Protein AF-0000000087250548 (afdb_homodimer)

Solvent-accessible surface area (backbone atoms only — not comparable to full-atom values): 21887 Å² total; per-residue (Å²): 133,81,80,72,70,72,65,59,34,84,42,60,62,69,56,53,33,61,31,20,61,62,68,32,77,91,30,50,73,48,77,57,78,57,28,38,28,25,44,26,46,44,94,87,61,54,60,31,29,36,33,40,41,55,85,62,85,87,56,54,64,67,53,27,51,52,38,44,53,59,53,24,65,55,82,51,90,20,42,58,40,40,54,28,35,28,79,43,78,39,79,39,86,37,78,53,96,92,36,84,40,78,39,79,43,67,47,39,32,41,29,26,62,56,46,82,58,34,36,46,52,77,56,70,51,81,83,46,67,81,44,43,27,66,53,30,51,50,27,50,53,28,48,26,51,29,47,34,44,33,44,61,72,39,87,76,54,47,76,68,62,71,60,40,48,72,32,28,28,18,33,89,83,54,49,27,20,43,45,92,58,58,56,41,64,44,53,35,60,71,50,43,51,53,40,48,56,58,56,72,73,103,134,82,82,73,71,72,65,57,35,84,41,59,64,68,56,53,32,60,30,20,61,60,69,32,78,91,30,50,73,47,75,55,76,58,28,39,29,25,42,25,45,44,96,88,63,53,60,32,29,35,32,41,40,55,84,61,85,86,56,53,62,67,54,26,51,53,38,44,54,59,54,24,65,54,82,52,90,19,43,58,37,40,55,27,33,26,78,43,78,39,79,37,84,34,79,52,96,90,37,82,38,78,38,80,44,67,47,39,32,41,28,26,62,56,45,80,59,34,35,48,52,75,57,69,51,80,84,46,68,81,45,43,25,67,54,31,51,50,29,49,52,27,49,26,51,30,48,34,44,34,44,62,71,40,88,75,54,47,74,67,62,72,59,41,48,72,34,28,27,18,32,90,83,54,49,28,19,43,46,92,58,58,55,41,64,43,54,35,61,71,51,44,52,53,39,46,57,59,53,71,70,103

Secondary structure (DSSP, 8-state):
--------EE--HHHHHHHTTTT-GGGEEEE-SSEEEEEEE-TTS-EEEEEEE---TT--HHHHHHHHHHHHT---TTBPPEEEEEEEEEEEEEEETTEEEEEEEEEEEEEEEPPTT-BGGGG-SGGGTT-BHHHHHHHHHHHHHHHHIIIIISSS----S---GGGEEE-TT--EEE-S-SHHHHH-HHHHHHHHHHHHT-/--------EE--HHHHHHHTTTT-GGGEEEE-SSEEEEEEE-TTS-EEEEEEE---TT--HHHHHHHHHHHHT---TTBPPEEEEEEEEEEEEEEETTEEEEEEEEEEEEEEE--TT-BGGGG-SGGGTT-BHHHHHHHHHHHHHHHHIIIIISSS----S---GGGEEE-TT--EEE-S-SHHHHH-HHHHHHHHHHHHT-

Organism: Triticum turgidum subsp. durum (NCBI:txid4567)

Foldseek 3Di:
DPPPQLQAEADEPVQVCVQQVHVDPVQWQDADLFFTWGWGQDPVGFIKIKGWGPDFPPFDPVQLVVLLRVQQNDDDQQAWHWNYKYWDWDWDWDDDPNDTDTDIDITIMTIIHDAPQAFQVVCPDPVNPVDDPVLVVQQVVSVVVQQCCQPPVDVVHWHDPDDDRNQWGAHPVSRTHGHDTCVCSNGNDVRVVVSVVVVVVD/DPPPQLQAEADEPVQVCVQQVHVDPVQWQAADLFFTWGWGQDPVGFIKIKGWGPDFPPFDPVQLVVLLRVQQNDDDQQAWHWNYKYWDWDWDWDDDPNDTDTDIDITIMTIIHDAPQAFQVVCPDPVNPVDDPVLVVQQVVSVVVQQCCQPPVDVVHWHDPDDDRNQWGAHPVSRTHGHDTCVCSNGPDVRVVVSVVVVVVD

Nearest PDB structures (foldseek):
  5lpv-assembly1_A  TM=8.677E-01  e=1.702E-14  Arabidopsis thaliana
  5lpw-assembly1_A  TM=8.621E-01  e=8.659E-14  Arabidopsis thaliana
  5lpb-assembly1_A  TM=8.617E-01  e=2.412E-13  Arabidopsis thaliana
  4oh4-assembly1_A  TM=8.791E-01  e=3.677E-13  Arabidopsis thal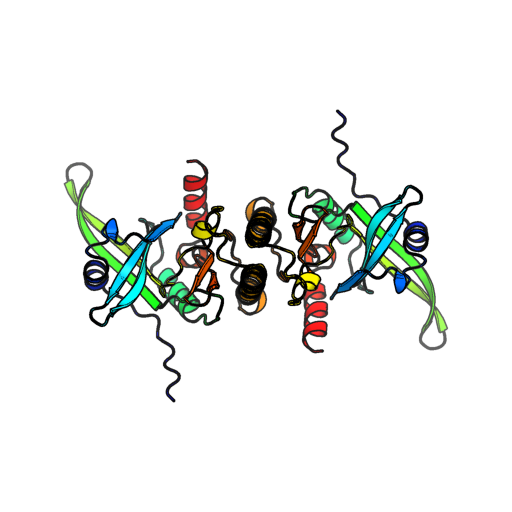iana
  5lpz-assembly1_A  TM=8.413E-01  e=2.562E-13  Arabidopsis thaliana

InterPro domains:
  IPR000719 Protein kinase domain [PF00069] (23-201)
  IPR000719 Protein kinase domain [PS50011] (23-202)
  IPR000719 Protein kinase domain [SM00220] (23-201)
  IPR008271 Serine/threonine-protein kinase, active site [PS00108] (158-170)
  IPR011009 Protein kinase-like domain superfamily [SSF56112] (10-200)
  IPR017441 Protein kinase, ATP binding site [PS00107] (29-52)

Structure (mmCIF, N/CA/C/O backbone):
data_AF-0000000087250548-model_v1
#
loop_
_entity.id
_entity.type
_entity.pdbx_description
1 polymer 'non-specific serine/threonine protein kinase'
#
loop_
_atom_site.group_PDB
_atom_site.id
_atom_site.type_symbol
_atom_site.label_atom_id
_atom_site.label_alt_id
_atom_site.label_comp_id
_atom_site.label_asym_id
_atom_site.label_entity_id
_atom_site.label_seq_id
_atom_site.pdbx_PDB_ins_code
_atom_site.Cartn_x
_atom_site.Cartn_y
_atom_site.Cartn_z
_atom_site.occupancy
_atom_site.B_iso_or_equiv
_atom_site.auth_seq_id
_atom_site.auth_comp_id
_atom_site.auth_asym_id
_atom_site.auth_atom_id
_atom_site.pdbx_PDB_model_num
ATOM 1 N N . MET A 1 1 ? 1.012 -6.215 -36.031 1 22.56 1 MET A N 1
ATOM 2 C CA . MET A 1 1 ? 1.558 -6.223 -34.688 1 22.56 1 MET A CA 1
ATOM 3 C C . MET A 1 1 ? 0.532 -6.746 -33.688 1 22.56 1 MET A C 1
ATOM 5 O O . MET A 1 1 ? -0.435 -6.055 -33.344 1 22.56 1 MET A O 1
ATOM 9 N N . ASP A 1 2 ? 0.111 -8.039 -33.812 1 29.83 2 ASP A N 1
ATOM 10 C CA . ASP A 1 2 ? -0.98 -8.789 -33.188 1 29.83 2 ASP A CA 1
ATOM 11 C C . ASP A 1 2 ? -0.928 -8.688 -31.656 1 29.83 2 ASP A C 1
ATOM 13 O O . ASP A 1 2 ? 0.123 -8.906 -31.062 1 29.83 2 ASP A O 1
ATOM 17 N N . ASP A 1 3 ? -1.608 -7.652 -31.047 1 32.97 3 ASP A N 1
ATOM 18 C CA . ASP A 1 3 ? -1.839 -7.363 -29.641 1 32.97 3 ASP A CA 1
ATOM 19 C C . ASP A 1 3 ? -2.057 -8.648 -28.844 1 32.97 3 ASP A C 1
ATOM 21 O O . ASP A 1 3 ? -3.129 -9.25 -28.906 1 32.97 3 ASP A O 1
ATOM 25 N N . ALA A 1 4 ? -1.231 -9.68 -28.969 1 33.97 4 ALA A N 1
ATOM 26 C CA . ALA A 1 4 ? -1.321 -11.016 -28.391 1 33.97 4 ALA A CA 1
ATOM 27 C C . ALA A 1 4 ? -1.744 -10.945 -26.922 1 33.97 4 ALA A C 1
ATOM 29 O O . ALA A 1 4 ? -0.913 -10.719 -26.047 1 33.97 4 ALA A O 1
ATOM 30 N N . GLY A 1 5 ? -2.77 -10.297 -26.531 1 41.56 5 GLY A N 1
ATOM 31 C CA . GLY A 1 5 ? -3.344 -10.398 -25.188 1 41.56 5 GLY A CA 1
ATOM 32 C C . GLY A 1 5 ? -3.244 -11.797 -24.609 1 41.56 5 GLY A C 1
ATOM 33 O O . GLY A 1 5 ? -3.795 -12.75 -25.156 1 41.56 5 GLY A O 1
ATOM 34 N N . SER A 1 6 ? -2.195 -12.312 -24.078 1 48.22 6 SER A N 1
ATOM 35 C CA . SER A 1 6 ? -1.918 -13.633 -23.531 1 48.22 6 SER A CA 1
ATOM 36 C C . SER A 1 6 ? -3.102 -14.164 -22.734 1 48.22 6 SER A C 1
ATOM 38 O O . SER A 1 6 ? -3.531 -13.531 -21.766 1 48.22 6 SER A O 1
ATOM 40 N N . GLU A 1 7 ? -4.062 -14.656 -23.406 1 52.75 7 GLU A N 1
ATOM 41 C CA . GLU A 1 7 ? -5.254 -15.297 -22.859 1 52.75 7 GLU A CA 1
ATOM 42 C C . GLU A 1 7 ? -4.898 -16.219 -21.703 1 52.75 7 GLU A C 1
ATOM 44 O O . GLU A 1 7 ? -3.967 -17.016 -21.797 1 52.75 7 GLU A O 1
ATOM 49 N N . SER A 1 8 ? -5.188 -15.742 -20.469 1 60.81 8 SER A N 1
ATOM 50 C CA . SER A 1 8 ? -5.195 -16.625 -19.312 1 60.81 8 SER A CA 1
ATOM 51 C C . SER A 1 8 ? -5.785 -17.984 -19.656 1 60.81 8 SER A C 1
ATOM 53 O O . SER A 1 8 ? -6.84 -18.078 -20.281 1 60.81 8 SER A O 1
ATOM 55 N N . THR A 1 9 ? -4.824 -19.047 -19.688 1 81.75 9 THR A N 1
ATOM 56 C CA . THR A 1 9 ? -5.129 -20.359 -20.25 1 81.75 9 THR A CA 1
ATOM 57 C C . THR A 1 9 ? -5.199 -21.422 -19.156 1 81.75 9 THR A C 1
ATOM 59 O O . THR A 1 9 ? -4.512 -21.312 -18.125 1 81.75 9 THR A O 1
ATOM 62 N N . ALA A 1 10 ? -6.227 -22.219 -19.234 1 90.94 10 ALA A N 1
ATOM 63 C CA . ALA A 1 10 ? -6.262 -23.438 -18.422 1 90.94 10 ALA A CA 1
ATOM 64 C C . ALA A 1 10 ? -5.047 -24.312 -18.719 1 90.94 10 ALA A C 1
ATOM 66 O O . ALA A 1 10 ? -4.711 -24.562 -19.875 1 90.94 10 ALA A O 1
ATOM 67 N N . VAL A 1 11 ? -4.352 -24.672 -17.703 1 95.12 11 VAL A N 1
ATOM 68 C CA . VAL A 1 11 ? -3.164 -25.516 -17.812 1 95.12 11 VAL A CA 1
ATOM 69 C C . VAL A 1 11 ? -3.443 -26.891 -17.203 1 95.12 11 VAL A C 1
ATOM 71 O O . VAL A 1 11 ? -3.889 -27 -16.062 1 95.12 11 VAL A O 1
ATOM 74 N N . PRO A 1 12 ? -3.262 -27.922 -17.984 1 95.88 12 PRO A N 1
ATOM 75 C CA . PRO A 1 12 ? -3.486 -29.25 -17.438 1 95.88 12 PRO A CA 1
ATOM 76 C C . PRO A 1 12 ? -2.531 -29.594 -16.297 1 95.88 12 PRO A C 1
ATOM 78 O O . PRO A 1 12 ? -1.367 -29.172 -16.312 1 95.88 12 PRO A O 1
ATOM 81 N N . LEU A 1 13 ? -3.031 -30.344 -15.336 1 96.62 13 LEU A N 1
ATOM 82 C CA . LEU A 1 13 ? -2.234 -30.734 -14.18 1 96.62 13 LEU A CA 1
ATOM 83 C C . LEU A 1 13 ? -0.987 -31.5 -14.617 1 96.62 13 LEU A C 1
ATOM 85 O O . LEU A 1 13 ? 0.095 -31.297 -14.055 1 96.62 13 LEU A O 1
ATOM 89 N N . ASP A 1 14 ? -1.119 -32.375 -15.594 1 96.75 14 ASP A N 1
ATOM 90 C CA . ASP A 1 14 ? -0.001 -33.188 -16.078 1 96.75 14 ASP A CA 1
ATOM 91 C C . ASP A 1 14 ? 1.159 -32.312 -16.531 1 96.75 14 ASP A C 1
ATOM 93 O O . ASP A 1 14 ? 2.324 -32.625 -16.281 1 96.75 14 ASP A O 1
ATOM 97 N N . LEU A 1 15 ? 0.852 -31.266 -17.219 1 96.62 15 LEU A N 1
ATOM 98 C CA . LEU A 1 15 ? 1.892 -30.344 -17.656 1 96.62 15 LEU A CA 1
ATOM 99 C C . LEU A 1 15 ? 2.594 -29.703 -16.453 1 96.62 15 LEU A C 1
ATOM 101 O O . LEU A 1 15 ? 3.822 -29.609 -16.438 1 96.62 15 LEU A O 1
ATOM 105 N N . LEU A 1 16 ? 1.848 -29.25 -15.445 1 97.81 16 LEU A N 1
ATOM 106 C CA . LEU A 1 16 ? 2.432 -28.641 -14.258 1 97.81 16 LEU A CA 1
ATOM 107 C C . LEU A 1 16 ? 3.357 -29.609 -13.539 1 97.81 16 LEU A C 1
ATOM 109 O O . LEU A 1 16 ? 4.441 -29.234 -13.094 1 97.81 16 LEU A O 1
ATOM 113 N N . LEU A 1 17 ? 2.865 -30.891 -13.461 1 97.81 17 LEU A N 1
ATOM 114 C CA . LEU A 1 17 ? 3.689 -31.922 -12.836 1 97.81 17 LEU A CA 1
ATOM 115 C C . LEU A 1 17 ? 5.004 -32.094 -13.586 1 97.81 17 LEU A C 1
ATOM 117 O O . LEU A 1 17 ? 6.066 -32.219 -12.969 1 97.81 17 LEU A O 1
ATOM 121 N N . GLN A 1 18 ? 4.949 -32.062 -14.844 1 97.81 18 GLN A N 1
ATOM 122 C CA . GLN A 1 18 ? 6.133 -32.219 -15.68 1 97.81 18 GLN A CA 1
ATOM 123 C C . GLN A 1 18 ? 7.105 -31.078 -15.5 1 97.81 18 GLN A C 1
ATOM 125 O O . GLN A 1 18 ? 8.289 -31.281 -15.234 1 97.81 18 GLN A O 1
ATOM 130 N N . ILE A 1 19 ? 6.633 -29.828 -15.57 1 98 19 ILE A N 1
ATOM 131 C CA . ILE A 1 19 ? 7.531 -28.688 -15.648 1 98 19 ILE A CA 1
ATOM 132 C C . ILE A 1 19 ? 8.055 -28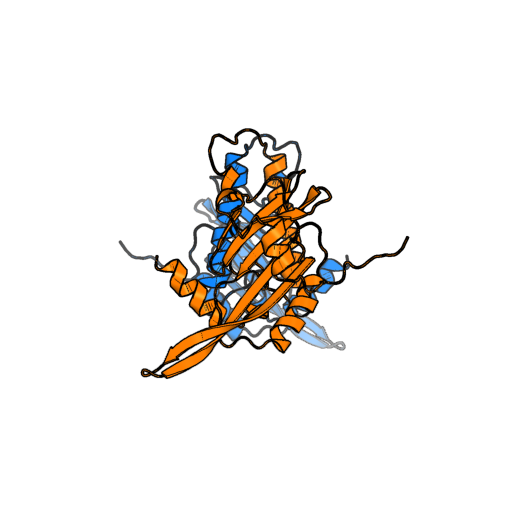.344 -14.258 1 98 19 ILE A C 1
ATOM 134 O O . ILE A 1 19 ? 9.016 -27.594 -14.117 1 98 19 ILE A O 1
ATOM 138 N N . THR A 1 20 ? 7.461 -28.828 -13.203 1 98.5 20 THR A N 1
ATOM 139 C CA . THR A 1 20 ? 7.902 -28.578 -11.836 1 98.5 20 THR A CA 1
ATOM 140 C C . THR A 1 20 ? 8.594 -29.797 -11.25 1 98.5 20 THR A C 1
ATOM 142 O O . THR A 1 20 ? 8.898 -29.844 -10.062 1 98.5 20 THR A O 1
ATOM 145 N N . ASP A 1 21 ? 8.75 -30.875 -12.039 1 98 21 ASP A N 1
ATOM 146 C CA . ASP A 1 21 ? 9.281 -32.156 -11.547 1 98 21 ASP A CA 1
ATOM 147 C C . ASP A 1 21 ? 8.438 -32.688 -10.398 1 98 21 ASP A C 1
ATOM 149 O O . ASP A 1 21 ? 8.969 -33.031 -9.344 1 98 21 ASP A O 1
ATOM 153 N N . GLY A 1 22 ? 7.121 -32.625 -10.648 1 97.81 22 GLY A N 1
ATOM 154 C CA . GLY A 1 22 ? 6.195 -33.125 -9.641 1 97.81 22 GLY A CA 1
ATOM 155 C C . GLY A 1 22 ? 6.145 -32.281 -8.398 1 97.81 22 GLY A C 1
ATOM 156 O O . GLY A 1 22 ? 6.07 -32.781 -7.281 1 97.81 22 GLY A O 1
ATOM 157 N N . PHE A 1 23 ? 6.336 -31 -8.555 1 97.75 23 PHE A N 1
ATOM 158 C CA . PHE A 1 23 ? 6.383 -30.094 -7.418 1 97.75 23 PHE A CA 1
ATOM 159 C C . PHE A 1 23 ? 7.465 -30.516 -6.43 1 97.75 23 PHE A C 1
ATOM 161 O O . PHE A 1 23 ? 7.215 -30.609 -5.227 1 97.75 23 PHE A O 1
ATOM 168 N N . SER A 1 24 ? 8.633 -30.703 -6.93 1 97.62 24 SER A N 1
ATOM 169 C CA . SER A 1 24 ? 9.766 -31.156 -6.121 1 97.62 24 SER A CA 1
ATOM 170 C C . SER A 1 24 ? 10.266 -30.062 -5.199 1 97.62 24 SER A C 1
ATOM 172 O O . SER A 1 24 ? 10.164 -28.875 -5.527 1 97.62 24 SER A O 1
ATOM 174 N N . GLU A 1 25 ? 10.883 -30.406 -4.117 1 96.94 25 GLU A N 1
ATOM 175 C CA . GLU A 1 25 ? 11.445 -29.469 -3.16 1 96.94 25 GLU A CA 1
ATOM 176 C C . GLU A 1 25 ? 12.57 -28.641 -3.793 1 96.94 25 GLU A C 1
ATOM 178 O O . GLU A 1 25 ? 12.758 -27.469 -3.463 1 96.94 25 GLU A O 1
ATOM 183 N N . GLU A 1 26 ? 13.305 -29.203 -4.672 1 96.56 26 GLU A N 1
ATOM 184 C CA . GLU A 1 26 ? 14.406 -28.531 -5.352 1 96.56 26 GLU A CA 1
ATOM 185 C C . GLU A 1 26 ? 13.906 -27.359 -6.195 1 96.56 26 GLU A C 1
ATOM 187 O O . GLU A 1 26 ? 14.664 -26.438 -6.496 1 96.56 26 GLU A O 1
ATOM 192 N N . ARG A 1 27 ? 12.625 -27.375 -6.594 1 96.88 27 ARG A N 1
ATOM 193 C CA . ARG A 1 27 ? 12.047 -26.344 -7.453 1 96.88 27 ARG A CA 1
ATOM 194 C C . ARG A 1 27 ? 11.211 -25.359 -6.637 1 96.88 27 ARG A C 1
ATOM 196 O O . ARG A 1 27 ? 10.555 -24.484 -7.199 1 96.88 27 ARG A O 1
ATOM 203 N N . LYS A 1 28 ? 11.242 -25.562 -5.344 1 96.94 28 LYS A N 1
ATOM 204 C CA . LYS A 1 28 ? 10.43 -24.688 -4.492 1 96.94 28 LYS A CA 1
ATOM 205 C C . LYS A 1 28 ? 11.016 -23.281 -4.426 1 96.94 28 LYS A C 1
ATOM 207 O O . LYS A 1 28 ? 12.203 -23.109 -4.145 1 96.94 28 LYS A O 1
ATOM 212 N N . LEU A 1 29 ? 10.227 -22.359 -4.742 1 95.44 29 LEU A N 1
ATOM 213 C CA . LEU A 1 29 ? 10.633 -20.953 -4.715 1 95.44 29 LEU A CA 1
ATOM 214 C C . LEU A 1 29 ? 10.242 -20.297 -3.391 1 95.44 29 LEU A C 1
ATOM 216 O O . LEU A 1 29 ? 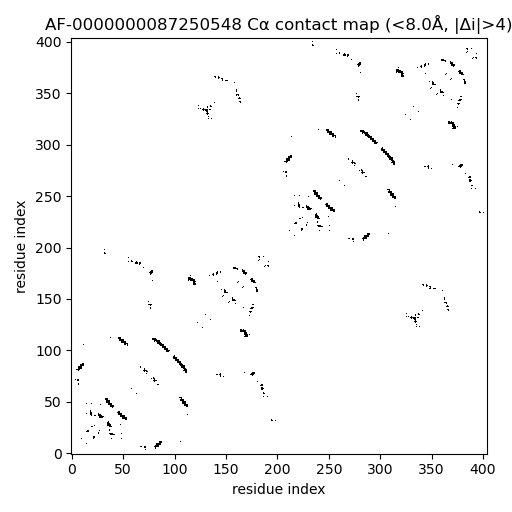10.906 -19.359 -2.936 1 95.44 29 LEU A O 1
ATOM 220 N N . GLY A 1 30 ? 9.148 -20.703 -2.857 1 91.69 30 GLY A N 1
ATOM 221 C CA . GLY A 1 30 ? 8.656 -20.141 -1.615 1 91.69 30 GLY A CA 1
ATOM 222 C C . GLY A 1 30 ? 7.34 -20.734 -1.161 1 91.69 30 GLY A C 1
ATOM 223 O O . GLY A 1 30 ? 6.797 -21.625 -1.819 1 91.69 30 GLY A O 1
ATOM 224 N N . SER A 1 31 ? 6.98 -20.297 0.027 1 88.62 31 SER A N 1
ATOM 225 C CA . 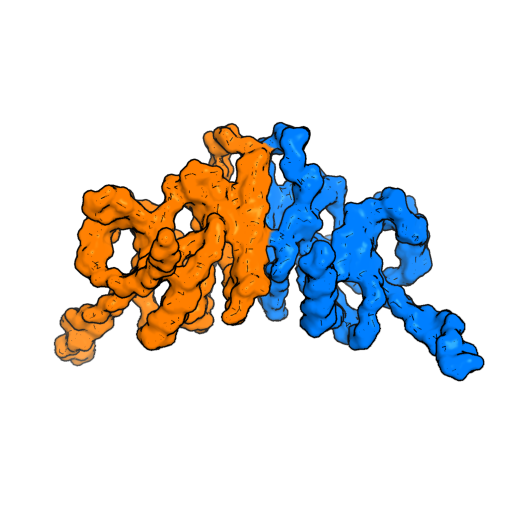SER A 1 31 ? 5.719 -20.719 0.622 1 88.62 31 SER A CA 1
ATOM 226 C C . SER A 1 31 ? 4.918 -19.531 1.144 1 88.62 31 SER A C 1
ATOM 228 O O . SER A 1 31 ? 5.492 -18.562 1.638 1 88.62 31 SER A O 1
ATOM 230 N N . GLY A 1 32 ? 3.627 -19.625 0.904 1 78.88 32 GLY A N 1
ATOM 231 C CA . GLY A 1 32 ? 2.762 -18.594 1.448 1 78.88 32 GLY A CA 1
ATOM 232 C C . GLY A 1 32 ? 1.532 -19.156 2.143 1 78.88 32 GLY A C 1
ATOM 233 O O . GLY A 1 32 ? 1.405 -20.359 2.312 1 78.88 32 GLY A O 1
ATOM 234 N N . SER A 1 33 ? 0.648 -18.234 2.496 1 77 33 SER A N 1
ATOM 235 C CA . SER A 1 33 ? -0.542 -18.594 3.268 1 77 33 SER A CA 1
ATOM 236 C C . SER A 1 33 ? -1.503 -19.438 2.447 1 77 33 SER A C 1
ATOM 238 O O . SER A 1 33 ? -2.223 -20.281 2.998 1 77 33 SER A O 1
ATOM 240 N N . PHE A 1 34 ? -1.365 -19.375 1.18 1 85.62 34 PHE A N 1
ATOM 241 C CA . PHE A 1 34 ? -2.393 -20.016 0.365 1 85.62 34 PHE A CA 1
ATOM 242 C C . PHE A 1 34 ? -1.814 -21.188 -0.418 1 85.62 34 PHE A C 1
ATOM 244 O O . PHE A 1 34 ? -2.555 -21.953 -1.042 1 85.62 34 PHE A O 1
ATOM 251 N N . GLY A 1 35 ? -0.542 -21.234 -0.397 1 91.44 35 GLY A N 1
ATOM 252 C CA . GLY A 1 35 ? 0.063 -22.328 -1.153 1 91.44 35 GLY A CA 1
ATOM 253 C C . GLY A 1 35 ? 1.572 -22.203 -1.262 1 91.44 35 GLY A C 1
ATOM 254 O O . GLY A 1 35 ? 2.176 -21.328 -0.644 1 91.44 35 GLY A O 1
ATOM 255 N N . GLU A 1 36 ? 2.078 -23.188 -1.974 1 95.5 36 GLU A N 1
ATOM 256 C CA . GLU A 1 36 ? 3.512 -23.219 -2.242 1 95.5 36 GLU A CA 1
ATOM 257 C C . GLU A 1 36 ? 3.811 -22.859 -3.693 1 95.5 36 GLU A C 1
ATOM 259 O O . GLU A 1 36 ? 3.025 -23.172 -4.59 1 95.5 36 GLU A O 1
ATOM 264 N N . VAL A 1 37 ? 4.941 -22.203 -3.82 1 97.5 37 VAL A N 1
ATOM 265 C CA . VAL A 1 37 ? 5.297 -21.75 -5.16 1 97.5 37 VAL A CA 1
ATOM 266 C C . VAL A 1 37 ? 6.504 -22.516 -5.672 1 97.5 37 VAL A C 1
ATOM 268 O O . VAL A 1 37 ? 7.488 -22.703 -4.949 1 97.5 37 VAL A O 1
ATOM 271 N N . TYR A 1 38 ? 6.441 -22.984 -6.941 1 98 38 TYR A N 1
ATOM 272 C CA . TYR A 1 38 ? 7.488 -23.781 -7.551 1 98 38 TYR A CA 1
ATOM 273 C C . TYR A 1 38 ? 7.934 -23.188 -8.883 1 98 38 TYR A C 1
ATOM 275 O O . TYR A 1 38 ? 7.137 -22.578 -9.594 1 98 38 TYR A O 1
ATOM 283 N N . LEU A 1 39 ? 9.195 -23.453 -9.188 1 98.38 39 LEU A N 1
ATOM 284 C CA . LEU A 1 39 ? 9.727 -23.094 -10.5 1 98.38 39 LEU A CA 1
ATOM 285 C C . LEU A 1 39 ? 9.297 -24.109 -11.555 1 98.38 39 LEU A C 1
ATOM 287 O O . LEU A 1 39 ? 9.531 -25.312 -11.391 1 98.38 39 LEU A O 1
ATOM 291 N N . GLY A 1 40 ? 8.578 -23.656 -12.508 1 98.38 40 GLY A N 1
ATOM 292 C CA . GLY A 1 40 ? 8.312 -24.453 -13.695 1 98.38 40 GLY A CA 1
ATOM 293 C C . GLY A 1 40 ? 9.211 -24.094 -14.867 1 98.38 40 GLY A C 1
ATOM 294 O O . GLY A 1 40 ? 9.438 -22.922 -15.148 1 98.38 40 GLY A O 1
ATOM 295 N N . VAL A 1 41 ? 9.727 -25.125 -15.547 1 98.31 41 VAL A N 1
ATOM 296 C CA . VAL A 1 41 ? 10.562 -24.906 -16.719 1 98.31 41 VAL A CA 1
ATOM 297 C C . VAL A 1 41 ? 9.984 -25.656 -17.922 1 98.31 41 VAL A C 1
ATOM 299 O O . VAL A 1 41 ? 10.023 -26.891 -17.953 1 98.31 41 VAL A O 1
ATOM 302 N N . HIS A 1 42 ? 9.484 -24.875 -18.828 1 96.31 42 HIS A N 1
ATOM 303 C CA . HIS A 1 42 ? 8.977 -25.469 -20.062 1 96.31 42 HIS A CA 1
ATOM 304 C C . HIS A 1 42 ? 10.102 -26.078 -20.875 1 96.31 42 HIS A C 1
ATOM 306 O O . HIS A 1 42 ? 11.273 -25.734 -20.688 1 96.31 42 HIS A O 1
ATOM 312 N N . PRO A 1 43 ? 9.711 -26.953 -21.797 1 94.12 43 PRO A N 1
ATOM 313 C CA . PRO A 1 43 ? 10.734 -27.594 -22.625 1 94.12 43 PRO A CA 1
ATOM 314 C C . PRO A 1 43 ? 11.578 -26.578 -23.406 1 94.12 43 PRO A C 1
ATOM 316 O O . PRO A 1 43 ? 12.75 -26.828 -23.672 1 94.12 43 PRO A O 1
ATOM 319 N N . ASP A 1 44 ? 11.086 -25.422 -23.719 1 95.19 44 ASP A N 1
ATOM 320 C CA . ASP A 1 44 ? 11.805 -24.406 -24.484 1 95.19 44 ASP A CA 1
ATOM 321 C C . ASP A 1 44 ? 12.656 -23.531 -23.562 1 95.19 44 ASP A C 1
ATOM 323 O O . ASP A 1 44 ? 13.328 -22.609 -24.031 1 95.19 44 ASP A O 1
ATOM 327 N N . GLY A 1 45 ? 12.562 -23.75 -22.328 1 95.81 45 GLY A N 1
ATOM 328 C CA . GLY A 1 45 ? 13.398 -23.016 -21.375 1 95.81 45 GLY A CA 1
ATOM 329 C C . GLY A 1 45 ? 12.664 -21.891 -20.672 1 95.81 45 GLY A C 1
ATOM 330 O O . GLY A 1 45 ? 13.188 -21.312 -19.719 1 95.81 45 GLY A O 1
ATOM 331 N N . GLN A 1 46 ? 11.516 -21.625 -21.203 1 95.88 46 GLN A N 1
ATOM 332 C CA . GLN A 1 46 ? 10.734 -20.562 -20.562 1 95.88 46 GLN A CA 1
ATOM 333 C C . GLN A 1 46 ? 10.391 -20.938 -19.125 1 95.88 46 GLN A C 1
ATOM 335 O O . GLN A 1 46 ? 9.945 -22.062 -18.844 1 95.88 46 GLN A O 1
ATOM 340 N N . LYS A 1 47 ? 10.594 -19.984 -18.25 1 97.88 47 LYS A N 1
ATOM 341 C CA . LYS A 1 47 ? 10.336 -20.234 -16.828 1 97.88 47 LYS A CA 1
ATOM 342 C C . LYS A 1 47 ? 9.023 -19.578 -16.391 1 97.88 47 LYS A C 1
ATOM 344 O O . LYS A 1 47 ? 8.664 -18.5 -16.891 1 97.88 47 LYS A O 1
ATOM 349 N N . ILE A 1 48 ? 8.32 -20.266 -15.531 1 97.62 48 ILE A N 1
ATOM 350 C CA . ILE A 1 48 ? 7.125 -19.719 -14.898 1 97.62 48 ILE A CA 1
ATOM 351 C C . ILE A 1 48 ? 7.121 -20.078 -13.414 1 97.62 48 ILE A C 1
ATOM 353 O O . ILE A 1 48 ? 7.859 -20.953 -12.977 1 97.62 48 ILE A O 1
ATOM 357 N N . ALA A 1 49 ? 6.406 -19.344 -12.602 1 98 49 ALA A N 1
ATOM 358 C CA . ALA A 1 49 ? 6.16 -19.672 -11.203 1 98 49 ALA A CA 1
ATOM 359 C C . ALA A 1 49 ? 4.789 -20.312 -11.031 1 98 49 ALA A C 1
ATOM 361 O O . ALA A 1 49 ? 3.779 -19.781 -11.484 1 98 49 ALA A O 1
ATOM 362 N N . VAL A 1 50 ? 4.734 -21.453 -10.422 1 97.75 50 VAL A N 1
ATOM 363 C CA . VAL A 1 50 ? 3.49 -22.203 -10.219 1 97.75 50 VAL A CA 1
ATOM 364 C C . VAL A 1 50 ? 3.129 -22.203 -8.734 1 97.75 50 VAL A C 1
ATOM 366 O O . VAL A 1 50 ? 3.832 -22.797 -7.918 1 97.75 50 VAL A O 1
ATOM 369 N N . LYS A 1 51 ? 2.08 -21.547 -8.391 1 96.12 51 LYS A N 1
ATOM 370 C CA . LYS A 1 51 ? 1.566 -21.578 -7.027 1 96.12 51 LYS A CA 1
ATOM 371 C C . LYS A 1 51 ? 0.542 -22.688 -6.844 1 96.12 51 LYS A C 1
ATOM 373 O O . LYS A 1 51 ? -0.571 -22.609 -7.367 1 96.12 51 LYS A O 1
ATOM 378 N N . LYS A 1 52 ? 0.984 -23.703 -6.18 1 96.12 52 LYS A N 1
ATOM 379 C CA . LYS A 1 52 ? 0.085 -24.797 -5.824 1 96.12 52 LYS A CA 1
ATOM 380 C C . LYS A 1 52 ? -0.793 -24.438 -4.633 1 96.12 52 LYS A C 1
ATOM 382 O O . LYS A 1 52 ? -0.293 -24.234 -3.525 1 96.12 52 LYS A O 1
ATOM 387 N N . ILE A 1 53 ? -2.08 -24.344 -4.922 1 92.5 53 ILE A N 1
ATOM 388 C CA . ILE A 1 53 ? -3.012 -23.844 -3.912 1 92.5 53 ILE A CA 1
ATOM 389 C C . ILE A 1 53 ? -3.389 -24.969 -2.959 1 92.5 53 ILE A C 1
ATOM 391 O O . ILE A 1 53 ? -3.643 -26.094 -3.393 1 92.5 53 ILE A O 1
ATOM 395 N N . TYR A 1 54 ? -3.367 -24.625 -1.698 1 88.25 54 TYR A N 1
ATOM 396 C CA . TYR A 1 54 ? -3.818 -25.609 -0.709 1 88.25 54 TYR A CA 1
ATOM 397 C C . TYR A 1 54 ? -5.289 -25.953 -0.913 1 88.25 54 TYR A C 1
ATOM 399 O O . TYR A 1 54 ? -6.023 -25.203 -1.567 1 88.25 54 TYR A O 1
ATOM 407 N N . ASP A 1 55 ? -5.621 -27.078 -0.431 1 80.88 55 ASP A N 1
ATOM 408 C CA . ASP A 1 55 ? -7 -27.547 -0.56 1 80.88 55 ASP A CA 1
ATOM 409 C C . ASP A 1 55 ? -7.977 -26.531 0.046 1 80.88 55 ASP A C 1
ATOM 411 O O . ASP A 1 55 ? -7.887 -26.219 1.231 1 80.88 55 ASP A O 1
ATOM 415 N N . MET A 1 56 ? -8.773 -25.938 -0.797 1 77.5 56 MET A N 1
ATOM 416 C CA . MET A 1 56 ? -9.812 -25 -0.382 1 77.5 56 MET A CA 1
ATOM 417 C C . MET A 1 56 ? -11.195 -25.5 -0.79 1 77.5 56 MET A C 1
ATOM 419 O O . MET A 1 56 ? -11.703 -25.141 -1.852 1 77.5 56 MET A O 1
ATOM 423 N N . PRO A 1 57 ? -11.734 -26.281 -0.004 1 73.56 57 PRO A N 1
ATOM 424 C CA . PRO A 1 57 ? -13.062 -26.797 -0.335 1 73.56 57 PRO A CA 1
ATOM 425 C C . PRO A 1 57 ? -14.117 -25.688 -0.432 1 73.56 57 PRO A C 1
ATOM 427 O O . PRO A 1 57 ? -14 -24.656 0.228 1 73.56 57 PRO A O 1
ATOM 430 N N . GLY A 1 58 ? -15.047 -25.859 -1.247 1 76.38 58 GLY A N 1
ATOM 431 C CA . GLY A 1 58 ? -16.203 -24.969 -1.288 1 76.38 58 GLY A CA 1
ATOM 432 C C . GLY A 1 58 ? -16.031 -23.797 -2.232 1 76.38 58 GLY A C 1
ATOM 433 O O . GLY A 1 58 ? -16.906 -22.938 -2.324 1 76.38 58 GLY A O 1
ATOM 434 N N . VAL A 1 59 ? -14.93 -23.781 -2.85 1 80.06 59 VAL A N 1
ATOM 435 C CA . VAL A 1 59 ? -14.727 -22.703 -3.807 1 80.06 59 VAL A CA 1
ATOM 436 C C . VAL A 1 59 ? -15.602 -22.938 -5.039 1 80.06 59 VAL A C 1
ATOM 438 O O . VAL A 1 59 ? -15.641 -24.031 -5.586 1 80.06 59 VAL A O 1
ATOM 441 N N . ASP A 1 60 ? -16.344 -21.938 -5.375 1 81.31 60 ASP A N 1
ATOM 442 C CA . ASP A 1 60 ? -17.156 -21.938 -6.598 1 81.31 60 ASP A CA 1
ATOM 443 C C . ASP A 1 60 ? -16.266 -21.859 -7.836 1 81.31 60 ASP A C 1
ATOM 445 O O . ASP A 1 60 ? -15.602 -20.844 -8.07 1 81.31 60 ASP A O 1
ATOM 449 N N . GLU A 1 61 ? -16.359 -22.891 -8.648 1 81.81 61 GLU A N 1
ATOM 450 C CA . GLU A 1 61 ? -15.469 -22.984 -9.805 1 81.81 61 GLU A CA 1
ATOM 451 C C . GLU A 1 61 ? -15.734 -21.875 -10.805 1 81.81 61 GLU A C 1
ATOM 453 O O . GLU A 1 61 ? -14.797 -21.297 -11.375 1 81.81 61 GLU A O 1
ATOM 458 N N . GLU A 1 62 ? -16.969 -21.625 -11.031 1 85.94 62 GLU A N 1
ATOM 459 C CA . GLU A 1 62 ? -17.328 -20.562 -11.969 1 85.94 62 GLU A CA 1
ATOM 460 C C . GLU A 1 62 ? -16.812 -19.203 -11.484 1 85.94 62 GLU A C 1
ATOM 462 O O . GLU A 1 62 ? -16.25 -18.438 -12.266 1 85.94 62 GLU A O 1
ATOM 467 N N . GLN A 1 63 ? -16.984 -19.062 -10.227 1 84.25 63 GLN A N 1
ATOM 468 C CA . GLN A 1 63 ? -16.5 -17.812 -9.648 1 84.25 63 GLN A CA 1
ATOM 469 C C . GLN A 1 63 ? -14.977 -17.734 -9.742 1 84.25 63 GLN A C 1
ATOM 471 O O . GLN A 1 63 ? -14.43 -16.672 -10.062 1 84.25 63 GLN A O 1
ATOM 476 N N . PHE A 1 64 ? -14.391 -18.828 -9.516 1 87 64 PHE A N 1
ATOM 477 C CA . PHE A 1 64 ? -12.938 -18.891 -9.578 1 87 64 PHE A CA 1
ATOM 478 C C . PHE A 1 64 ? -12.438 -18.531 -10.977 1 87 64 PHE A C 1
ATOM 480 O O . PHE A 1 64 ? -11.547 -17.703 -11.133 1 87 64 PHE A O 1
ATOM 487 N N . GLN A 1 65 ? -13.062 -19.109 -11.938 1 87.5 65 GLN A N 1
ATOM 488 C CA . GLN A 1 65 ? -12.641 -18.891 -13.312 1 87.5 65 GLN A CA 1
ATOM 489 C C . GLN A 1 65 ? -12.867 -17.438 -13.742 1 87.5 65 GLN A C 1
ATOM 491 O O . GLN A 1 65 ? -12.023 -16.844 -14.414 1 87.5 65 GLN A O 1
ATOM 496 N N . ASN A 1 66 ? -13.961 -16.922 -13.344 1 89 66 ASN A N 1
ATOM 497 C CA . ASN A 1 66 ? -14.273 -15.547 -13.695 1 89 66 ASN A CA 1
ATOM 498 C C . ASN A 1 66 ? -13.281 -14.57 -13.07 1 89 66 ASN A C 1
ATOM 500 O O . ASN A 1 66 ? -12.789 -13.656 -13.734 1 89 66 ASN A O 1
ATOM 504 N N . GLU A 1 67 ? -13.008 -14.812 -11.82 1 89.25 67 GLU A N 1
ATOM 505 C CA . GLU A 1 67 ? -12.055 -13.953 -11.125 1 89.25 67 GLU A CA 1
ATOM 506 C C . GLU A 1 67 ? -10.648 -14.102 -11.703 1 89.25 67 GLU A C 1
ATOM 508 O O . GLU A 1 67 ? -9.906 -13.125 -11.797 1 89.25 67 GLU A O 1
ATOM 513 N N . PHE A 1 68 ? -10.391 -15.328 -12.055 1 90.56 68 PHE A N 1
ATOM 514 C CA . PHE A 1 68 ? -9.094 -15.555 -12.695 1 90.56 68 PHE A CA 1
ATOM 515 C C . PHE A 1 68 ? -8.977 -14.734 -13.977 1 90.56 68 PHE A C 1
ATOM 517 O O . PHE A 1 68 ? -7.973 -14.055 -14.195 1 90.56 68 PHE A O 1
ATOM 524 N N . LYS A 1 69 ? -9.984 -14.805 -14.766 1 90.81 69 LYS A N 1
ATOM 525 C CA . LYS A 1 69 ? -9.977 -14.078 -16.031 1 90.81 69 LYS A CA 1
ATOM 526 C C . LYS A 1 69 ? -9.805 -12.578 -15.805 1 90.81 69 LYS A C 1
ATOM 528 O O . LYS A 1 69 ? -9.055 -11.914 -16.516 1 90.81 69 LYS A O 1
ATOM 533 N N . ASN A 1 70 ? -10.391 -12.102 -14.797 1 91.56 70 ASN A N 1
ATOM 534 C CA . ASN A 1 70 ? -10.281 -10.688 -14.461 1 91.56 70 ASN A CA 1
ATOM 535 C C . ASN A 1 70 ? -8.867 -10.32 -14.023 1 91.56 70 ASN A C 1
ATOM 537 O O . ASN A 1 70 ? -8.32 -9.305 -14.461 1 91.56 70 ASN A O 1
ATOM 541 N N . LEU A 1 71 ? -8.289 -11.133 -13.258 1 93 71 LEU A N 1
ATOM 542 C CA . LEU A 1 71 ? -6.957 -10.867 -12.742 1 93 71 LEU A CA 1
ATOM 543 C C . LEU A 1 71 ? -5.902 -11.039 -13.828 1 93 71 LEU A C 1
ATOM 545 O O . LEU A 1 71 ? -4.906 -10.312 -13.859 1 93 71 LEU A O 1
ATOM 549 N N . ALA A 1 72 ? -6.148 -11.984 -14.68 1 93.38 72 ALA A N 1
ATOM 550 C CA . ALA A 1 72 ? -5.184 -12.32 -15.727 1 93.38 72 ALA A CA 1
ATOM 551 C C . ALA A 1 72 ? -5.074 -11.195 -16.75 1 93.38 72 ALA A C 1
ATOM 553 O O . ALA A 1 72 ? -4.102 -11.125 -17.516 1 93.38 72 ALA A O 1
ATOM 554 N N . ARG A 1 73 ? -5.977 -10.312 -16.797 1 92.81 73 ARG A N 1
ATOM 555 C CA . ARG A 1 73 ? -5.992 -9.211 -17.75 1 92.81 73 ARG A CA 1
ATOM 556 C C . ARG A 1 73 ? -5.117 -8.055 -17.281 1 92.81 73 ARG A C 1
ATOM 558 O O . ARG A 1 73 ? -4.801 -7.152 -18.062 1 92.81 73 ARG A O 1
ATOM 565 N N . LEU A 1 74 ? -4.789 -8.078 -16.094 1 94 74 LEU A N 1
ATOM 566 C CA . LEU A 1 74 ? -4.02 -6.973 -15.539 1 94 74 LEU A CA 1
ATOM 567 C C . LEU A 1 74 ? -2.611 -6.941 -16.125 1 94 74 LEU A C 1
ATOM 569 O O . LEU A 1 74 ? -1.93 -7.969 -16.156 1 94 74 LEU A O 1
ATOM 573 N N . GLN A 1 75 ? -2.293 -5.75 -16.688 1 94.25 75 GLN A N 1
ATOM 574 C CA . GLN A 1 75 ? -0.96 -5.527 -17.234 1 94.25 75 GLN A CA 1
ATOM 575 C C . GLN A 1 75 ? -0.349 -4.238 -16.688 1 94.25 75 GLN A C 1
ATOM 577 O O . GLN A 1 75 ? -0.871 -3.148 -16.922 1 94.25 75 GLN A O 1
ATOM 582 N N . HIS A 1 76 ? 0.691 -4.348 -15.961 1 97.19 76 HIS A N 1
ATOM 583 C CA . HIS A 1 76 ? 1.436 -3.23 -15.383 1 97.19 76 HIS A CA 1
ATOM 584 C C . HIS A 1 76 ? 2.863 -3.641 -15.039 1 97.19 76 HIS A C 1
ATOM 586 O O . HIS A 1 76 ? 3.092 -4.746 -14.547 1 97.19 76 HIS A O 1
ATOM 592 N N . ARG A 1 77 ? 3.744 -2.812 -15.18 1 97.69 77 ARG A N 1
ATOM 593 C CA . ARG A 1 77 ? 5.16 -3.119 -15.031 1 97.69 77 ARG A CA 1
ATOM 594 C C . ARG A 1 77 ? 5.488 -3.502 -13.594 1 97.69 77 ARG A C 1
ATOM 596 O O . ARG A 1 77 ? 6.496 -4.164 -13.336 1 97.69 77 ARG A O 1
ATOM 603 N N . ASN A 1 78 ? 4.707 -3.082 -12.609 1 98.5 78 ASN A N 1
ATOM 604 C CA . ASN A 1 78 ? 5.02 -3.324 -11.203 1 98.5 78 ASN A CA 1
ATOM 605 C C . ASN A 1 78 ? 4.09 -4.367 -10.594 1 98.5 78 ASN A C 1
ATOM 607 O O . ASN A 1 78 ? 3.982 -4.473 -9.375 1 98.5 78 ASN A O 1
ATOM 611 N N . ILE A 1 79 ? 3.371 -5.141 -11.453 1 97.88 79 ILE A N 1
ATOM 612 C CA . ILE A 1 79 ? 2.473 -6.199 -11.008 1 97.88 79 ILE A CA 1
ATOM 613 C C . ILE A 1 79 ? 2.859 -7.52 -11.664 1 97.88 79 ILE A C 1
ATOM 615 O O . ILE A 1 79 ? 3.143 -7.562 -12.867 1 97.88 79 ILE A O 1
ATOM 619 N N . VAL A 1 80 ? 2.916 -8.562 -10.883 1 97.5 80 VAL A N 1
ATOM 620 C CA . VAL A 1 80 ? 3.197 -9.883 -11.438 1 97.5 80 VAL A CA 1
ATOM 621 C C . VAL A 1 80 ? 2.01 -10.352 -12.281 1 97.5 80 VAL A C 1
ATOM 623 O O . VAL A 1 80 ? 0.862 -10.273 -11.836 1 97.5 80 VAL A O 1
ATOM 626 N N . ARG A 1 81 ? 2.246 -10.898 -13.375 1 96.44 81 ARG A N 1
ATOM 627 C CA . ARG A 1 81 ? 1.182 -11.32 -14.281 1 96.44 81 ARG A CA 1
ATOM 628 C C . ARG A 1 81 ? 0.747 -12.75 -13.984 1 96.44 81 ARG A C 1
ATOM 630 O O . ARG A 1 81 ? 1.585 -13.625 -13.742 1 96.44 81 ARG A O 1
ATOM 637 N N . LEU A 1 82 ? -0.54 -12.922 -14.047 1 95.25 82 LEU A N 1
ATOM 638 C CA . LEU A 1 82 ? -1.133 -14.258 -14.055 1 95.25 82 LEU A CA 1
ATOM 639 C C . LEU A 1 82 ? -1.225 -14.805 -15.477 1 95.25 82 LEU A C 1
ATOM 641 O O . LEU A 1 82 ? -1.831 -14.18 -16.344 1 95.25 82 LEU A O 1
ATOM 645 N N . VAL A 1 83 ? -0.633 -15.945 -15.711 1 94.31 83 VAL A N 1
ATOM 646 C CA . VAL A 1 83 ? -0.527 -16.391 -17.094 1 94.31 83 VAL A CA 1
ATOM 647 C C . VAL A 1 83 ? -1.326 -17.672 -17.297 1 94.31 83 VAL A C 1
ATOM 649 O O . VAL A 1 83 ? -1.532 -18.109 -18.438 1 94.31 83 VAL A O 1
ATOM 652 N N . GLY A 1 84 ? -1.834 -18.25 -16.219 1 94.94 84 GLY A N 1
ATOM 653 C CA . GLY A 1 84 ? -2.627 -19.469 -16.344 1 94.94 84 GLY A CA 1
ATOM 654 C C . GLY A 1 84 ? -3.158 -19.969 -15.008 1 94.94 84 GLY A C 1
ATOM 655 O O . GLY A 1 84 ? -2.84 -19.406 -13.953 1 94.94 84 GLY A O 1
ATOM 656 N N . TYR A 1 85 ? -3.99 -20.984 -15.102 1 94.56 85 TYR A N 1
ATOM 657 C CA . TYR A 1 85 ? -4.496 -21.641 -13.906 1 94.56 85 TYR A CA 1
ATOM 658 C C . TYR A 1 85 ? -4.738 -23.125 -14.156 1 94.56 85 TYR A C 1
ATOM 660 O O . TYR A 1 85 ? -4.848 -23.547 -15.305 1 94.56 85 TYR A O 1
ATOM 668 N N . CYS A 1 86 ? -4.691 -23.812 -13.094 1 94.38 86 CYS A N 1
ATOM 669 C CA . CYS A 1 86 ? -5.02 -25.219 -13.133 1 94.38 86 CYS A CA 1
ATOM 670 C C . CYS A 1 86 ? -6.164 -25.547 -12.18 1 94.38 86 CYS A C 1
ATOM 672 O O . CYS A 1 86 ? -6.176 -25.094 -11.039 1 94.38 86 CYS A O 1
ATOM 674 N N . HIS A 1 87 ? -7.066 -26.172 -12.672 1 91.5 87 HIS A N 1
ATOM 675 C CA . HIS A 1 87 ? -8.156 -26.766 -11.906 1 91.5 87 HIS A CA 1
ATOM 676 C C . HIS A 1 87 ? -8.422 -28.203 -12.344 1 91.5 87 HIS A C 1
ATOM 678 O O . HIS A 1 87 ? -8.914 -28.438 -13.453 1 91.5 87 HIS A O 1
ATOM 684 N N . HIS A 1 88 ? -8.102 -29.109 -11.508 1 91.25 88 HIS A N 1
ATOM 685 C CA . HIS A 1 88 ? -8.234 -30.516 -11.828 1 91.25 88 HIS A CA 1
ATOM 686 C C . HIS A 1 88 ? -8.945 -31.281 -10.711 1 91.25 88 HIS A C 1
ATOM 688 O O . HIS A 1 88 ? -8.562 -31.172 -9.539 1 91.25 88 HIS A O 1
ATOM 694 N N . ILE A 1 89 ? -9.984 -31.938 -11.031 1 89.25 89 ILE A N 1
ATOM 695 C CA . ILE A 1 89 ? -10.727 -32.75 -10.078 1 89.25 89 ILE A CA 1
ATOM 696 C C . ILE A 1 89 ? -10.383 -34.219 -10.281 1 89.25 89 ILE A C 1
ATOM 698 O O . ILE A 1 89 ? -10.516 -34.75 -11.391 1 89.25 89 ILE A O 1
ATOM 702 N N . GLN A 1 90 ? -9.938 -34.812 -9.289 1 88.62 90 GLN A N 1
ATOM 703 C CA . GLN A 1 90 ? -9.586 -36.219 -9.312 1 88.62 90 GLN A CA 1
ATOM 704 C C . GLN A 1 90 ? -10.43 -37 -8.32 1 88.62 90 GLN A C 1
ATOM 706 O O . GLN A 1 90 ? -10.641 -36.562 -7.188 1 88.62 90 GLN A O 1
ATOM 711 N N . GLU A 1 91 ? -10.938 -38.031 -8.82 1 90 91 GLU A N 1
ATOM 712 C CA . GLU A 1 91 ? -11.656 -38.938 -7.922 1 90 91 GLU A CA 1
ATOM 713 C C . GLU A 1 91 ? -10.711 -39.938 -7.246 1 90 91 GLU A C 1
ATOM 715 O O . GLU A 1 91 ? -9.891 -40.562 -7.91 1 90 91 GLU A O 1
ATOM 720 N N . VAL A 1 92 ? -10.805 -40 -5.965 1 89.94 92 VAL A N 1
ATOM 721 C CA . VAL A 1 92 ? -9.953 -40.906 -5.215 1 89.94 92 VAL A CA 1
ATOM 722 C C . VAL A 1 92 ? -10.797 -41.75 -4.281 1 89.94 92 VAL A C 1
ATOM 724 O O . VAL A 1 92 ? -11.758 -41.281 -3.682 1 89.94 92 VAL A O 1
ATOM 727 N N . PRO A 1 93 ? -10.461 -43.031 -4.266 1 91.25 93 PRO A N 1
ATOM 728 C CA . PRO A 1 93 ? -11.195 -43.875 -3.318 1 91.25 93 PRO A CA 1
ATOM 729 C C . PRO A 1 93 ? -10.945 -43.5 -1.863 1 91.25 93 PRO A C 1
ATOM 731 O O . PRO A 1 93 ? -9.828 -43.125 -1.499 1 91.25 93 PRO A O 1
ATOM 734 N N . ALA A 1 94 ? -11.977 -43.312 -1.117 1 90.44 94 ALA A N 1
ATOM 735 C CA . ALA A 1 94 ? -11.875 -43 0.306 1 90.44 94 ALA A CA 1
ATOM 736 C C . ALA A 1 94 ? -12.875 -43.812 1.122 1 90.44 94 ALA A C 1
ATOM 738 O O . ALA A 1 94 ? -13.883 -44.281 0.593 1 90.44 94 ALA A O 1
ATOM 739 N N . MET A 1 95 ? -12.477 -44.125 2.428 1 89.44 95 MET A N 1
ATOM 740 C CA . MET A 1 95 ? -13.375 -44.875 3.312 1 89.44 95 MET A CA 1
ATOM 741 C C . MET A 1 95 ? -14.258 -43.938 4.109 1 89.44 95 MET A C 1
ATOM 743 O O . MET A 1 95 ? -13.758 -42.969 4.723 1 89.44 95 MET A O 1
ATOM 747 N N . TYR A 1 96 ? -15.461 -44.062 3.963 1 87.88 96 TYR A N 1
ATOM 748 C CA . TYR A 1 96 ? -16.406 -43.312 4.777 1 87.88 96 TYR A CA 1
ATOM 749 C C . TYR A 1 96 ? -17.391 -44.25 5.469 1 87.88 96 TYR A C 1
ATOM 751 O O . TYR A 1 96 ? -18.156 -44.969 4.809 1 87.88 96 TYR A O 1
ATOM 759 N N . GLU A 1 97 ? -17.359 -44.156 6.812 1 90.62 97 GLU A N 1
ATOM 760 C CA . GLU A 1 97 ? -18.219 -45.031 7.621 1 90.62 97 GLU A CA 1
ATOM 761 C C . GLU A 1 97 ? -18.125 -46.5 7.141 1 90.62 97 GLU A C 1
ATOM 763 O O . GLU A 1 97 ? -19.156 -47.125 6.945 1 90.62 97 GLU A O 1
ATOM 768 N N . GLY A 1 98 ? -16.906 -47.031 6.926 1 89.19 98 GLY A N 1
ATOM 769 C CA . GLY A 1 98 ? -16.672 -48.438 6.578 1 89.19 98 GLY A CA 1
ATOM 770 C C . GLY A 1 98 ? -16.984 -48.75 5.129 1 89.19 98 GLY A C 1
ATOM 771 O O . GLY A 1 98 ? -16.953 -49.906 4.719 1 89.19 98 GLY A O 1
ATOM 772 N N . LYS A 1 99 ? -17.5 -47.812 4.371 1 91.88 99 LYS A N 1
ATOM 773 C CA . LYS A 1 99 ? -17.812 -48 2.959 1 91.88 99 LYS A CA 1
ATOM 774 C C . LYS A 1 99 ? -16.828 -47.25 2.068 1 91.88 99 LYS A C 1
ATOM 776 O O . LYS A 1 99 ? -16.406 -46.156 2.4 1 91.88 99 LYS A O 1
ATOM 781 N N . LEU A 1 100 ? -16.375 -47.875 1.027 1 91.44 100 LEU A N 1
ATOM 782 C CA . LEU A 1 100 ? -15.516 -47.25 0.04 1 91.44 100 LEU A CA 1
ATOM 783 C C . LEU A 1 100 ? -16.312 -46.25 -0.819 1 91.44 100 LEU A C 1
ATOM 785 O O . LEU A 1 100 ? -17.312 -46.656 -1.442 1 91.44 100 LEU A O 1
ATOM 789 N N . VAL A 1 101 ? -16.047 -45.031 -0.647 1 91 101 VAL A N 1
ATOM 790 C CA . VAL A 1 101 ? -16.688 -44 -1.47 1 91 101 VAL A CA 1
ATOM 791 C C . VAL A 1 101 ? -15.648 -43.281 -2.322 1 91 101 VAL A C 1
ATOM 793 O O . VAL A 1 101 ? -14.445 -43.375 -2.059 1 91 101 VAL A O 1
ATOM 796 N N . LEU A 1 102 ? -16.078 -42.781 -3.477 1 90.62 102 LEU A N 1
ATOM 797 C CA . LEU A 1 102 ? -15.195 -41.938 -4.281 1 90.62 102 LEU A CA 1
ATOM 798 C C . LEU A 1 102 ? -15.258 -40.469 -3.828 1 90.62 102 LEU A C 1
ATOM 800 O O . LEU A 1 102 ? -16.328 -39.875 -3.863 1 90.62 102 LEU A O 1
ATOM 804 N N . ALA A 1 103 ? -14.148 -40.062 -3.273 1 87.88 103 ALA A N 1
ATOM 805 C CA . ALA A 1 103 ? -14.039 -38.688 -2.867 1 87.88 103 ALA A CA 1
ATOM 806 C C . ALA A 1 103 ? -13.375 -37.844 -3.957 1 87.88 103 ALA A C 1
ATOM 808 O O . ALA A 1 103 ? -12.578 -38.344 -4.746 1 87.88 103 ALA A O 1
ATOM 809 N N . GLU A 1 104 ? -13.75 -36.625 -4.094 1 87.75 104 GLU A N 1
ATOM 810 C CA . GLU A 1 104 ? -13.164 -35.719 -5.07 1 87.75 104 GLU A CA 1
ATOM 811 C C . GLU A 1 104 ? -12.008 -34.938 -4.465 1 87.75 104 GLU A C 1
ATOM 813 O O . GLU A 1 104 ? -12.125 -34.406 -3.355 1 87.75 104 GLU A O 1
ATOM 818 N N . LYS A 1 105 ? -10.883 -35.125 -5.109 1 88 105 LYS A N 1
ATOM 819 C CA . LYS A 1 105 ? -9.742 -34.281 -4.773 1 88 105 LYS A CA 1
ATOM 820 C C . LYS A 1 105 ? -9.523 -33.188 -5.824 1 88 105 LYS A C 1
ATOM 822 O O . LYS A 1 105 ? -9.422 -33.5 -7.02 1 88 105 LYS A O 1
ATOM 827 N N . ILE A 1 106 ? -9.516 -31.938 -5.367 1 89.19 106 ILE A N 1
ATOM 828 C CA . ILE A 1 106 ? -9.375 -30.828 -6.297 1 89.19 106 ILE A CA 1
ATOM 829 C C . ILE A 1 106 ? -7.957 -30.266 -6.23 1 89.19 106 ILE A C 1
ATOM 831 O O . ILE A 1 106 ? -7.469 -29.938 -5.152 1 89.19 106 ILE A O 1
ATOM 835 N N . HIS A 1 107 ? -7.305 -30.297 -7.355 1 91.69 107 HIS A N 1
ATOM 836 C CA . HIS A 1 107 ? -5.996 -29.672 -7.504 1 91.69 107 HIS A CA 1
ATOM 837 C C . HIS A 1 107 ? -6.113 -28.297 -8.188 1 91.69 107 HIS A C 1
ATOM 839 O O . HIS A 1 107 ? -6.609 -28.203 -9.312 1 91.69 107 HIS A O 1
ATOM 845 N N . ARG A 1 108 ? -5.68 -27.297 -7.469 1 92.5 108 ARG A N 1
ATOM 846 C CA . ARG A 1 108 ? -5.688 -25.953 -8.023 1 92.5 108 ARG A CA 1
ATOM 847 C C . ARG A 1 108 ? -4.293 -25.344 -8 1 92.5 108 ARG A C 1
ATOM 849 O O . ARG A 1 108 ? -3.518 -25.578 -7.07 1 92.5 108 ARG A O 1
ATOM 856 N N . ALA A 1 109 ? -4.039 -24.625 -9.023 1 95 109 ALA A N 1
ATOM 857 C CA . ALA A 1 109 ? -2.771 -23.891 -9.086 1 95 109 ALA A CA 1
ATOM 858 C C . ALA A 1 109 ? -2.904 -22.625 -9.914 1 95 109 ALA A C 1
ATOM 860 O O . ALA A 1 109 ? -3.775 -22.516 -10.781 1 95 109 ALA A O 1
ATOM 861 N N . LEU A 1 110 ? -2.135 -21.672 -9.57 1 95.44 110 LEU A N 1
ATOM 862 C CA . LEU A 1 110 ? -1.985 -20.453 -10.352 1 95.44 110 LEU A CA 1
ATOM 863 C C . LEU A 1 110 ? -0.611 -20.391 -11.016 1 95.44 110 LEU A C 1
ATOM 865 O O . LEU A 1 110 ? 0.4 -20.703 -10.383 1 95.44 110 LEU A O 1
ATOM 869 N N . CYS A 1 111 ? -0.599 -20.094 -12.258 1 96.69 111 CYS A N 1
ATOM 870 C CA . CYS A 1 111 ? 0.643 -19.906 -13 1 96.69 111 CYS A CA 1
ATOM 871 C C . CYS A 1 111 ? 0.952 -18.422 -13.172 1 96.69 111 CYS A C 1
ATOM 873 O O . CYS A 1 111 ? 0.124 -17.672 -13.688 1 96.69 111 CYS A O 1
ATOM 875 N N . LEU A 1 112 ? 2.146 -18.031 -12.766 1 96.81 112 LEU A N 1
ATOM 876 C CA . LEU A 1 112 ? 2.574 -16.641 -12.797 1 96.81 112 LEU A CA 1
ATOM 877 C C . LEU A 1 112 ? 3.875 -16.484 -13.578 1 96.81 112 LEU A C 1
ATOM 879 O O . LEU A 1 112 ? 4.637 -17.438 -13.711 1 96.81 112 LEU A O 1
ATOM 883 N N . GLU A 1 113 ? 4.07 -15.305 -14.102 1 96.75 113 GLU A N 1
ATOM 884 C CA . GLU A 1 113 ? 5.391 -15.023 -14.656 1 96.75 113 GLU A CA 1
ATOM 885 C C . GLU A 1 113 ? 6.48 -15.195 -13.602 1 96.75 113 GLU A C 1
ATOM 887 O O . GLU A 1 113 ? 6.27 -14.891 -12.43 1 96.75 113 GLU A O 1
ATOM 892 N N . TYR A 1 114 ? 7.609 -15.656 -14.055 1 97.69 114 TYR A N 1
ATOM 893 C CA . TYR A 1 114 ? 8.742 -15.906 -13.164 1 97.69 114 TYR A CA 1
ATOM 894 C C . TYR A 1 114 ? 9.617 -14.672 -13.039 1 97.69 114 TYR A C 1
ATOM 896 O O . TYR A 1 114 ? 9.945 -14.023 -14.039 1 97.69 114 TYR A O 1
ATOM 904 N N . MET A 1 115 ? 10 -14.273 -11.812 1 96.69 115 MET A N 1
ATOM 905 C CA . MET A 1 115 ? 10.953 -13.203 -11.531 1 96.69 115 MET A CA 1
ATOM 906 C C . MET A 1 115 ? 12.305 -13.766 -11.117 1 96.69 115 MET A C 1
ATOM 908 O O . MET A 1 115 ? 12.438 -14.344 -10.039 1 96.69 115 MET A O 1
ATOM 912 N N . SER A 1 116 ? 13.344 -13.445 -11.836 1 95.5 116 SER A N 1
ATOM 913 C CA . SER A 1 116 ? 14.633 -14.117 -11.711 1 95.5 116 SER A CA 1
ATOM 914 C C . SER A 1 116 ? 15.336 -13.719 -10.422 1 95.5 116 SER A C 1
ATOM 916 O O . SER A 1 116 ? 16.094 -14.508 -9.852 1 95.5 116 SER A O 1
ATOM 918 N N . ASN A 1 117 ? 15.086 -12.5 -9.898 1 95.12 117 ASN A N 1
ATOM 919 C CA . ASN A 1 117 ? 15.797 -12.055 -8.711 1 95.12 117 ASN A CA 1
ATOM 920 C C . ASN A 1 117 ? 15.016 -12.367 -7.438 1 95.12 117 ASN A C 1
ATOM 922 O O . ASN A 1 117 ? 15.461 -12.047 -6.332 1 95.12 117 ASN A O 1
ATOM 926 N N . GLY A 1 118 ? 13.875 -12.953 -7.562 1 95.12 118 GLY A N 1
ATOM 927 C CA . GLY A 1 118 ? 13.125 -13.469 -6.426 1 95.12 118 GLY A CA 1
ATOM 928 C C . GLY A 1 118 ? 12.523 -12.375 -5.566 1 95.12 118 GLY A C 1
ATOM 929 O O . GLY A 1 118 ? 12.312 -11.25 -6.031 1 95.12 118 GLY A O 1
ATOM 930 N N . SER A 1 119 ? 12.172 -12.758 -4.355 1 95 119 SER A N 1
ATOM 931 C CA . SER A 1 119 ? 11.5 -11.859 -3.42 1 95 119 SER A CA 1
ATOM 932 C C . SER A 1 119 ? 12.484 -10.867 -2.803 1 95 119 SER A C 1
ATOM 934 O O . SER A 1 119 ? 13.648 -11.211 -2.562 1 95 119 SER A O 1
ATOM 936 N N . LEU A 1 120 ? 11.984 -9.727 -2.51 1 94.94 120 LEU A N 1
ATOM 937 C CA . LEU A 1 120 ? 12.781 -8.695 -1.861 1 94.94 120 LEU A CA 1
ATOM 938 C C . LEU A 1 120 ? 13.266 -9.156 -0.492 1 94.94 120 LEU A C 1
ATOM 940 O O . LEU A 1 120 ? 14.273 -8.664 0.013 1 94.94 120 LEU A O 1
ATOM 944 N N . GLU A 1 121 ? 12.602 -10.094 0.06 1 92.31 121 GLU A N 1
ATOM 945 C CA . GLU A 1 121 ? 12.953 -10.609 1.38 1 92.31 121 GLU A CA 1
ATOM 946 C C . GLU A 1 121 ? 14.352 -11.211 1.387 1 92.31 121 GLU A C 1
ATOM 948 O O . GLU A 1 121 ? 15.023 -11.219 2.42 1 92.31 121 GLU A O 1
ATOM 953 N N . LYS A 1 122 ? 14.828 -11.633 0.303 1 88.88 122 LYS A N 1
ATOM 954 C CA . LYS A 1 122 ? 16.141 -12.25 0.184 1 88.88 122 LYS A CA 1
ATOM 955 C C . LYS A 1 122 ? 17.25 -11.203 0.303 1 88.88 122 LYS A C 1
ATOM 957 O O . LYS A 1 122 ? 18.422 -11.555 0.499 1 88.88 122 LYS A O 1
ATOM 962 N N . TYR A 1 123 ? 16.906 -9.984 0.214 1 87.81 123 TYR A N 1
ATOM 963 C CA . TYR A 1 123 ? 17.922 -8.93 0.133 1 87.81 123 TYR A CA 1
ATOM 964 C C . TYR A 1 123 ? 18.047 -8.203 1.466 1 87.81 123 TYR A C 1
ATOM 966 O O . TYR A 1 123 ? 18.641 -7.117 1.532 1 87.81 123 TYR A O 1
ATOM 974 N N . ILE A 1 124 ? 17.453 -8.664 2.57 1 75.94 124 ILE A N 1
ATOM 975 C CA . ILE A 1 124 ? 17.484 -8.062 3.898 1 75.94 124 ILE A CA 1
ATOM 976 C C . ILE A 1 124 ? 18.906 -8.102 4.457 1 75.94 124 ILE A C 1
ATOM 978 O O . ILE A 1 124 ? 19.328 -7.191 5.172 1 75.94 124 ILE A O 1
ATOM 982 N N . SER A 1 125 ? 19.625 -9.164 4.137 1 65.88 125 SER A N 1
ATOM 983 C CA . SER A 1 125 ? 20.875 -9.391 4.848 1 65.88 125 SER A CA 1
ATOM 984 C C . SER A 1 125 ? 21.969 -8.43 4.387 1 65.88 125 SER A C 1
ATOM 986 O O . SER A 1 125 ? 21.906 -7.902 3.271 1 65.88 125 SER A O 1
ATOM 988 N N . ASP A 1 126 ? 22.703 -7.938 5.391 1 58.94 126 ASP A N 1
ATOM 989 C CA . ASP A 1 126 ? 23.875 -7.074 5.301 1 58.94 126 ASP A CA 1
ATOM 990 C C . ASP A 1 126 ? 24.766 -7.477 4.129 1 58.94 126 ASP A C 1
ATOM 992 O O . ASP A 1 126 ? 25.562 -6.664 3.631 1 58.94 126 ASP A O 1
ATOM 996 N N . GLU A 1 127 ? 24.578 -8.656 3.773 1 59.97 127 GLU A N 1
ATOM 997 C CA . GLU A 1 127 ? 25.516 -9.125 2.76 1 59.97 127 GLU A CA 1
ATOM 998 C C . GLU A 1 127 ? 25.156 -8.578 1.381 1 59.97 127 GLU A C 1
ATOM 1000 O O . GLU A 1 127 ? 25.938 -8.703 0.434 1 59.97 127 GLU A O 1
ATOM 1005 N N . CYS A 1 128 ? 23.953 -7.918 1.394 1 60.12 128 CYS A N 1
ATOM 1006 C CA . CYS A 1 128 ? 23.547 -7.461 0.069 1 60.12 128 CYS A CA 1
ATOM 1007 C C . CYS A 1 128 ? 23.891 -5.988 -0.13 1 60.12 128 CYS A C 1
ATOM 1009 O O . CYS A 1 128 ? 23.078 -5.219 -0.647 1 60.12 128 CYS A O 1
ATOM 1011 N N . ASP A 1 129 ? 25 -5.656 0.342 1 65.06 129 ASP A N 1
ATOM 1012 C CA . ASP A 1 129 ? 25.5 -4.289 0.183 1 65.06 129 ASP A CA 1
ATOM 1013 C C . ASP A 1 129 ? 25.844 -3.998 -1.273 1 65.06 129 ASP A C 1
ATOM 1015 O O . ASP A 1 129 ? 26.516 -3.01 -1.569 1 65.06 129 ASP A O 1
ATOM 1019 N N . LYS A 1 130 ? 25.312 -4.961 -2.072 1 74.56 130 LYS A N 1
ATOM 1020 C CA . LYS A 1 130 ? 25.688 -4.812 -3.479 1 74.56 130 LYS A CA 1
ATOM 1021 C C . LYS A 1 130 ? 24.859 -3.719 -4.148 1 74.56 130 LYS A C 1
ATOM 1023 O O . LYS A 1 130 ? 25.266 -3.158 -5.168 1 74.56 130 LYS A O 1
ATOM 1028 N N . TYR A 1 131 ? 23.75 -3.34 -3.498 1 83.12 131 TYR A N 1
ATOM 1029 C CA . TYR A 1 131 ? 22.922 -2.359 -4.18 1 83.12 131 TYR A CA 1
ATOM 1030 C C . TYR A 1 131 ? 23 -1.003 -3.488 1 83.12 131 TYR A C 1
ATOM 1032 O O . TYR A 1 131 ? 23.391 -0.914 -2.322 1 83.12 131 TYR A O 1
ATOM 1040 N N . ASP A 1 132 ? 22.703 0.007 -4.297 1 87.25 132 ASP A N 1
ATOM 1041 C CA . ASP A 1 132 ? 22.844 1.369 -3.791 1 87.25 132 ASP A CA 1
ATOM 1042 C C . ASP A 1 132 ? 21.484 2.021 -3.566 1 87.25 132 ASP A C 1
ATOM 1044 O O . ASP A 1 132 ? 20.453 1.384 -3.756 1 87.25 132 ASP A O 1
ATOM 1048 N N . TRP A 1 133 ? 21.531 3.203 -3.174 1 88.69 133 TRP A N 1
ATOM 1049 C CA . TRP A 1 133 ? 20.344 3.988 -2.842 1 88.69 133 TRP A CA 1
ATOM 1050 C C . TRP A 1 133 ? 19.438 4.141 -4.055 1 88.69 133 TRP A C 1
ATOM 1052 O O . TRP A 1 133 ? 18.203 4.086 -3.93 1 88.69 133 TRP A O 1
ATOM 1062 N N . HIS A 1 134 ? 20.031 4.254 -5.152 1 89.06 134 HIS A N 1
ATOM 1063 C CA . HIS A 1 134 ? 19.234 4.441 -6.367 1 89.06 134 HIS A CA 1
ATOM 1064 C C . HIS A 1 134 ? 18.359 3.232 -6.645 1 89.06 134 HIS A C 1
ATOM 1066 O O . HIS A 1 134 ? 17.188 3.385 -7.004 1 89.06 134 HIS A O 1
ATOM 1072 N N . THR A 1 135 ? 18.938 2.098 -6.434 1 91.12 135 THR A N 1
ATOM 1073 C CA . THR A 1 135 ? 18.172 0.871 -6.582 1 91.12 135 THR A CA 1
ATOM 1074 C C . THR A 1 135 ? 17.031 0.822 -5.566 1 91.12 135 THR A C 1
ATOM 1076 O O . THR A 1 135 ? 15.891 0.523 -5.918 1 91.12 135 THR A O 1
ATOM 1079 N N . GLY A 1 136 ? 17.391 1.152 -4.328 1 91.88 136 GLY A N 1
ATOM 1080 C CA . GLY A 1 136 ? 16.391 1.167 -3.277 1 91.88 136 GLY A CA 1
ATOM 1081 C C . GLY A 1 136 ? 15.242 2.129 -3.555 1 91.88 136 GLY A C 1
ATOM 1082 O O . GLY A 1 136 ? 14.07 1.76 -3.445 1 91.88 136 GLY A O 1
ATOM 1083 N N . TYR A 1 137 ? 15.602 3.297 -3.971 1 92.94 137 TYR A N 1
ATOM 1084 C CA . TYR A 1 137 ? 14.586 4.297 -4.285 1 92.94 137 TYR A CA 1
ATOM 1085 C C . TYR A 1 137 ? 13.734 3.855 -5.469 1 92.94 137 TYR A C 1
ATOM 1087 O O . TYR A 1 137 ? 12.516 4.066 -5.473 1 92.94 137 TYR A O 1
ATOM 1095 N N . GLY A 1 138 ? 14.375 3.281 -6.449 1 94.38 138 GLY A N 1
ATOM 1096 C CA . GLY A 1 138 ? 13.641 2.754 -7.586 1 94.38 138 GLY A CA 1
ATOM 1097 C C . GLY A 1 138 ? 12.617 1.704 -7.199 1 94.38 138 GLY A C 1
ATOM 1098 O O . GLY A 1 138 ? 11.508 1.688 -7.73 1 94.38 138 GLY A O 1
ATOM 1099 N N . ILE A 1 139 ? 12.984 0.892 -6.312 1 96.25 139 ILE A N 1
ATOM 1100 C CA . ILE A 1 139 ? 12.078 -0.144 -5.832 1 96.25 139 ILE A CA 1
ATOM 1101 C C . ILE A 1 139 ? 10.891 0.5 -5.117 1 96.25 139 ILE A C 1
ATOM 1103 O O . ILE A 1 139 ? 9.742 0.129 -5.352 1 96.25 139 ILE A O 1
ATOM 1107 N N . ILE A 1 140 ? 11.141 1.444 -4.281 1 96.62 140 ILE A N 1
ATOM 1108 C CA . ILE A 1 140 ? 10.086 2.141 -3.553 1 96.62 140 ILE A CA 1
ATOM 1109 C C . ILE A 1 140 ? 9.117 2.785 -4.539 1 96.62 140 ILE A C 1
ATOM 1111 O O . ILE A 1 140 ? 7.902 2.625 -4.418 1 96.62 140 ILE A O 1
ATOM 1115 N N . LYS A 1 141 ? 9.625 3.461 -5.496 1 96.62 141 LYS A N 1
ATOM 1116 C CA . LYS A 1 141 ? 8.797 4.109 -6.508 1 96.62 141 LYS A CA 1
ATOM 1117 C C . LYS A 1 141 ? 7.934 3.094 -7.254 1 96.62 141 LYS A C 1
ATOM 1119 O O . LYS A 1 141 ? 6.75 3.334 -7.496 1 96.62 141 LYS A O 1
ATOM 112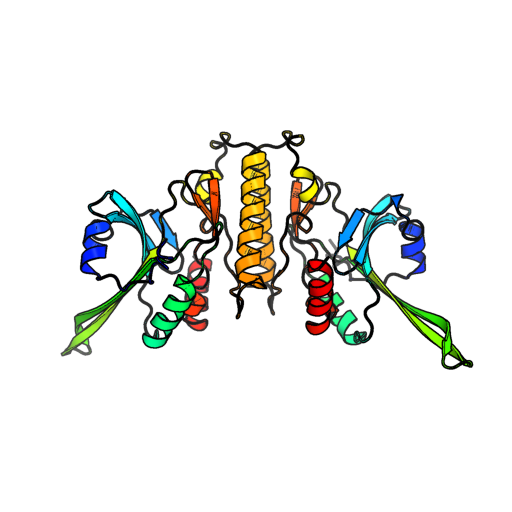4 N N . GLY A 1 142 ? 8.539 2.029 -7.621 1 97.81 142 GLY A N 1
ATOM 1125 C CA . GLY A 1 142 ? 7.801 0.981 -8.312 1 97.81 142 GLY A CA 1
ATOM 1126 C C . GLY A 1 142 ? 6.68 0.393 -7.473 1 97.81 142 GLY A C 1
ATOM 1127 O O . GLY A 1 142 ? 5.59 0.125 -7.984 1 97.81 142 GLY A O 1
ATOM 1128 N N . ILE A 1 143 ? 6.961 0.163 -6.18 1 98 143 ILE A N 1
ATOM 1129 C CA . ILE A 1 143 ? 5.938 -0.323 -5.258 1 98 143 ILE A CA 1
ATOM 1130 C C . ILE A 1 143 ? 4.766 0.655 -5.23 1 98 143 ILE A C 1
ATOM 1132 O O . ILE A 1 143 ? 3.609 0.25 -5.359 1 98 143 ILE A O 1
ATOM 1136 N N . CYS A 1 144 ? 5.086 1.904 -5.121 1 97.5 144 CYS A N 1
ATOM 1137 C CA . CYS A 1 144 ? 4.055 2.936 -5.094 1 97.5 144 CYS A CA 1
ATOM 1138 C C . CYS A 1 144 ? 3.225 2.908 -6.375 1 97.5 144 CYS A C 1
ATOM 1140 O O . CYS A 1 144 ? 1.994 2.977 -6.324 1 97.5 144 CYS A O 1
ATOM 1142 N N . GLN A 1 145 ? 3.84 2.77 -7.469 1 97.75 145 GLN A N 1
ATOM 1143 C CA . GLN A 1 145 ? 3.156 2.764 -8.758 1 97.75 145 GLN A CA 1
ATOM 1144 C C . GLN A 1 145 ? 2.268 1.531 -8.906 1 97.75 145 GLN A C 1
ATOM 1146 O O . GLN A 1 145 ? 1.146 1.625 -9.406 1 97.75 145 GLN A O 1
ATOM 1151 N N . GLY A 1 146 ? 2.791 0.448 -8.484 1 97.94 146 GLY A N 1
ATOM 1152 C CA . GLY A 1 146 ? 1.987 -0.765 -8.516 1 97.94 146 GLY A CA 1
ATOM 1153 C C . GLY A 1 146 ? 0.736 -0.673 -7.664 1 97.94 146 GLY A C 1
ATOM 1154 O O . GLY A 1 146 ? -0.354 -1.037 -8.109 1 97.94 146 GLY A O 1
ATOM 1155 N N . LEU A 1 147 ? 0.914 -0.169 -6.488 1 96.81 147 LEU A N 1
ATOM 1156 C CA . LEU A 1 147 ? -0.223 -0.016 -5.586 1 96.81 147 LEU A CA 1
ATOM 1157 C C . LEU A 1 147 ? -1.226 0.989 -6.141 1 96.81 147 LEU A C 1
ATOM 1159 O O . LEU A 1 147 ? -2.438 0.78 -6.047 1 96.81 147 LEU A O 1
ATOM 1163 N N . LYS A 1 148 ? -0.712 2.064 -6.641 1 95 148 LYS A N 1
ATOM 1164 C CA . LYS A 1 148 ? -1.595 3.047 -7.262 1 95 148 LYS A CA 1
ATOM 1165 C C . LYS A 1 148 ? -2.436 2.41 -8.367 1 95 148 LYS A C 1
ATOM 1167 O O . LYS A 1 148 ? -3.637 2.662 -8.461 1 95 148 LYS A O 1
ATOM 1172 N N . TYR A 1 149 ? -1.835 1.62 -9.18 1 96.5 149 TYR A N 1
ATOM 1173 C CA . TYR A 1 149 ? -2.531 0.916 -10.25 1 96.5 149 TYR A CA 1
ATOM 1174 C C . TYR A 1 149 ? -3.646 0.04 -9.688 1 96.5 149 TYR A C 1
ATOM 1176 O O . TYR A 1 149 ? -4.797 0.14 -10.117 1 96.5 149 TYR A O 1
ATOM 1184 N N . LEU A 1 150 ? -3.396 -0.766 -8.672 1 94.56 150 LEU A N 1
ATOM 1185 C CA . LEU A 1 150 ? -4.352 -1.703 -8.094 1 94.56 150 LEU A CA 1
ATOM 1186 C C . LEU A 1 150 ? -5.484 -0.96 -7.391 1 94.56 150 LEU A C 1
ATOM 1188 O O . LEU A 1 150 ? -6.645 -1.368 -7.477 1 94.56 150 LEU A O 1
ATOM 1192 N N . HIS A 1 151 ? -5.137 0.166 -6.797 1 91.44 151 HIS A N 1
ATOM 1193 C CA . HIS A 1 151 ? -6.059 0.794 -5.859 1 91.44 151 HIS A CA 1
ATOM 1194 C C . HIS A 1 151 ? -6.895 1.87 -6.543 1 91.44 151 HIS A C 1
ATOM 1196 O O . HIS A 1 151 ? -8 2.18 -6.102 1 91.44 151 HIS A O 1
ATOM 1202 N N . THR A 1 152 ? -6.379 2.41 -7.645 1 88.5 152 THR A N 1
ATOM 1203 C CA . THR A 1 152 ? -7.066 3.598 -8.141 1 88.5 152 THR A CA 1
ATOM 1204 C C . THR A 1 152 ? -7.383 3.451 -9.633 1 88.5 152 THR A C 1
ATOM 1206 O O . THR A 1 152 ? -8.281 4.125 -10.148 1 88.5 152 THR A O 1
ATOM 1209 N N . LYS A 1 153 ? -6.707 2.578 -10.383 1 91.38 153 LYS A N 1
ATOM 1210 C CA . LYS A 1 153 ? -6.879 2.52 -11.828 1 91.38 153 LYS A CA 1
ATOM 1211 C C . LYS A 1 153 ? -7.82 1.381 -12.219 1 91.38 153 LYS A C 1
ATOM 1213 O O . LYS A 1 153 ? -8.297 1.326 -13.359 1 91.38 153 LYS A O 1
ATOM 1218 N N . LEU A 1 154 ? -8.039 0.522 -11.328 1 89.75 154 LEU A N 1
ATOM 1219 C CA . LEU A 1 154 ? -8.922 -0.607 -11.594 1 89.75 154 LEU A CA 1
ATOM 1220 C C . LEU A 1 154 ? -10.32 -0.34 -11.062 1 89.75 154 LEU A C 1
ATOM 1222 O O . LEU A 1 154 ? -10.492 0.39 -10.086 1 89.75 154 LEU A O 1
ATOM 1226 N N . GLU A 1 155 ? -11.32 -0.951 -11.742 1 87.88 155 GLU A N 1
ATOM 1227 C CA . GLU A 1 155 ? -12.719 -0.898 -11.328 1 87.88 155 GLU A CA 1
ATOM 1228 C C . GLU A 1 155 ? -13.352 -2.289 -11.328 1 87.88 155 GLU A C 1
ATOM 1230 O O . GLU A 1 155 ? -13.562 -2.879 -12.383 1 87.88 155 GLU A O 1
ATOM 1235 N N . PRO A 1 156 ? -13.68 -2.795 -10.219 1 87.56 156 PRO A N 1
ATOM 1236 C CA . PRO A 1 156 ? -13.43 -2.285 -8.867 1 87.56 156 PRO A CA 1
ATOM 1237 C C . PRO A 1 156 ? -11.961 -2.379 -8.461 1 87.56 156 PRO A C 1
ATOM 1239 O O . PRO A 1 156 ? -11.219 -3.186 -9.023 1 87.56 156 PRO A O 1
ATOM 1242 N N . PRO A 1 157 ? -11.555 -1.549 -7.469 1 89.5 157 PRO A N 1
ATOM 1243 C CA . PRO A 1 157 ? -10.172 -1.618 -7.008 1 89.5 157 PRO A CA 1
ATOM 1244 C C . PRO A 1 157 ? -9.828 -2.957 -6.359 1 89.5 157 PRO A C 1
ATOM 1246 O O . PRO A 1 157 ? -10.719 -3.664 -5.887 1 89.5 157 PRO A O 1
ATOM 1249 N N . ILE A 1 158 ? -8.586 -3.299 -6.422 1 91.31 158 ILE A N 1
ATOM 1250 C CA . ILE A 1 158 ? -8.055 -4.461 -5.723 1 91.31 158 ILE A CA 1
ATOM 1251 C C . ILE A 1 158 ? -7.09 -4.008 -4.629 1 91.31 158 ILE A C 1
ATOM 1253 O O . ILE A 1 158 ? -5.957 -3.609 -4.914 1 91.31 158 ILE A O 1
ATOM 1257 N N . TYR A 1 159 ? -7.496 -4.094 -3.402 1 89.12 159 TYR A N 1
ATOM 1258 C CA . TYR A 1 159 ? -6.66 -3.672 -2.283 1 89.12 159 TYR A CA 1
ATOM 1259 C C . TYR A 1 159 ? -5.703 -4.781 -1.867 1 89.12 159 TYR A C 1
ATOM 1261 O O . TYR A 1 159 ? -6.121 -5.922 -1.658 1 89.12 159 TYR A O 1
ATOM 1269 N N . HIS A 1 160 ? -4.484 -4.496 -1.9 1 91 160 HIS A N 1
ATOM 1270 C CA . HIS A 1 160 ? -3.512 -5.449 -1.373 1 91 160 HIS A CA 1
ATOM 1271 C C . HIS A 1 160 ? -3.459 -5.395 0.15 1 91 160 HIS A C 1
ATOM 1273 O O . HIS A 1 160 ? -3.066 -4.379 0.727 1 91 160 HIS A O 1
ATOM 1279 N N . LEU A 1 161 ? -3.688 -6.398 0.837 1 87.06 161 LEU A N 1
ATOM 1280 C CA . LEU A 1 161 ? -3.852 -6.363 2.285 1 87.06 161 LEU A CA 1
ATOM 1281 C C . LEU A 1 161 ? -2.658 -7.008 2.984 1 87.06 161 LEU A C 1
ATOM 1283 O O . LEU A 1 161 ? -2.541 -6.941 4.211 1 87.06 161 LEU A O 1
ATOM 1287 N N . ASP A 1 162 ? -1.754 -7.523 2.109 1 88.06 162 ASP A N 1
ATOM 1288 C CA . ASP A 1 162 ? -0.613 -8.219 2.699 1 88.06 162 ASP A CA 1
ATOM 1289 C C . ASP A 1 162 ? 0.687 -7.832 1.997 1 88.06 162 ASP A C 1
ATOM 1291 O O . ASP A 1 162 ? 1.47 -8.703 1.607 1 88.06 162 ASP A O 1
ATOM 1295 N N . LEU A 1 163 ? 0.893 -6.566 1.82 1 94 163 LEU A N 1
ATOM 1296 C CA . LEU A 1 163 ? 2.158 -6.125 1.241 1 94 163 LEU A CA 1
ATOM 1297 C C . LEU A 1 163 ? 3.309 -6.344 2.221 1 94 163 LEU A C 1
ATOM 1299 O O . LEU A 1 163 ? 3.236 -5.91 3.373 1 94 163 LEU A O 1
ATOM 1303 N N . LYS A 1 164 ? 4.316 -7.059 1.834 1 94.75 164 LYS A N 1
ATOM 1304 C CA . LYS A 1 164 ? 5.547 -7.355 2.561 1 94.75 164 LYS A CA 1
ATOM 1305 C C . LYS A 1 164 ? 6.68 -7.703 1.602 1 94.75 164 LYS A C 1
ATOM 1307 O O . LYS A 1 164 ? 6.438 -8.023 0.435 1 94.75 164 LYS A O 1
ATOM 1312 N N . PRO A 1 165 ? 7.879 -7.637 2.066 1 95.31 165 PRO A N 1
ATOM 1313 C CA . PRO A 1 165 ? 9.016 -7.895 1.178 1 95.31 165 PRO A CA 1
ATOM 1314 C C . PRO A 1 165 ? 8.922 -9.258 0.492 1 95.31 165 PRO A C 1
ATOM 1316 O O . PRO A 1 165 ? 9.359 -9.406 -0.653 1 95.31 165 PRO A O 1
ATOM 1319 N N . ALA A 1 166 ? 8.258 -10.227 1.126 1 94.31 166 ALA A N 1
ATOM 1320 C CA . ALA A 1 166 ? 8.125 -11.562 0.558 1 94.31 166 ALA A CA 1
ATOM 1321 C C . ALA A 1 166 ? 7.211 -11.555 -0.663 1 94.31 166 ALA A C 1
ATOM 1323 O O . ALA A 1 166 ? 7.297 -12.438 -1.52 1 94.31 166 ALA A O 1
ATOM 1324 N N . ASN A 1 167 ? 6.328 -10.547 -0.736 1 95.25 167 ASN A N 1
ATOM 1325 C CA . ASN A 1 167 ? 5.363 -10.461 -1.826 1 95.25 167 ASN A CA 1
ATOM 1326 C C . ASN A 1 167 ? 5.762 -9.406 -2.85 1 95.25 167 ASN A C 1
ATOM 1328 O O . ASN A 1 167 ? 4.961 -9.039 -3.715 1 95.25 167 ASN A O 1
ATOM 1332 N N . ILE A 1 168 ? 6.926 -8.859 -2.688 1 97.38 168 ILE A N 1
ATOM 1333 C CA . ILE A 1 168 ? 7.531 -7.969 -3.67 1 97.38 168 ILE A CA 1
ATOM 1334 C C . ILE A 1 168 ? 8.664 -8.688 -4.391 1 97.38 168 ILE A C 1
ATOM 1336 O O . ILE A 1 168 ? 9.742 -8.891 -3.822 1 97.38 168 ILE A O 1
ATOM 1340 N N . LEU A 1 169 ? 8.414 -9.008 -5.617 1 97.75 169 LEU A N 1
ATOM 1341 C CA . LEU A 1 169 ? 9.406 -9.734 -6.41 1 97.75 169 LEU A CA 1
ATOM 1342 C C . LEU A 1 169 ? 10.203 -8.773 -7.285 1 97.75 169 LEU A C 1
ATOM 1344 O O . LEU A 1 169 ? 9.734 -7.68 -7.602 1 97.75 169 LEU A O 1
ATOM 1348 N N . LEU A 1 170 ? 11.422 -9.164 -7.617 1 97.31 170 LEU A N 1
ATOM 1349 C CA . LEU A 1 170 ? 12.297 -8.344 -8.438 1 97.31 170 LEU A CA 1
ATOM 1350 C C . LEU A 1 170 ? 12.625 -9.039 -9.758 1 97.31 170 LEU A C 1
ATOM 1352 O O . LEU A 1 170 ? 13 -10.219 -9.766 1 97.31 170 LEU A O 1
ATOM 1356 N N . ASP A 1 171 ? 12.461 -8.336 -10.844 1 97.12 171 ASP A N 1
ATOM 1357 C CA . ASP A 1 171 ? 12.852 -8.898 -12.133 1 97.12 171 ASP A CA 1
ATOM 1358 C C . ASP A 1 171 ? 14.352 -8.742 -12.367 1 97.12 171 ASP A C 1
ATOM 1360 O O . ASP A 1 171 ? 15.094 -8.406 -11.445 1 97.12 171 ASP A O 1
ATOM 1364 N N . GLU A 1 172 ? 14.797 -9.047 -13.555 1 95.81 172 GLU A N 1
ATOM 1365 C CA . GLU A 1 172 ? 16.219 -9.078 -13.875 1 95.81 172 GLU A CA 1
ATOM 1366 C C . GLU A 1 172 ? 16.844 -7.691 -13.734 1 95.81 172 GLU A C 1
ATOM 1368 O O . GLU A 1 172 ? 18.047 -7.574 -13.508 1 95.81 172 GLU A O 1
ATOM 1373 N N . ASN A 1 173 ? 16.078 -6.617 -13.773 1 95.56 173 ASN A N 1
ATOM 1374 C CA . ASN A 1 173 ? 16.578 -5.246 -13.688 1 95.56 173 ASN A CA 1
ATOM 1375 C C . ASN A 1 173 ? 16.266 -4.629 -12.328 1 95.56 173 ASN A C 1
ATOM 1377 O O . ASN A 1 173 ? 16.328 -3.406 -12.172 1 95.56 173 ASN A O 1
ATOM 1381 N N . MET A 1 174 ? 15.812 -5.375 -11.406 1 94.75 174 MET A N 1
ATOM 1382 C CA . MET A 1 174 ? 15.531 -4.969 -10.031 1 94.75 174 MET A CA 1
ATOM 1383 C C . MET A 1 174 ? 14.281 -4.098 -9.961 1 94.75 174 MET A C 1
ATOM 1385 O O . MET A 1 174 ? 14.109 -3.328 -9.016 1 94.75 174 MET A O 1
ATOM 1389 N N . VAL A 1 175 ? 13.453 -4.27 -11.031 1 97.56 175 VAL A N 1
ATOM 1390 C CA . VAL A 1 175 ? 12.148 -3.627 -11 1 97.56 175 VAL A CA 1
ATOM 1391 C C . VAL A 1 175 ? 11.195 -4.43 -10.117 1 97.56 175 VAL A C 1
ATOM 1393 O O . VAL A 1 175 ? 11.039 -5.641 -10.297 1 97.56 175 VAL A O 1
ATOM 1396 N N . PRO A 1 176 ? 10.586 -3.752 -9.117 1 98.38 176 PRO A N 1
ATOM 1397 C CA . PRO A 1 176 ? 9.695 -4.492 -8.227 1 98.38 176 PRO A CA 1
ATOM 1398 C C . PRO A 1 176 ? 8.367 -4.859 -8.891 1 98.38 176 PRO A C 1
ATOM 1400 O O . PRO A 1 176 ? 7.789 -4.043 -9.617 1 98.38 176 PRO A O 1
ATOM 1403 N N . ARG A 1 177 ? 7.887 -6.051 -8.734 1 98.44 177 ARG A N 1
ATOM 1404 C CA . ARG A 1 177 ? 6.59 -6.566 -9.156 1 98.44 177 ARG A CA 1
ATOM 1405 C C . ARG A 1 177 ? 5.805 -7.129 -7.977 1 98.44 177 ARG A C 1
ATOM 1407 O O . ARG A 1 177 ? 6.281 -8.031 -7.281 1 98.44 177 ARG A O 1
ATOM 1414 N N . ILE A 1 178 ? 4.676 -6.586 -7.699 1 97.81 178 ILE A N 1
ATOM 1415 C CA . ILE A 1 178 ? 3.863 -6.969 -6.551 1 97.81 178 ILE A CA 1
ATOM 1416 C C . ILE A 1 178 ? 3.141 -8.281 -6.844 1 97.81 178 ILE A C 1
ATOM 1418 O O . ILE A 1 178 ? 2.529 -8.438 -7.906 1 97.81 178 ILE A O 1
ATOM 1422 N N . ALA A 1 179 ? 3.244 -9.203 -5.965 1 95.62 179 ALA A N 1
ATOM 1423 C CA . ALA A 1 179 ? 2.615 -10.516 -6.094 1 95.62 179 ALA A CA 1
ATOM 1424 C C . ALA A 1 179 ? 1.569 -10.727 -5 1 95.62 179 ALA A C 1
ATOM 1426 O O . ALA A 1 179 ? 1.415 -9.891 -4.109 1 95.62 179 ALA A O 1
ATOM 1427 N N . ASP A 1 180 ? 0.773 -11.805 -5.148 1 91.88 180 ASP A N 1
ATOM 1428 C CA . ASP A 1 180 ? -0.169 -12.289 -4.145 1 91.88 180 ASP A CA 1
ATOM 1429 C C . ASP A 1 180 ? -1.261 -11.258 -3.869 1 91.88 180 ASP A C 1
ATOM 1431 O O . ASP A 1 180 ? -1.582 -10.984 -2.713 1 91.88 180 ASP A O 1
ATOM 1435 N N . PHE A 1 181 ? -1.695 -10.688 -4.863 1 91 181 PHE A N 1
ATOM 1436 C CA . PHE A 1 181 ? -2.832 -9.781 -4.777 1 91 181 PHE A CA 1
ATOM 1437 C C . PHE A 1 181 ? -4.09 -10.438 -5.336 1 91 181 PHE A C 1
ATOM 1439 O O . PHE A 1 181 ? -4.008 -11.352 -6.152 1 91 181 PHE A O 1
ATOM 1446 N N . GLY A 1 182 ? -5.246 -10.078 -4.848 1 86.81 182 GLY A N 1
ATOM 1447 C CA . GLY A 1 182 ? -6.516 -10.5 -5.414 1 86.81 182 GLY A CA 1
ATOM 1448 C C . GLY A 1 182 ? -6.879 -11.93 -5.062 1 86.81 182 GLY A C 1
ATOM 1449 O O . GLY A 1 182 ? -7.816 -12.5 -5.633 1 86.81 182 GLY A O 1
ATOM 1450 N N . ILE A 1 183 ? -6.129 -12.523 -4.145 1 81.88 183 ILE A N 1
ATOM 1451 C CA . ILE A 1 183 ? -6.348 -13.922 -3.791 1 81.88 183 ILE A CA 1
ATOM 1452 C C . ILE A 1 183 ? -7.73 -14.086 -3.16 1 81.88 183 ILE A C 1
ATOM 1454 O O . ILE A 1 183 ? -8.422 -15.07 -3.416 1 81.88 183 ILE A O 1
ATOM 1458 N N . SER A 1 184 ? -8.094 -13.055 -2.396 1 79.38 184 SER A N 1
ATOM 1459 C CA . SER A 1 184 ? -9.414 -13.102 -1.77 1 79.38 184 SER A CA 1
ATOM 1460 C C . SER A 1 184 ? -10.523 -13.109 -2.814 1 79.38 184 SER A C 1
ATOM 1462 O O . SER A 1 184 ? -11.602 -13.648 -2.578 1 79.38 184 SER A O 1
ATOM 1464 N N . ARG A 1 185 ? -10.297 -12.516 -3.908 1 82.81 185 ARG A N 1
ATOM 1465 C CA . ARG A 1 185 ? -11.266 -12.5 -4.992 1 82.81 185 ARG A CA 1
ATOM 1466 C C . ARG A 1 185 ? -11.398 -13.883 -5.633 1 82.81 185 ARG A C 1
ATOM 1468 O O . ARG A 1 185 ? -12.477 -14.266 -6.074 1 82.81 185 ARG A O 1
ATOM 1475 N N . LEU A 1 186 ? -10.359 -14.586 -5.68 1 82.94 186 LEU A N 1
ATOM 1476 C CA . LEU A 1 186 ? -10.336 -15.906 -6.293 1 82.94 186 LEU A CA 1
ATOM 1477 C C . LEU A 1 186 ? -11.008 -16.938 -5.395 1 82.94 186 LEU A C 1
ATOM 1479 O O . LEU A 1 186 ? -11.766 -17.781 -5.871 1 82.94 186 LEU A O 1
ATOM 1483 N N . PHE A 1 187 ? -10.852 -16.734 -4.047 1 82.19 187 PHE A N 1
ATOM 1484 C CA . PHE A 1 187 ? -11.227 -17.844 -3.166 1 82.19 187 PHE A CA 1
ATOM 1485 C C . PHE A 1 187 ? -12.258 -17.391 -2.139 1 82.19 187 PHE A C 1
ATOM 1487 O O . PHE A 1 187 ? -12.766 -18.188 -1.36 1 82.19 187 PHE A O 1
ATOM 1494 N N . GLY A 1 188 ? -12.688 -16.094 -2.213 1 73.88 188 GLY A N 1
ATOM 1495 C CA . GLY A 1 188 ? -13.688 -15.594 -1.291 1 73.88 188 GLY A CA 1
ATOM 1496 C C . GLY A 1 188 ? -13.102 -15.117 0.023 1 73.88 188 GLY A C 1
ATOM 1497 O O . GLY A 1 188 ? -12.055 -15.602 0.454 1 73.88 188 GLY A O 1
ATOM 1498 N N . ASP A 1 189 ? -13.758 -14.047 0.578 1 63.78 189 ASP A N 1
ATOM 1499 C CA . ASP A 1 189 ? -13.258 -13.359 1.762 1 63.78 189 ASP A CA 1
ATOM 1500 C C . ASP A 1 189 ? -13.172 -14.305 2.957 1 63.78 189 ASP A C 1
ATOM 1502 O O . ASP A 1 189 ? -12.18 -14.297 3.689 1 63.78 189 ASP A O 1
ATOM 1506 N N . GLU A 1 190 ? -14.156 -14.992 3.156 1 58.03 190 GLU A N 1
ATOM 1507 C CA . GLU A 1 190 ? -14.211 -15.844 4.34 1 58.03 190 GLU A CA 1
ATOM 1508 C C . GLU A 1 190 ? -13.07 -16.859 4.348 1 58.03 190 GLU A C 1
ATOM 1510 O O . GLU A 1 190 ? -12.469 -17.109 5.391 1 58.03 190 GLU A O 1
ATOM 1515 N N . ARG A 1 191 ? -12.742 -17.219 3.355 1 55.16 191 ARG A N 1
ATOM 1516 C CA . ARG A 1 191 ? -11.734 -18.266 3.246 1 55.16 191 ARG A CA 1
ATOM 1517 C C . ARG A 1 191 ? -10.328 -17.703 3.359 1 55.16 191 ARG A C 1
ATOM 1519 O O . ARG A 1 191 ? -9.453 -18.297 4 1 55.16 191 ARG A O 1
ATOM 1526 N N . THR A 1 192 ? -10.281 -16.516 2.754 1 60.81 192 THR A N 1
ATOM 1527 C CA . THR A 1 192 ? -8.992 -15.844 2.812 1 60.81 192 THR A CA 1
ATOM 1528 C C . THR A 1 192 ? -8.656 -15.43 4.246 1 60.81 192 THR A C 1
ATOM 1530 O O . THR A 1 192 ? -7.516 -15.57 4.688 1 60.81 192 THR A O 1
ATOM 1533 N N . ARG A 1 193 ? -9.695 -15.008 4.949 1 57.81 193 ARG A N 1
ATOM 1534 C CA . ARG A 1 193 ? -9.5 -14.625 6.348 1 57.81 193 ARG A CA 1
ATOM 1535 C C . ARG A 1 193 ? -9.133 -15.836 7.195 1 57.81 193 ARG A C 1
ATOM 1537 O O . ARG A 1 193 ? -8.25 -15.758 8.055 1 57.81 193 ARG A O 1
ATOM 1544 N N . ALA A 1 194 ? -9.688 -16.875 6.941 1 49.75 194 ALA A N 1
ATOM 1545 C CA . ALA A 1 194 ? -9.453 -18.109 7.695 1 49.75 194 ALA A CA 1
ATOM 1546 C C . ALA A 1 194 ? -8.031 -18.609 7.484 1 49.75 194 ALA A C 1
ATOM 1548 O O . ALA A 1 194 ? -7.371 -19.047 8.43 1 49.75 194 ALA A O 1
ATOM 1549 N N . THR A 1 195 ? -7.625 -18.469 6.34 1 47.72 195 THR A N 1
ATOM 1550 C CA . THR A 1 195 ? -6.297 -18.969 6 1 47.72 195 THR A CA 1
ATOM 1551 C C . THR A 1 195 ? -5.215 -18.062 6.594 1 47.72 195 THR A C 1
ATOM 1553 O O . THR A 1 195 ? -4.215 -18.562 7.125 1 47.72 195 THR A O 1
ATOM 1556 N N . LYS A 1 196 ? -5.5 -16.781 6.633 1 57.59 196 LYS A N 1
ATOM 1557 C CA . LYS A 1 196 ? -4.523 -15.836 7.176 1 57.59 196 LYS A CA 1
ATOM 1558 C C . LYS A 1 196 ? -4.426 -15.961 8.695 1 57.59 196 LYS A C 1
ATOM 1560 O O . LYS A 1 196 ? -3.336 -15.859 9.258 1 57.59 196 LYS A O 1
ATOM 1565 N N . SER A 1 197 ? -5.555 -16.125 9.414 1 49.44 197 SER A N 1
ATOM 1566 C CA . SER A 1 197 ? -5.598 -16.297 10.867 1 49.44 197 SER A CA 1
ATOM 1567 C C . SER A 1 197 ? -4.84 -17.547 11.305 1 49.44 197 SER A C 1
ATOM 1569 O O . SER A 1 197 ? -4.203 -17.562 12.359 1 49.44 197 SER A O 1
ATOM 1571 N N . THR A 1 198 ? -4.914 -18.438 10.555 1 43.66 198 THR A N 1
ATOM 1572 C CA . THR A 1 198 ? -4.246 -19.672 10.922 1 43.66 198 THR A CA 1
ATOM 1573 C C . THR A 1 198 ? -2.73 -19.531 10.805 1 43.66 198 THR A C 1
ATOM 1575 O O . THR A 1 198 ? -1.981 -20.156 11.555 1 43.66 198 THR A O 1
ATOM 1578 N N . LEU A 1 199 ? -2.312 -18.734 9.914 1 45.25 199 LEU A N 1
ATOM 1579 C CA . LEU A 1 199 ? -0.876 -18.609 9.695 1 45.25 199 LEU A CA 1
ATOM 1580 C C . LEU A 1 199 ? -0.271 -17.594 10.664 1 45.25 199 LEU A C 1
ATOM 1582 O O . LEU A 1 199 ? 0.904 -17.703 11.023 1 45.25 199 LEU A O 1
ATOM 1586 N N . GLY A 1 200 ? -0.964 -16.531 11.094 1 39.12 200 GLY A N 1
ATOM 1587 C CA . GLY A 1 200 ? -0.494 -15.625 12.125 1 39.12 200 GLY A CA 1
ATOM 1588 C C . GLY A 1 200 ? -0.306 -16.312 13.469 1 39.12 200 GLY A C 1
ATOM 1589 O O . GLY A 1 200 ? 0.251 -15.711 14.398 1 39.12 200 GLY A O 1
ATOM 1590 N N . THR A 1 201 ? -1.005 -17.281 13.828 1 30.78 201 THR A N 1
ATOM 1591 C CA . THR A 1 201 ? -0.901 -17.984 15.102 1 30.78 201 THR A CA 1
ATOM 1592 C C . THR A 1 201 ? 0.307 -18.922 15.102 1 30.78 201 THR A C 1
ATOM 1594 O O . THR A 1 201 ? 0.672 -19.469 16.141 1 30.78 201 THR A O 1
ATOM 1597 N N . GLN A 1 202 ? 0.868 -19.188 14.117 1 30.59 202 GLN A N 1
ATOM 1598 C CA . GLN A 1 202 ? 2.023 -20.047 14.359 1 30.59 202 GLN A CA 1
ATOM 1599 C C . GLN A 1 202 ? 3.285 -19.219 14.586 1 30.59 202 GLN A C 1
ATOM 1601 O O . GLN A 1 202 ? 3.463 -18.172 13.961 1 30.59 202 GLN A O 1
ATOM 1606 N N . MET B 1 1 ? 3.75 6.195 35.531 1 22.5 1 MET B N 1
ATOM 1607 C CA . MET B 1 1 ? 4.152 6.598 34.156 1 22.5 1 MET B CA 1
ATOM 1608 C C . MET B 1 1 ? 2.93 6.836 33.281 1 22.5 1 MET B C 1
ATOM 1610 O O . MET B 1 1 ? 2.203 5.895 32.969 1 22.5 1 MET B O 1
ATOM 1614 N N . ASP B 1 2 ? 2.148 7.938 33.406 1 28.83 2 ASP B N 1
ATOM 1615 C CA . ASP B 1 2 ? 0.856 8.391 32.906 1 28.83 2 ASP B CA 1
ATOM 1616 C C . ASP B 1 2 ? 0.81 8.344 31.391 1 28.83 2 ASP B C 1
ATOM 1618 O O . ASP B 1 2 ? 1.693 8.875 30.719 1 28.83 2 ASP B O 1
ATOM 1622 N N . ASP B 1 3 ? 0.436 7.27 30.766 1 33.78 3 ASP B N 1
ATOM 1623 C CA . ASP B 1 3 ? 0.178 6.965 29.359 1 33.78 3 ASP B CA 1
ATOM 1624 C C . ASP B 1 3 ? -0.555 8.117 28.672 1 33.78 3 ASP B C 1
ATOM 1626 O O . ASP B 1 3 ? -1.771 8.258 28.812 1 33.78 3 ASP B O 1
ATOM 1630 N N . ALA B 1 4 ? -0.17 9.383 28.797 1 35.34 4 ALA B N 1
ATOM 1631 C CA . ALA B 1 4 ? -0.759 10.609 28.281 1 35.34 4 ALA B CA 1
ATOM 1632 C C . ALA B 1 4 ? -1.177 10.438 26.812 1 35.34 4 ALA B C 1
ATOM 1634 O O . ALA B 1 4 ? -0.335 10.469 25.922 1 35.34 4 ALA B O 1
ATOM 1635 N N . GLY B 1 5 ? -1.985 9.594 26.453 1 42.34 5 GLY B N 1
ATOM 1636 C CA . GLY B 1 5 ? -2.691 9.586 25.188 1 42.34 5 GLY B CA 1
ATOM 1637 C C . GLY B 1 5 ? -2.953 10.969 24.625 1 42.34 5 GLY B C 1
ATOM 1638 O O . GLY B 1 5 ? -3.67 11.766 25.25 1 42.34 5 GLY B O 1
ATOM 1639 N N . SER B 1 6 ? -2.086 11.68 24.031 1 47.22 6 SER B N 1
ATOM 1640 C CA . SER B 1 6 ? -2.137 13.047 23.531 1 47.22 6 SER B CA 1
ATOM 1641 C C . SER B 1 6 ? -3.461 13.328 22.828 1 47.22 6 SER B C 1
ATOM 1643 O O . SER B 1 6 ? -3.818 12.648 21.859 1 47.22 6 SER B O 1
ATOM 1645 N N . GLU B 1 7 ? -4.461 13.516 23.594 1 52.94 7 GLU B N 1
ATOM 1646 C CA . GLU B 1 7 ? -5.805 13.891 23.156 1 52.94 7 GLU B CA 1
ATOM 1647 C C . GLU B 1 7 ? -5.758 14.875 21.984 1 52.94 7 GLU B C 1
ATOM 1649 O O . GLU B 1 7 ? -5.016 15.859 22.031 1 52.94 7 GLU B O 1
ATOM 1654 N N . SER B 1 8 ? -6.062 14.336 20.781 1 61.03 8 SER B N 1
ATOM 1655 C CA . SER B 1 8 ? -6.355 15.203 19.641 1 61.03 8 SER B CA 1
ATOM 1656 C C . SER B 1 8 ? -7.16 16.422 20.078 1 61.03 8 SER B C 1
ATOM 1658 O O . SER B 1 8 ? -8.125 16.297 20.828 1 61.03 8 SER B O 1
ATOM 1660 N N . THR B 1 9 ? -6.43 17.656 20 1 81.56 9 THR B N 1
ATOM 1661 C CA . THR B 1 9 ? -6.938 18.891 20.609 1 81.56 9 THR B CA 1
ATOM 1662 C C . THR B 1 9 ? -7.32 19.891 19.531 1 81.56 9 THR B C 1
ATOM 1664 O O . THR B 1 9 ? -6.73 19.922 18.453 1 81.56 9 THR B O 1
ATOM 1667 N N . ALA B 1 10 ? -8.469 20.469 19.719 1 90.81 10 ALA B N 1
ATOM 1668 C CA . ALA B 1 10 ? -8.812 21.656 18.938 1 90.81 10 ALA B CA 1
ATOM 1669 C C . ALA B 1 10 ? -7.77 22.75 19.125 1 90.81 10 ALA B C 1
ATOM 1671 O O . ALA B 1 10 ? -7.379 23.078 20.25 1 90.81 10 ALA B O 1
ATOM 1672 N N . VAL B 1 11 ? -7.254 23.219 18.047 1 95.06 11 VAL B N 1
ATOM 1673 C CA . VAL B 1 11 ? -6.246 24.281 18.047 1 95.06 11 VAL B CA 1
ATOM 1674 C C . VAL B 1 11 ? -6.848 25.562 17.5 1 95.06 11 VAL B C 1
ATOM 1676 O O . VAL B 1 11 ? -7.414 25.578 16.406 1 95.06 11 VAL B O 1
ATOM 1679 N N . PRO B 1 12 ? -6.789 26.625 18.281 1 95.88 12 PRO B N 1
ATOM 1680 C CA . PRO B 1 12 ? -7.32 27.891 17.766 1 95.88 12 PRO B CA 1
ATOM 1681 C C . PRO B 1 12 ? -6.566 28.391 16.531 1 95.88 12 PRO B C 1
ATOM 1683 O O . PRO B 1 12 ? -5.348 28.219 16.438 1 95.88 12 PRO B O 1
ATOM 1686 N N . LEU B 1 13 ? -7.309 29.031 15.633 1 96.5 13 LEU B N 1
ATOM 1687 C CA . LEU B 1 13 ? -6.719 29.562 14.414 1 96.5 13 LEU B CA 1
ATOM 1688 C C . LEU B 1 13 ? -5.602 30.547 14.734 1 96.5 13 LEU B C 1
ATOM 1690 O O . LEU B 1 13 ? -4.562 30.547 14.07 1 96.5 13 LEU B O 1
ATOM 1694 N N . ASP B 1 14 ? -5.785 31.391 15.734 1 96.69 14 ASP B N 1
ATOM 1695 C CA . ASP B 1 14 ? -4.801 32.406 16.109 1 96.69 14 ASP B CA 1
ATOM 1696 C C . ASP B 1 14 ? -3.457 31.766 16.438 1 96.69 14 ASP B C 1
ATOM 1698 O O . ASP B 1 14 ? -2.404 32.312 16.078 1 96.69 14 ASP B O 1
ATOM 1702 N N . LEU B 1 15 ? -3.49 30.688 17.141 1 96.56 15 LEU B N 1
ATOM 1703 C CA . LEU B 1 15 ? -2.256 29.984 17.453 1 96.56 15 LEU B CA 1
ATOM 1704 C C . LEU B 1 15 ? -1.567 29.5 16.188 1 96.56 15 LEU B C 1
ATOM 1706 O O . LEU B 1 15 ? -0.35 29.625 16.047 1 96.56 15 LEU B O 1
ATOM 1710 N N . LEU B 1 16 ? -2.309 28.891 15.258 1 97.81 16 LEU B N 1
ATOM 1711 C CA . LEU B 1 16 ? -1.736 28.391 14.008 1 97.81 16 LEU B CA 1
ATOM 1712 C C . LEU B 1 16 ? -1.092 29.531 13.219 1 97.81 16 LEU B C 1
ATOM 1714 O O . LEU B 1 16 ? -0.005 29.359 12.656 1 97.81 16 LEU B O 1
ATOM 1718 N N . LEU B 1 17 ? -1.827 30.703 13.188 1 97.81 17 LEU B N 1
ATOM 1719 C CA . LEU B 1 17 ? -1.281 31.859 12.5 1 97.81 17 LEU B CA 1
ATOM 1720 C C . LEU B 1 17 ? 0.045 32.281 13.117 1 97.81 17 LEU B C 1
ATOM 1722 O O . LEU B 1 17 ? 1 32.594 12.398 1 97.81 17 LEU B O 1
ATOM 1726 N N . GLN B 1 18 ? 0.117 32.25 14.383 1 97.81 18 GLN B N 1
ATOM 1727 C CA . GLN B 1 18 ? 1.319 32.656 15.102 1 97.81 18 GLN B CA 1
ATOM 1728 C C . GLN B 1 18 ? 2.477 31.703 14.82 1 97.81 18 GLN B C 1
ATOM 1730 O O . GLN B 1 18 ? 3.566 32.125 14.438 1 97.81 18 GLN B O 1
ATOM 1735 N N . ILE B 1 19 ? 2.258 30.391 14.914 1 98 19 ILE B N 1
ATOM 1736 C CA . ILE B 1 19 ? 3.363 29.438 14.891 1 98 19 ILE B CA 1
ATOM 1737 C C . ILE B 1 19 ? 3.805 29.188 13.453 1 98 19 ILE B C 1
ATOM 1739 O O . ILE B 1 19 ? 4.883 28.641 13.211 1 98 19 ILE B O 1
ATOM 1743 N N . THR B 1 20 ? 3.02 29.547 12.469 1 98.5 20 THR B N 1
ATOM 1744 C CA . THR B 1 20 ? 3.367 29.375 11.062 1 98.5 20 THR B CA 1
ATOM 1745 C C . THR B 1 20 ? 3.744 30.703 10.43 1 98.5 20 THR B C 1
ATOM 1747 O O . THR B 1 20 ? 3.922 30.797 9.211 1 98.5 20 THR B O 1
ATOM 1750 N N . ASP B 1 21 ? 3.768 31.797 11.203 1 97.94 21 ASP B N 1
ATOM 1751 C CA . ASP B 1 21 ? 3.99 33.156 10.688 1 97.94 21 ASP B CA 1
ATOM 1752 C C . ASP B 1 21 ? 2.949 33.5 9.633 1 97.94 21 ASP B C 1
ATOM 1754 O O . ASP B 1 21 ? 3.299 33.938 8.531 1 97.94 21 ASP B O 1
ATOM 1758 N N . GLY B 1 22 ? 1.711 33.219 10 1 97.75 22 GLY B N 1
ATOM 1759 C CA . GLY B 1 22 ? 0.612 33.531 9.102 1 97.75 22 GLY B CA 1
ATOM 1760 C C . GLY B 1 22 ? 0.6 32.656 7.859 1 97.75 22 GLY B C 1
ATOM 1761 O O . GLY B 1 22 ? 0.316 33.125 6.762 1 97.75 22 GLY B O 1
ATOM 1762 N N . PHE B 1 23 ? 1.043 31.438 7.98 1 97.69 23 PHE B N 1
ATOM 1763 C CA . PHE B 1 23 ? 1.149 30.547 6.832 1 97.69 23 PHE B CA 1
ATOM 1764 C C . PHE B 1 23 ? 2.029 31.156 5.75 1 97.69 23 PHE B C 1
ATOM 1766 O O . PHE B 1 23 ? 1.648 31.188 4.578 1 97.69 23 PHE B O 1
ATOM 1773 N N . SER B 1 24 ? 3.188 31.578 6.133 1 97.56 24 SER B N 1
ATOM 1774 C CA . SER B 1 24 ? 4.121 32.25 5.227 1 97.56 24 SER B CA 1
ATOM 1775 C C . SER B 1 24 ? 4.73 31.25 4.246 1 97.56 24 SER B C 1
ATOM 1777 O O . SER B 1 24 ? 4.898 30.062 4.57 1 97.56 24 SER B O 1
ATOM 1779 N N . GLU B 1 25 ? 5.152 31.703 3.105 1 96.88 25 GLU B N 1
ATOM 1780 C CA . GLU B 1 25 ? 5.793 30.875 2.088 1 96.88 25 GLU B CA 1
ATOM 1781 C C . GLU B 1 25 ? 7.113 30.297 2.596 1 96.88 25 GLU B C 1
ATOM 1783 O O . GLU B 1 25 ? 7.488 29.172 2.229 1 96.88 25 GLU B O 1
ATOM 1788 N N . GLU B 1 26 ? 7.801 30.984 3.406 1 96.56 26 GLU B N 1
ATOM 1789 C CA . GLU B 1 26 ? 9.078 30.547 3.965 1 96.56 26 GLU B CA 1
ATOM 1790 C C . GLU B 1 26 ? 8.898 29.312 4.84 1 96.56 26 GLU B C 1
ATOM 1792 O O . GLU B 1 26 ? 9.844 28.547 5.047 1 96.56 26 GLU B O 1
ATOM 1797 N N . ARG B 1 27 ? 7.684 29.078 5.367 1 96.81 27 ARG B N 1
ATOM 1798 C CA . ARG B 1 27 ? 7.406 27.953 6.266 1 96.81 27 ARG B CA 1
ATOM 1799 C C . ARG B 1 27 ? 6.699 26.828 5.523 1 96.81 27 ARG B C 1
ATOM 1801 O O . ARG B 1 27 ? 6.289 25.828 6.141 1 96.81 27 ARG B O 1
ATOM 1808 N N . LYS B 1 28 ? 6.559 27.016 4.234 1 96.88 28 LYS B N 1
ATOM 1809 C CA . LYS B 1 28 ? 5.848 26 3.459 1 96.88 28 LYS B CA 1
ATOM 1810 C C . LYS B 1 28 ? 6.684 24.734 3.318 1 96.88 28 LYS B C 1
ATOM 1812 O O . LYS B 1 28 ? 7.848 24.781 2.916 1 96.88 28 LYS B O 1
ATOM 1817 N N . LEU B 1 29 ? 6.137 23.672 3.713 1 95.38 29 LEU B N 1
ATOM 1818 C CA . LEU B 1 29 ? 6.797 22.375 3.629 1 95.38 29 LEU B CA 1
ATOM 1819 C C . LEU B 1 29 ? 6.41 21.641 2.344 1 95.38 29 LEU B C 1
ATOM 1821 O O . LEU B 1 29 ? 7.188 20.844 1.818 1 95.38 29 LEU B O 1
ATOM 1825 N N . GLY B 1 30 ? 5.207 21.828 1.93 1 91.5 30 GLY B N 1
ATOM 1826 C CA . GLY B 1 30 ? 4.711 21.156 0.737 1 91.5 30 GLY B CA 1
ATOM 1827 C C . GLY B 1 30 ? 3.264 21.484 0.426 1 91.5 30 GLY B C 1
ATOM 1828 O O . GLY B 1 30 ? 2.631 22.266 1.144 1 91.5 30 GLY B O 1
ATOM 1829 N N . SER B 1 31 ? 2.865 20.969 -0.736 1 88.31 31 SER B N 1
ATOM 1830 C CA . SER B 1 31 ? 1.491 21.141 -1.194 1 88.31 31 SER B CA 1
ATOM 1831 C C . SER B 1 31 ? 0.891 19.812 -1.646 1 88.31 31 SER B C 1
ATOM 1833 O O . SER B 1 31 ? 1.593 18.969 -2.203 1 88.31 31 SER B O 1
ATOM 1835 N N . GLY B 1 32 ? -0.361 19.656 -1.279 1 78.88 32 GLY B N 1
ATOM 1836 C CA . GLY B 1 32 ? -1.064 18.484 -1.751 1 78.88 32 GLY B CA 1
ATOM 1837 C C . GLY B 1 32 ? -2.438 18.781 -2.314 1 78.88 32 GLY B C 1
ATOM 1838 O O . GLY B 1 32 ? -2.809 19.953 -2.457 1 78.88 32 GLY B O 1
ATOM 1839 N N . SER B 1 33 ? -3.164 17.719 -2.605 1 77.06 33 SER B N 1
ATOM 1840 C CA . SER B 1 33 ? -4.469 17.828 -3.252 1 77.06 33 SER B CA 1
ATOM 1841 C C . SER B 1 33 ? -5.488 18.484 -2.328 1 77.06 33 SER B C 1
ATOM 1843 O O . SER B 1 33 ? -6.41 19.156 -2.791 1 77.06 33 SER B O 1
ATOM 1845 N N . PHE B 1 34 ? -5.211 18.453 -1.076 1 85.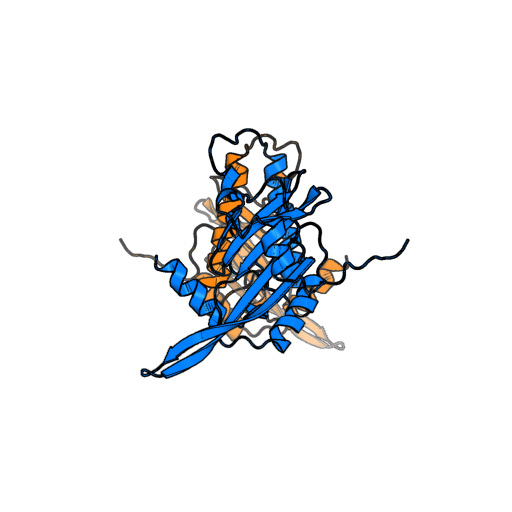56 34 PHE B N 1
ATOM 1846 C CA . PHE B 1 34 ? -6.254 18.891 -0.154 1 85.56 34 PHE B CA 1
ATOM 1847 C C . PHE B 1 34 ? -5.836 20.156 0.575 1 85.56 34 PHE B C 1
ATOM 1849 O O . PHE B 1 34 ? -6.645 20.766 1.279 1 85.56 34 PHE B O 1
ATOM 1856 N N . GLY B 1 35 ? -4.602 20.453 0.418 1 91.31 35 GLY B N 1
ATOM 1857 C CA . GLY B 1 35 ? -4.145 21.641 1.12 1 91.31 35 GLY B CA 1
ATOM 1858 C C . GLY B 1 35 ? -2.637 21.812 1.079 1 91.31 35 GLY B C 1
ATOM 1859 O O . GLY B 1 35 ? -1.938 21.062 0.397 1 91.31 35 GLY B O 1
ATOM 1860 N N . GLU B 1 36 ? -2.268 22.875 1.758 1 95.5 36 GLU B N 1
ATOM 1861 C CA . GLU B 1 36 ? -0.847 23.188 1.881 1 95.5 36 GLU B CA 1
ATOM 1862 C C . GLU B 1 36 ? -0.34 22.906 3.291 1 95.5 36 GLU B C 1
ATOM 1864 O O . GLU B 1 36 ? -1.076 23.062 4.266 1 95.5 36 GLU B O 1
ATOM 1869 N N . VAL B 1 37 ? 0.906 22.484 3.299 1 97.5 37 VAL B N 1
ATOM 1870 C CA . VAL B 1 37 ? 1.475 22.109 4.59 1 97.5 37 VAL B CA 1
ATOM 1871 C C . VAL B 1 37 ? 2.555 23.109 4.988 1 97.5 37 VAL B C 1
ATOM 1873 O O . VAL B 1 37 ? 3.41 23.469 4.176 1 97.5 37 VAL B O 1
ATOM 1876 N N . TYR B 1 38 ? 2.525 23.562 6.266 1 97.94 38 TYR B N 1
ATOM 1877 C CA . TYR B 1 38 ? 3.453 24.562 6.777 1 97.94 38 TYR B CA 1
ATOM 1878 C C . TYR B 1 38 ? 4.137 24.078 8.047 1 97.94 38 TYR B C 1
ATOM 1880 O O . TYR B 1 38 ? 3.549 23.312 8.828 1 97.94 38 TYR B O 1
ATOM 1888 N N . LEU B 1 39 ? 5.344 24.562 8.234 1 98.38 39 LEU B N 1
ATOM 1889 C CA . LEU B 1 39 ? 6.062 24.328 9.484 1 98.38 39 LEU B CA 1
ATOM 1890 C C . LEU B 1 39 ? 5.559 25.25 10.586 1 98.38 39 LEU B C 1
ATOM 1892 O O . LEU B 1 39 ? 5.535 26.469 10.422 1 98.38 39 LEU B O 1
ATOM 1896 N N . GLY B 1 40 ? 5.039 24.688 11.609 1 98.31 40 GLY B N 1
ATOM 1897 C CA . GLY B 1 40 ? 4.746 25.422 12.828 1 98.31 40 GLY B CA 1
ATOM 1898 C C . GLY B 1 40 ? 5.812 25.266 13.898 1 98.31 40 GLY B C 1
ATOM 1899 O O . GLY B 1 40 ? 6.289 24.141 14.141 1 98.31 40 GLY B O 1
ATOM 1900 N N . VAL B 1 41 ? 6.188 26.375 14.516 1 98.31 41 VAL B N 1
ATOM 1901 C CA . VAL B 1 41 ? 7.16 26.312 15.602 1 98.31 41 VAL B CA 1
ATOM 1902 C C . VAL B 1 41 ? 6.57 26.953 16.859 1 98.31 41 VAL B C 1
ATOM 1904 O O . VAL B 1 41 ? 6.371 28.172 16.906 1 98.31 41 VAL B O 1
ATOM 1907 N N . HIS B 1 42 ? 6.332 26.094 17.812 1 96.19 42 HIS B N 1
ATOM 1908 C CA . HIS B 1 42 ? 5.84 26.594 19.094 1 96.19 42 HIS B CA 1
ATOM 1909 C C . HIS B 1 42 ? 6.902 27.406 19.812 1 96.19 42 HIS B C 1
ATOM 1911 O O . HIS B 1 42 ? 8.094 27.312 19.5 1 96.19 42 HIS B O 1
ATOM 1917 N N . PRO B 1 43 ? 6.445 28.188 20.781 1 94 43 PRO B N 1
ATOM 1918 C CA . PRO B 1 43 ? 7.402 29.031 21.5 1 94 43 PRO B CA 1
ATOM 1919 C C . PRO B 1 43 ? 8.5 28.203 22.188 1 94 43 PRO B C 1
ATOM 1921 O O . PRO B 1 43 ? 9.625 28.688 22.344 1 94 43 PRO B O 1
ATOM 1924 N N . ASP B 1 44 ? 8.273 27 22.531 1 95 44 ASP B N 1
ATOM 1925 C CA . ASP B 1 44 ? 9.25 26.141 23.203 1 95 44 ASP B CA 1
ATOM 1926 C C . ASP B 1 44 ? 10.156 25.438 22.188 1 95 44 ASP B C 1
ATOM 1928 O O . ASP B 1 44 ? 11.039 24.672 22.578 1 95 44 ASP B O 1
ATOM 1932 N N . GLY B 1 45 ? 9.906 25.609 20.984 1 95.75 45 GLY B N 1
ATOM 1933 C CA . GLY B 1 45 ? 10.773 25.062 19.953 1 95.75 45 GLY B CA 1
ATOM 1934 C C . GLY B 1 45 ? 10.203 23.812 19.312 1 95.75 45 GLY B C 1
ATOM 1935 O O . GLY B 1 45 ? 10.727 23.328 18.297 1 95.75 45 GLY B O 1
ATOM 1936 N N . GLN B 1 46 ? 9.172 23.328 19.938 1 95.88 46 GLN B N 1
ATOM 1937 C CA . GLN B 1 46 ? 8.555 22.141 19.359 1 95.88 46 GLN B CA 1
ATOM 1938 C C . GLN B 1 46 ? 7.992 22.422 17.969 1 95.88 46 GLN B C 1
ATOM 1940 O O . GLN B 1 46 ? 7.316 23.438 17.766 1 95.88 46 GLN B O 1
ATOM 1945 N N . LYS B 1 47 ? 8.289 21.531 17.062 1 97.88 47 LYS B N 1
ATOM 1946 C CA . LYS B 1 47 ? 7.848 21.703 15.688 1 97.88 47 LYS B CA 1
ATOM 1947 C C . LYS B 1 47 ? 6.652 20.797 15.375 1 97.88 47 LYS B C 1
ATOM 1949 O O . LYS B 1 47 ? 6.555 19.688 15.891 1 97.88 47 LYS B O 1
ATOM 1954 N N . ILE B 1 48 ? 5.75 21.328 14.594 1 97.62 48 ILE B N 1
ATOM 1955 C CA . ILE B 1 48 ? 4.621 20.562 14.078 1 97.62 48 ILE B CA 1
ATOM 1956 C C . ILE B 1 48 ? 4.398 20.906 12.602 1 97.62 48 ILE B C 1
ATOM 1958 O O . ILE B 1 48 ? 4.902 21.906 12.109 1 97.62 48 ILE B O 1
ATOM 1962 N N . ALA B 1 49 ? 3.76 20.031 11.867 1 98 49 ALA B N 1
ATOM 1963 C CA . ALA B 1 49 ? 3.316 20.297 10.5 1 98 49 ALA B CA 1
ATOM 1964 C C . ALA B 1 49 ? 1.836 20.672 10.469 1 98 49 ALA B C 1
ATOM 1966 O O . ALA B 1 49 ? 0.998 19.953 11.023 1 98 49 ALA B O 1
ATOM 1967 N N . VAL B 1 50 ? 1.498 21.766 9.875 1 97.75 50 VAL B N 1
ATOM 1968 C CA . VAL B 1 50 ? 0.123 22.25 9.805 1 97.75 50 VAL B CA 1
ATOM 1969 C C . VAL B 1 50 ? -0.379 22.188 8.367 1 97.75 50 VAL B C 1
ATOM 1971 O O . VAL B 1 50 ? 0.111 22.906 7.492 1 97.75 50 VAL B O 1
ATOM 1974 N N . LYS B 1 51 ? -1.306 21.328 8.117 1 96.06 51 LYS B N 1
ATOM 1975 C CA . LYS B 1 51 ? -1.949 21.25 6.812 1 96.06 51 LYS B CA 1
ATOM 1976 C C . LYS B 1 51 ? -3.18 22.156 6.746 1 96.06 51 LYS B C 1
ATOM 1978 O O . LYS B 1 51 ? -4.199 21.859 7.379 1 96.06 51 LYS B O 1
ATOM 1983 N N . LYS B 1 52 ? -3.01 23.219 6.047 1 96.12 52 LYS B N 1
ATOM 1984 C CA . LYS B 1 52 ? -4.133 24.125 5.797 1 96.12 52 LYS B CA 1
ATOM 1985 C C . LYS B 1 52 ? -5.039 23.578 4.699 1 96.12 52 LYS B C 1
ATOM 1987 O O . LYS B 1 52 ? -4.625 23.469 3.543 1 96.12 52 LYS B O 1
ATOM 1992 N N . ILE B 1 53 ? -6.254 23.234 5.113 1 92.44 53 ILE B N 1
ATOM 1993 C CA . ILE B 1 53 ? -7.172 22.562 4.199 1 92.44 53 ILE B CA 1
ATOM 1994 C C . ILE B 1 53 ? -7.855 23.578 3.303 1 92.44 53 ILE B C 1
ATOM 1996 O O . ILE B 1 53 ? -8.273 24.641 3.771 1 92.44 53 ILE B O 1
ATOM 2000 N N . TYR B 1 54 ? -7.902 23.234 2.031 1 88.44 54 TYR B N 1
ATOM 2001 C CA . TYR B 1 54 ? -8.633 24.094 1.103 1 88.44 54 TYR B CA 1
ATOM 2002 C C . TYR B 1 54 ? -10.109 24.156 1.455 1 88.44 54 TYR B C 1
ATOM 2004 O O . TYR B 1 54 ? -10.617 23.297 2.186 1 88.44 54 TYR B O 1
ATOM 2012 N N . ASP B 1 55 ? -10.703 25.172 1.021 1 81 55 ASP B N 1
ATOM 2013 C CA . ASP B 1 55 ? -12.125 25.359 1.288 1 81 55 ASP B CA 1
ATOM 2014 C C . ASP B 1 55 ? -12.938 24.172 0.776 1 81 55 ASP B C 1
ATOM 2016 O O . ASP B 1 55 ? -12.898 23.859 -0.413 1 81 55 ASP B O 1
ATOM 2020 N N . MET B 1 56 ? -13.523 23.453 1.688 1 77.81 56 MET B N 1
ATOM 2021 C CA . MET B 1 56 ? -14.398 22.328 1.368 1 77.81 56 MET B CA 1
ATOM 2022 C C . MET B 1 56 ? -15.805 22.562 1.911 1 77.81 56 MET B C 1
ATOM 2024 O O . MET B 1 56 ? -16.141 22.125 3.012 1 77.81 56 MET B O 1
ATOM 2028 N N . PRO B 1 57 ? -16.562 23.188 1.186 1 73.81 57 PRO B N 1
ATOM 2029 C CA . PRO B 1 57 ? -17.922 23.453 1.647 1 73.81 57 PRO B CA 1
ATOM 2030 C C . PRO B 1 57 ? -18.734 22.172 1.839 1 73.81 57 PRO B C 1
ATOM 2032 O O . PRO B 1 57 ? -18.484 21.172 1.156 1 73.81 57 PRO B O 1
ATOM 2035 N N . GLY B 1 58 ? -19.594 22.156 2.73 1 76.5 58 GLY B N 1
ATOM 2036 C CA . GLY B 1 58 ? -20.547 21.078 2.879 1 76.5 58 GLY B CA 1
ATOM 2037 C C . GLY B 1 58 ? -20.062 19.969 3.797 1 76.5 58 GLY B C 1
ATOM 2038 O O . GLY B 1 58 ? -20.734 18.953 3.961 1 76.5 58 GLY B O 1
ATOM 2039 N N . VAL B 1 59 ? -18.922 20.172 4.316 1 80.31 59 VAL B N 1
ATOM 2040 C CA . VAL B 1 59 ? -18.422 19.156 5.242 1 80.31 59 VAL B CA 1
ATOM 2041 C C . VAL B 1 59 ? -19.188 19.234 6.555 1 80.31 59 VAL B C 1
ATOM 2043 O O . VAL B 1 59 ? -19.391 20.312 7.113 1 80.31 59 VAL B O 1
ATOM 2046 N N . ASP B 1 60 ? -19.688 18.109 6.969 1 81.31 60 ASP B N 1
ATOM 2047 C CA . ASP B 1 60 ? -20.344 17.984 8.266 1 81.31 60 ASP B CA 1
ATOM 2048 C C . ASP B 1 60 ? -19.344 18.078 9.406 1 81.31 60 ASP B C 1
ATOM 2050 O O . ASP B 1 60 ? -18.469 17.219 9.555 1 81.31 60 ASP B O 1
ATOM 2054 N N . GLU B 1 61 ? -19.547 19.062 10.234 1 81.69 61 GLU B N 1
ATOM 2055 C CA . GLU B 1 61 ? -18.578 19.328 11.297 1 81.69 61 GLU B CA 1
ATOM 2056 C C . GLU B 1 61 ? -18.531 18.188 12.305 1 81.69 61 GLU B C 1
ATOM 2058 O O . GLU B 1 61 ? -17.453 17.812 12.766 1 81.69 61 GLU B O 1
ATOM 2063 N N . GLU B 1 62 ? -19.656 17.734 12.656 1 85.81 62 GLU B N 1
ATOM 2064 C CA . GLU B 1 62 ? -19.703 16.625 13.617 1 85.81 62 GLU B CA 1
ATOM 2065 C C . GLU B 1 62 ? -19 15.391 13.062 1 85.81 62 GLU B C 1
ATOM 2067 O O . GLU B 1 62 ? -18.234 14.75 13.773 1 85.81 62 GLU B O 1
ATOM 2072 N N . GLN B 1 63 ? -19.281 15.195 11.828 1 84.12 63 GLN B N 1
ATOM 2073 C CA . GLN B 1 63 ? -18.625 14.062 11.188 1 84.12 63 GLN B CA 1
ATOM 2074 C C . GLN B 1 63 ? -17.109 14.266 11.125 1 84.12 63 GLN B C 1
ATOM 2076 O O . GLN B 1 63 ? -16.344 13.328 11.375 1 84.12 63 GLN B O 1
ATOM 2081 N N . PHE B 1 64 ? -16.766 15.453 10.844 1 86.94 64 PHE B N 1
ATOM 2082 C CA . PHE B 1 64 ? -15.352 15.797 10.758 1 86.94 64 PHE B CA 1
ATOM 2083 C C . PHE B 1 64 ? -14.664 15.555 12.102 1 86.94 64 PHE B C 1
ATOM 2085 O O . PHE B 1 64 ? -13.617 14.906 12.156 1 86.94 64 PHE B O 1
ATOM 2092 N N . GLN B 1 65 ? -15.281 16 13.117 1 87.38 65 GLN B N 1
ATOM 2093 C CA . GLN B 1 65 ? -14.688 15.891 14.445 1 87.38 65 GLN B CA 1
ATOM 2094 C C . GLN B 1 65 ? -14.586 14.43 14.883 1 87.38 65 GLN B C 1
ATOM 2096 O O . GLN B 1 65 ? -13.586 14.016 15.461 1 87.38 65 GLN B O 1
ATOM 2101 N N . ASN B 1 66 ? -15.594 13.711 14.602 1 88.81 66 ASN B N 1
ATOM 2102 C CA . ASN B 1 66 ? -15.594 12.297 14.969 1 88.81 66 ASN B CA 1
ATOM 2103 C C . ASN B 1 66 ? -14.508 11.523 14.227 1 88.81 66 ASN B C 1
ATOM 2105 O O . ASN B 1 66 ? -13.781 10.742 14.836 1 88.81 66 ASN B O 1
ATOM 2109 N N . GLU B 1 67 ? -14.406 11.812 12.961 1 89 67 GLU B N 1
ATOM 2110 C CA . GLU B 1 67 ? -13.383 11.148 12.164 1 89 67 GLU B CA 1
ATOM 2111 C C . GLU B 1 67 ? -11.984 11.562 12.602 1 89 67 GLU B C 1
ATOM 2113 O O . GLU B 1 67 ? -11.055 10.75 12.609 1 89 67 GLU B O 1
ATOM 2118 N N . PHE B 1 68 ? -11.922 12.828 12.93 1 90.31 68 PHE B N 1
ATOM 2119 C CA . PHE B 1 68 ? -10.641 13.305 13.438 1 90.31 68 PHE B CA 1
ATOM 2120 C C . PHE B 1 68 ? -10.234 12.539 14.695 1 90.31 68 PHE B C 1
ATOM 2122 O O . PHE B 1 68 ? -9.102 12.078 14.805 1 90.31 68 PHE B O 1
ATOM 2129 N N . LYS B 1 69 ? -11.164 12.43 15.594 1 90.69 69 LYS B N 1
ATOM 2130 C CA . LYS B 1 69 ? -10.883 11.727 16.844 1 90.69 69 LYS B CA 1
ATOM 2131 C C . LYS B 1 69 ? -10.453 10.289 16.578 1 90.69 69 LYS B C 1
ATOM 2133 O O . LYS B 1 69 ? -9.523 9.789 17.219 1 90.69 69 LYS B O 1
ATOM 2138 N N . ASN B 1 70 ? -11.023 9.703 15.641 1 91.38 70 ASN B N 1
ATOM 2139 C CA . ASN B 1 70 ? -10.68 8.328 15.281 1 91.38 70 ASN B CA 1
ATOM 2140 C C . ASN B 1 70 ? -9.266 8.234 14.703 1 91.38 70 ASN B C 1
ATOM 2142 O O . ASN B 1 70 ? -8.5 7.348 15.062 1 91.38 70 ASN B O 1
ATOM 2146 N N . LEU B 1 71 ? -8.945 9.141 13.891 1 92.94 71 LEU B N 1
ATOM 2147 C CA . LEU B 1 71 ? -7.641 9.133 13.234 1 92.94 71 LEU B CA 1
ATOM 2148 C C . LEU B 1 71 ? -6.539 9.516 14.211 1 92.94 71 LEU B C 1
ATOM 2150 O O . LEU B 1 71 ? -5.422 9 14.133 1 92.94 71 LEU B O 1
ATOM 2154 N N . ALA B 1 72 ? -6.879 10.406 15.094 1 93.25 72 ALA B N 1
ATOM 2155 C CA . ALA B 1 72 ? -5.898 10.938 16.047 1 93.25 72 ALA B CA 1
ATOM 2156 C C . ALA B 1 72 ? -5.473 9.867 17.047 1 93.25 72 ALA B C 1
ATOM 2158 O O . ALA B 1 72 ? -4.434 10 17.703 1 93.25 72 ALA B O 1
ATOM 2159 N N . ARG B 1 73 ? -6.172 8.836 17.172 1 92.81 73 ARG B N 1
ATOM 2160 C CA . ARG B 1 73 ? -5.879 7.766 18.125 1 92.81 73 ARG B CA 1
ATOM 2161 C C . ARG B 1 73 ? -4.852 6.793 17.547 1 92.81 73 ARG B C 1
ATOM 2163 O O . ARG B 1 73 ? -4.293 5.977 18.281 1 92.81 73 ARG B O 1
ATOM 2170 N N . LEU B 1 74 ? -4.664 6.855 16.328 1 94 74 LEU B N 1
ATOM 2171 C CA . LEU B 1 74 ? -3.754 5.914 15.695 1 94 74 LEU B CA 1
ATOM 2172 C C . LEU B 1 74 ? -2.314 6.164 16.125 1 94 74 LEU B C 1
ATOM 2174 O O . LEU B 1 74 ? -1.844 7.305 16.094 1 94 74 LEU B O 1
ATOM 2178 N N . GLN B 1 75 ? -1.701 5.078 16.641 1 94.12 75 GLN B N 1
ATOM 2179 C CA . GLN B 1 75 ? -0.3 5.125 17.047 1 94.12 75 GLN B CA 1
ATOM 2180 C C . GLN B 1 75 ? 0.488 3.971 16.422 1 94.12 75 GLN B C 1
ATOM 2182 O O . GLN B 1 75 ? 0.212 2.803 16.719 1 94.12 75 GLN B O 1
ATOM 2187 N N . HIS B 1 76 ? 1.4 4.262 15.617 1 97.19 76 HIS B N 1
ATOM 2188 C CA . HIS B 1 76 ? 2.285 3.303 14.961 1 97.19 76 HIS B CA 1
ATOM 2189 C C . HIS B 1 76 ? 3.566 3.973 14.477 1 97.19 76 HIS B C 1
ATOM 2191 O O . HIS B 1 76 ? 3.533 5.098 13.977 1 97.19 76 HIS B O 1
ATOM 2197 N N . ARG B 1 77 ? 4.602 3.336 14.531 1 97.69 77 ARG B N 1
ATOM 2198 C CA . ARG B 1 77 ? 5.914 3.904 14.242 1 97.69 77 ARG B CA 1
ATOM 2199 C C . ARG B 1 77 ? 6.02 4.328 12.781 1 97.69 77 ARG B C 1
ATOM 2201 O O . ARG B 1 77 ? 6.859 5.156 12.43 1 97.69 77 ARG B O 1
ATOM 2208 N N . ASN B 1 78 ? 5.23 3.756 11.883 1 98.5 78 ASN B N 1
ATOM 2209 C CA . ASN B 1 78 ? 5.355 4.035 10.461 1 98.5 78 ASN B CA 1
ATOM 2210 C C . ASN B 1 78 ? 4.188 4.875 9.945 1 98.5 78 ASN B C 1
ATOM 2212 O O . ASN B 1 78 ? 3.949 4.945 8.742 1 98.5 78 ASN B O 1
ATOM 2216 N N . ILE B 1 79 ? 3.42 5.508 10.867 1 97.88 79 ILE B N 1
ATOM 2217 C CA . ILE B 1 79 ? 2.301 6.375 10.516 1 97.88 79 ILE B CA 1
ATOM 2218 C C . ILE B 1 79 ? 2.49 7.75 11.156 1 97.88 79 ILE B C 1
ATOM 2220 O O . ILE B 1 79 ? 2.873 7.852 12.32 1 97.88 79 ILE B O 1
ATOM 2224 N N . VAL B 1 80 ? 2.27 8.781 10.383 1 97.5 80 VAL B N 1
ATOM 2225 C CA . VAL B 1 80 ? 2.346 10.133 10.93 1 97.5 80 VAL B CA 1
ATOM 2226 C C . VAL B 1 80 ? 1.178 10.367 11.883 1 97.5 80 VAL B C 1
ATOM 2228 O O . VAL B 1 80 ? 0.026 10.078 11.555 1 97.5 80 VAL B O 1
ATOM 2231 N N . ARG B 1 81 ? 1.404 10.953 12.953 1 96.38 81 ARG B N 1
ATOM 2232 C CA . ARG B 1 81 ? 0.373 11.172 13.961 1 96.38 81 ARG B CA 1
ATOM 2233 C C . ARG B 1 81 ? -0.357 12.492 13.727 1 96.38 81 ARG B C 1
ATOM 2235 O O . ARG B 1 81 ? 0.269 13.5 13.406 1 96.38 81 ARG B O 1
ATOM 2242 N N . LEU B 1 82 ? -1.636 12.422 13.922 1 95.19 82 LEU B N 1
ATOM 2243 C CA . LEU B 1 82 ? -2.471 13.617 14 1 95.19 82 LEU B CA 1
ATOM 2244 C C . LEU B 1 82 ? -2.525 14.148 15.43 1 95.19 82 LEU B C 1
ATOM 2246 O O . LEU B 1 82 ? -2.916 13.422 16.344 1 95.19 82 LEU B O 1
ATOM 2250 N N . VAL B 1 83 ? -2.141 15.375 15.617 1 94.31 83 VAL B N 1
ATOM 2251 C CA . VAL B 1 83 ? -1.98 15.836 17 1 94.31 83 VAL B CA 1
ATOM 2252 C C . VAL B 1 83 ? -2.984 16.953 17.297 1 94.31 83 VAL B C 1
ATOM 2254 O O . VAL B 1 83 ? -3.152 17.359 18.438 1 94.31 83 VAL B O 1
ATOM 2257 N N . GLY B 1 84 ? -3.699 17.406 16.266 1 94.94 84 GLY B N 1
ATOM 2258 C CA . GLY B 1 84 ? -4.691 18.453 16.469 1 94.94 84 GLY B CA 1
ATOM 2259 C C . GLY B 1 84 ? -5.441 18.828 15.211 1 94.94 84 GLY B C 1
ATOM 2260 O O . GLY B 1 84 ? -5.133 18.328 14.125 1 94.94 84 GLY B O 1
ATOM 2261 N N . TYR B 1 85 ? -6.453 19.656 15.391 1 94.56 85 TYR B N 1
ATOM 2262 C CA . TYR B 1 85 ? -7.195 20.188 14.258 1 94.56 85 TYR B CA 1
ATOM 2263 C C . TYR B 1 85 ? -7.691 21.594 14.555 1 94.56 85 TYR B C 1
ATOM 2265 O O . TYR B 1 85 ? -7.77 22.016 15.711 1 94.56 85 TYR B O 1
ATOM 2273 N N . CYS B 1 86 ? -7.887 22.281 13.5 1 94.31 86 CYS B N 1
ATOM 2274 C CA . CYS B 1 86 ? -8.477 23.609 13.594 1 94.31 86 CYS B CA 1
ATOM 2275 C C . CYS B 1 86 ? -9.75 23.703 12.766 1 94.31 86 CYS B C 1
ATOM 2277 O O . CYS B 1 86 ? -9.789 23.234 11.625 1 94.31 86 CYS B O 1
ATOM 2279 N N . HIS B 1 87 ? -10.703 24.141 13.344 1 91.38 87 HIS B N 1
ATOM 2280 C CA . HIS B 1 87 ? -11.961 24.5 12.695 1 91.38 87 HIS B CA 1
ATOM 2281 C C . HIS B 1 87 ? -12.445 25.875 13.172 1 91.38 87 HIS B C 1
ATOM 2283 O O . HIS B 1 87 ? -12.859 26.016 14.328 1 91.38 87 HIS B O 1
ATOM 2289 N N . HIS B 1 88 ? -12.398 26.812 12.312 1 91.25 88 HIS B N 1
ATOM 2290 C CA . HIS B 1 88 ? -12.758 28.172 12.656 1 91.25 88 HIS B CA 1
ATOM 2291 C C . HIS B 1 88 ? -13.719 28.766 11.625 1 91.25 88 HIS B C 1
ATOM 2293 O O . HIS B 1 88 ? -13.445 28.734 10.43 1 91.25 88 HIS B O 1
ATOM 2299 N N . ILE B 1 89 ? -14.82 29.219 12.055 1 89.19 89 ILE B N 1
ATOM 2300 C CA . ILE B 1 89 ? -15.805 29.859 11.188 1 89.19 89 ILE B CA 1
ATOM 2301 C C . ILE B 1 89 ? -15.727 31.375 11.375 1 89.19 89 ILE B C 1
ATOM 2303 O O . ILE B 1 89 ? -15.844 31.875 12.492 1 89.19 89 ILE B O 1
ATOM 2307 N N . GLN B 1 90 ? -15.508 32 10.344 1 88.5 90 GLN B N 1
ATOM 2308 C CA . GLN B 1 90 ? -15.438 33.469 10.344 1 88.5 90 GLN B CA 1
ATOM 2309 C C . GLN B 1 90 ? -16.516 34.062 9.445 1 88.5 90 GLN B C 1
ATOM 2311 O O . GLN B 1 90 ? -16.734 33.594 8.336 1 88.5 90 GLN B O 1
ATOM 2316 N N . GLU B 1 91 ? -17.156 35 9.992 1 89.94 91 GLU B N 1
ATOM 2317 C CA . GLU B 1 91 ? -18.125 35.719 9.18 1 89.94 91 GLU B CA 1
ATOM 2318 C C . GLU B 1 91 ? -17.453 36.875 8.422 1 89.94 91 GLU B C 1
ATOM 2320 O O . GLU B 1 91 ? -16.703 37.656 9.008 1 89.94 91 GLU B O 1
ATOM 2325 N N . VAL B 1 92 ? -17.688 36.906 7.16 1 89.81 92 VAL B N 1
ATOM 2326 C CA . VAL B 1 92 ? -17.094 37.938 6.34 1 89.81 92 VAL B CA 1
ATOM 2327 C C . VAL B 1 92 ? -18.172 38.625 5.496 1 89.81 92 VAL B C 1
ATOM 2329 O O . VAL B 1 92 ? -19.078 37.938 4.988 1 89.81 92 VAL B O 1
ATOM 2332 N N . PRO B 1 93 ? -18.094 39.938 5.469 1 91 93 PRO B N 1
ATOM 2333 C CA . PRO B 1 93 ? -19.062 40.625 4.605 1 91 93 PRO B CA 1
ATOM 2334 C C . PRO B 1 93 ? -18.891 40.281 3.131 1 91 93 PRO B C 1
ATOM 2336 O O . PRO B 1 93 ? -17.75 40.125 2.658 1 91 93 PRO B O 1
ATOM 2339 N N . ALA B 1 94 ? -19.938 39.906 2.484 1 90.38 94 ALA B N 1
ATOM 2340 C CA . ALA B 1 94 ? -19.906 39.594 1.055 1 90.38 94 ALA B CA 1
ATOM 2341 C C . ALA B 1 94 ? -21.125 40.219 0.35 1 90.38 94 ALA B C 1
ATOM 2343 O O . ALA B 1 94 ? -22.156 40.469 0.979 1 90.38 94 ALA B O 1
ATOM 2344 N N . MET B 1 95 ? -20.906 40.594 -0.969 1 89.5 95 MET B N 1
ATOM 2345 C CA . MET B 1 95 ? -22.016 41.125 -1.751 1 89.5 95 MET B CA 1
ATOM 2346 C C . MET B 1 95 ? -22.766 40.031 -2.469 1 89.5 95 MET B C 1
ATOM 2348 O O . MET B 1 95 ? -22.156 39.188 -3.135 1 89.5 95 MET B O 1
ATOM 2352 N N . TYR B 1 96 ? -23.969 39.906 -2.209 1 87.94 96 TYR B N 1
ATOM 2353 C CA . TYR B 1 96 ? -24.844 38.969 -2.934 1 87.94 96 TYR B CA 1
ATOM 2354 C C . TYR B 1 96 ? -26.047 39.719 -3.516 1 87.94 96 TYR B C 1
ATOM 2356 O O . TYR B 1 96 ? -26.859 40.281 -2.777 1 87.94 96 TYR B O 1
ATOM 2364 N N . GLU B 1 97 ? -26.125 39.625 -4.859 1 90.75 97 GLU B N 1
ATOM 2365 C CA . GLU B 1 97 ? -27.203 40.312 -5.57 1 90.75 97 GLU B CA 1
ATOM 2366 C C . GLU B 1 97 ? -27.359 41.75 -5.086 1 90.75 97 GLU B C 1
ATOM 2368 O O . GLU B 1 97 ? -28.469 42.188 -4.773 1 90.75 97 GLU B O 1
ATOM 2373 N N . GLY B 1 98 ? -26.234 42.5 -4.988 1 89.12 98 GLY B N 1
ATOM 2374 C CA . GLY B 1 98 ? 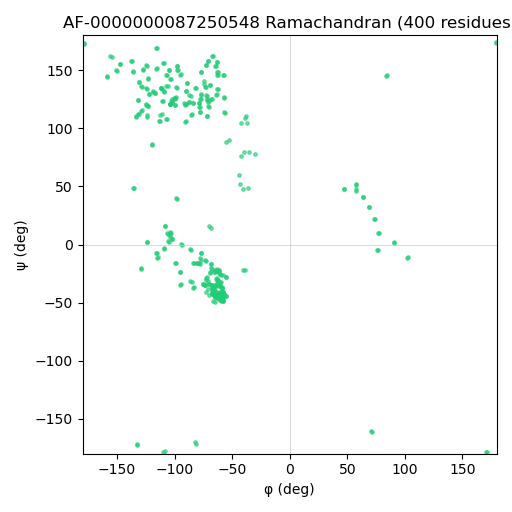-26.219 43.906 -4.652 1 89.12 98 GLY B CA 1
ATOM 2375 C C . GLY B 1 98 ? -26.453 44.188 -3.176 1 89.12 98 GLY B C 1
ATOM 2376 O O . GLY B 1 98 ? -26.578 45.344 -2.762 1 89.12 98 GLY B O 1
ATOM 2377 N N . LYS B 1 99 ? -26.734 43.188 -2.377 1 91.81 99 LYS B N 1
ATOM 2378 C CA . LYS B 1 99 ? -26.938 43.344 -0.939 1 91.81 99 LYS B CA 1
ATOM 2379 C C . LYS B 1 99 ? -25.75 42.812 -0.153 1 91.81 99 LYS B C 1
ATOM 2381 O O . LYS B 1 99 ? -25.156 41.781 -0.529 1 91.81 99 LYS B O 1
ATOM 2386 N N . LEU B 1 100 ? -25.312 43.5 0.835 1 91.44 100 LEU B N 1
ATOM 2387 C CA . LEU B 1 100 ? -24.25 43.062 1.731 1 91.44 100 LEU B CA 1
ATOM 2388 C C . LEU B 1 100 ? -24.766 41.938 2.652 1 91.44 100 LEU B C 1
ATOM 2390 O O . LEU B 1 100 ? -25.75 42.125 3.371 1 91.44 100 LEU B O 1
ATOM 2394 N N . VAL B 1 101 ? -24.281 40.781 2.439 1 91 101 VAL B N 1
ATOM 2395 C CA . VAL B 1 101 ? -24.641 39.656 3.309 1 91 101 VAL B CA 1
ATOM 2396 C C . VAL B 1 101 ? -23.391 39.156 4.047 1 91 101 VAL B C 1
ATOM 2398 O O . VAL B 1 101 ? -22.266 39.5 3.666 1 91 101 VAL B O 1
ATOM 2401 N N . LEU B 1 102 ? -23.594 38.594 5.242 1 90.38 102 LEU B N 1
ATOM 2402 C CA . LEU B 1 102 ? -22.5 37.938 5.949 1 90.38 102 LEU B CA 1
ATOM 2403 C C . LEU B 1 102 ? -22.328 36.5 5.488 1 90.38 102 LEU B C 1
ATOM 2405 O O . LEU B 1 102 ? -23.234 35.688 5.617 1 90.38 102 LEU B O 1
ATOM 2409 N N . ALA B 1 103 ? -21.203 36.312 4.828 1 87.81 103 ALA B N 1
ATOM 2410 C CA . ALA B 1 103 ? -20.875 34.969 4.398 1 87.81 103 ALA B CA 1
ATOM 2411 C C . ALA B 1 103 ? -19.953 34.281 5.41 1 87.81 103 ALA B C 1
ATOM 2413 O O . ALA B 1 103 ? -19.188 34.938 6.105 1 87.81 103 ALA B O 1
ATOM 2414 N N . GLU B 1 104 ? -20.094 33.031 5.566 1 87.56 104 GLU B N 1
ATOM 2415 C CA . GLU B 1 104 ? -19.25 32.25 6.477 1 87.56 104 GLU B CA 1
ATOM 2416 C C . GLU B 1 104 ? -18.031 31.703 5.754 1 87.56 104 GLU B C 1
ATOM 2418 O O . GLU B 1 104 ? -18.141 31.141 4.656 1 87.56 104 GLU B O 1
ATOM 2423 N N . LYS B 1 105 ? -16.906 32.125 6.281 1 87.94 105 LYS B N 1
ATOM 2424 C CA . LYS B 1 105 ? -15.656 31.5 5.828 1 87.94 105 LYS B CA 1
ATOM 2425 C C . LYS B 1 105 ? -15.133 30.484 6.848 1 87.94 105 LYS B C 1
ATOM 2427 O O . LYS B 1 105 ? -14.984 30.812 8.023 1 87.94 105 LYS B O 1
ATOM 2432 N N . ILE B 1 106 ? -14.922 29.266 6.375 1 89.12 106 ILE B N 1
ATOM 2433 C CA . ILE B 1 106 ? -14.484 28.203 7.277 1 89.12 106 ILE B CA 1
ATOM 2434 C C . ILE B 1 106 ? -13 27.938 7.066 1 89.12 106 ILE B C 1
ATOM 2436 O O . ILE B 1 106 ? -12.562 27.688 5.941 1 89.12 106 ILE B O 1
ATOM 2440 N N . HIS B 1 107 ? -12.25 28.094 8.125 1 91.62 107 HIS B N 1
ATOM 2441 C CA . HIS B 1 107 ? -10.836 27.719 8.141 1 91.62 107 HIS B CA 1
ATOM 2442 C C . HIS B 1 107 ? -10.625 26.375 8.812 1 91.62 107 HIS B C 1
ATOM 2444 O O . HIS B 1 107 ? -10.977 26.188 9.977 1 91.62 107 HIS B O 1
ATOM 2450 N N . ARG B 1 108 ? -10.07 25.469 8.039 1 92.44 108 ARG B N 1
ATOM 2451 C CA . ARG B 1 108 ? -9.766 24.156 8.578 1 92.44 108 ARG B CA 1
ATOM 2452 C C . ARG B 1 108 ? -8.281 23.812 8.414 1 92.44 108 ARG B C 1
ATOM 2454 O O . ARG B 1 108 ? -7.668 24.188 7.41 1 92.44 108 ARG B O 1
ATOM 2461 N N . ALA B 1 109 ? -7.797 23.172 9.406 1 94.94 109 ALA B N 1
ATOM 2462 C CA . ALA B 1 109 ? -6.414 22.719 9.328 1 94.94 109 ALA B CA 1
ATOM 2463 C C . ALA B 1 109 ? -6.215 21.438 10.148 1 94.94 109 ALA B C 1
ATOM 2465 O O . ALA B 1 109 ? -6.961 21.188 11.094 1 94.94 109 ALA B O 1
ATOM 2466 N N . LEU B 1 110 ? -5.324 20.641 9.711 1 95.5 110 LEU B N 1
ATOM 2467 C CA . LEU B 1 110 ? -4.863 19.484 10.461 1 95.5 110 LEU B CA 1
ATOM 2468 C C . LEU B 1 110 ? -3.445 19.688 10.977 1 95.5 110 LEU B C 1
ATOM 2470 O O . LEU B 1 110 ? -2.582 20.188 10.25 1 95.5 110 LEU B O 1
ATOM 2474 N N . CYS B 1 111 ? -3.254 19.422 12.219 1 96.69 111 CYS B N 1
ATOM 2475 C CA . CYS B 1 111 ? -1.932 19.469 12.836 1 96.69 111 CYS B CA 1
ATOM 2476 C C . CYS B 1 111 ? -1.327 18.078 12.961 1 96.69 111 CYS B C 1
ATOM 2478 O O . CYS B 1 111 ? -1.938 17.188 13.547 1 96.69 111 CYS B O 1
ATOM 2480 N N . LEU B 1 112 ? -0.127 17.922 12.422 1 96.88 112 LEU B N 1
ATOM 2481 C CA . LEU B 1 112 ? 0.562 16.641 12.398 1 96.88 112 LEU B CA 1
ATOM 2482 C C . LEU B 1 112 ? 1.939 16.734 13.039 1 96.88 112 LEU B C 1
ATOM 2484 O O . LEU B 1 112 ? 2.516 17.828 13.109 1 96.88 112 LEU B O 1
ATOM 2488 N N . GLU B 1 113 ? 2.404 15.633 13.539 1 96.75 113 GLU B N 1
ATOM 2489 C CA . GLU B 1 113 ? 3.805 15.617 13.953 1 96.75 113 GLU B CA 1
ATOM 2490 C C . GLU B 1 113 ? 4.727 15.984 12.797 1 96.75 113 GLU B C 1
ATOM 2492 O O . GLU B 1 113 ? 4.465 15.633 11.648 1 96.75 113 GLU B O 1
ATOM 2497 N N . TYR B 1 114 ? 5.793 16.656 13.148 1 97.69 114 TYR B N 1
ATOM 2498 C CA . TYR B 1 114 ? 6.762 17.109 12.164 1 97.69 114 TYR B CA 1
ATOM 2499 C C . TYR B 1 114 ? 7.844 16.062 11.938 1 97.69 114 TYR B C 1
ATOM 2501 O O . TYR B 1 114 ? 8.375 15.5 12.898 1 97.69 114 TYR B O 1
ATOM 2509 N N . MET B 1 115 ? 8.164 15.742 10.68 1 96.75 115 MET B N 1
ATOM 2510 C CA . MET B 1 115 ? 9.273 14.867 10.297 1 96.75 115 MET B CA 1
ATOM 2511 C C . MET B 1 115 ? 10.445 15.68 9.758 1 96.75 115 MET B C 1
ATOM 2513 O O . MET B 1 115 ? 10.359 16.266 8.68 1 96.75 115 MET B O 1
ATOM 2517 N N . SER B 1 116 ? 11.594 15.57 10.383 1 95.5 116 SER B N 1
ATOM 2518 C CA . SER B 1 116 ? 12.711 16.469 10.141 1 95.5 116 SER B CA 1
ATOM 2519 C C . SER B 1 116 ? 13.352 16.203 8.781 1 95.5 116 SER B C 1
ATOM 2521 O O . SER B 1 116 ? 13.883 17.125 8.148 1 95.5 116 SER B O 1
ATOM 2523 N N . ASN B 1 117 ? 13.281 14.969 8.273 1 95.12 117 ASN B N 1
ATOM 2524 C CA . ASN B 1 117 ? 13.945 14.656 7.012 1 95.12 117 ASN B CA 1
ATOM 2525 C C . ASN B 1 117 ? 12.992 14.797 5.828 1 95.12 117 ASN B C 1
ATOM 2527 O O . ASN B 1 117 ? 13.383 14.562 4.684 1 95.12 117 ASN B O 1
ATOM 2531 N N . GLY B 1 118 ? 11.781 15.164 6.066 1 95.06 118 GLY B N 1
ATOM 2532 C CA . GLY B 1 118 ? 10.836 15.516 5.02 1 95.06 118 GLY B CA 1
ATOM 2533 C C . GLY B 1 118 ? 10.375 14.32 4.207 1 95.06 118 GLY B C 1
ATOM 2534 O O . GLY B 1 118 ? 10.438 13.18 4.676 1 95.06 118 GLY B O 1
ATOM 2535 N N . SER B 1 119 ? 9.852 14.625 3.035 1 95.06 119 SER B N 1
ATOM 2536 C CA . SER B 1 119 ? 9.281 13.609 2.156 1 95.06 119 SER B CA 1
ATOM 2537 C C . SER B 1 119 ? 10.375 12.82 1.444 1 95.06 119 SER B C 1
ATOM 2539 O O . SER B 1 119 ? 11.422 13.367 1.095 1 95.06 119 SER B O 1
ATOM 2541 N N . LEU B 1 120 ? 10.07 11.586 1.196 1 95 120 LEU B N 1
ATOM 2542 C CA . LEU B 1 120 ? 10.984 10.719 0.467 1 95 120 LEU B CA 1
ATOM 2543 C C . LEU B 1 120 ? 11.234 11.25 -0.94 1 95 120 LEU B C 1
ATOM 2545 O O . LEU B 1 120 ? 12.273 10.961 -1.544 1 95 120 LEU B O 1
ATOM 2549 N N . GLU B 1 121 ? 10.359 12.023 -1.425 1 92.31 121 GLU B N 1
ATOM 2550 C CA . GLU B 1 121 ? 10.469 12.586 -2.768 1 92.31 121 GLU B CA 1
ATOM 2551 C C . GLU B 1 121 ? 11.719 13.445 -2.908 1 92.31 121 GLU B C 1
ATOM 2553 O O . GLU B 1 121 ? 12.273 13.57 -4 1 92.31 121 GLU B O 1
ATOM 2558 N N . LYS B 1 122 ? 12.195 13.969 -1.874 1 88.75 122 LYS B N 1
ATOM 2559 C CA . LYS B 1 122 ? 13.375 14.828 -1.881 1 88.75 122 LYS B CA 1
ATOM 2560 C C . LYS B 1 122 ? 14.648 14.023 -2.121 1 88.75 122 LYS B C 1
ATOM 2562 O O . LYS B 1 122 ? 15.703 14.586 -2.43 1 88.75 122 LYS B O 1
ATOM 2567 N N . TYR B 1 123 ? 14.555 12.75 -2.002 1 87.5 123 TYR B N 1
ATOM 2568 C CA . TYR B 1 123 ? 15.75 11.914 -2.029 1 87.5 123 TYR B CA 1
ATOM 2569 C C . TYR B 1 123 ? 15.891 11.211 -3.377 1 87.5 123 TYR B C 1
ATOM 2571 O O . TYR B 1 123 ? 16.656 10.258 -3.51 1 87.5 123 TYR B O 1
ATOM 2579 N N . ILE B 1 124 ? 15.125 11.531 -4.418 1 75.88 124 ILE B N 1
ATOM 2580 C CA . ILE B 1 124 ? 15.141 10.938 -5.75 1 75.88 124 ILE B CA 1
ATOM 2581 C C . ILE B 1 124 ? 16.469 11.25 -6.438 1 75.88 124 ILE B C 1
ATOM 2583 O O . ILE B 1 124 ? 16.984 10.43 -7.191 1 75.88 124 ILE B O 1
ATOM 2587 N N . SER B 1 125 ? 17 12.438 -6.199 1 66 125 SER B N 1
ATOM 2588 C CA . SER B 1 125 ? 18.109 12.898 -7.023 1 66 125 SER B CA 1
ATOM 2589 C C . SER B 1 125 ? 19.406 12.18 -6.656 1 66 125 SER B C 1
ATOM 2591 O O . SER B 1 125 ? 19.547 11.664 -5.547 1 66 125 SER B O 1
ATOM 2593 N N . ASP B 1 126 ? 20.156 11.867 -7.711 1 58.81 126 ASP B N 1
ATOM 2594 C CA . ASP B 1 126 ? 21.484 11.266 -7.738 1 58.81 126 ASP B CA 1
ATOM 2595 C C . ASP B 1 126 ? 22.375 11.859 -6.648 1 58.81 126 ASP B C 1
ATOM 2597 O O . ASP B 1 126 ? 23.344 11.227 -6.227 1 58.81 126 ASP B O 1
ATOM 2601 N N . GLU B 1 127 ? 21.969 12.977 -6.277 1 59.72 127 GLU B N 1
ATOM 2602 C CA . GLU B 1 127 ? 22.891 13.641 -5.348 1 59.72 127 GLU B CA 1
ATOM 2603 C C . GLU B 1 127 ? 22.781 13.039 -3.945 1 59.72 127 GLU B C 1
ATOM 2605 O O . GLU B 1 127 ? 23.594 13.328 -3.074 1 59.72 127 GLU B O 1
ATOM 2610 N N . CYS B 1 128 ? 21.734 12.141 -3.871 1 59.69 128 CYS B N 1
ATOM 2611 C CA . CYS B 1 128 ? 21.547 11.617 -2.523 1 59.69 128 CYS B CA 1
ATOM 2612 C C . CYS B 1 128 ? 22.219 10.258 -2.371 1 59.69 128 CYS B C 1
ATOM 2614 O O . CYS B 1 128 ? 21.641 9.344 -1.779 1 59.69 128 CYS B O 1
ATOM 2616 N N . ASP B 1 129 ? 23.328 10.141 -2.947 1 64.88 129 ASP B N 1
ATOM 2617 C CA . ASP B 1 129 ? 24.078 8.898 -2.848 1 64.88 129 ASP B CA 1
ATOM 2618 C C . ASP B 1 129 ? 24.625 8.688 -1.435 1 64.88 129 ASP B C 1
ATOM 2620 O O . ASP B 1 129 ? 25.5 7.859 -1.216 1 64.88 129 ASP B O 1
ATOM 2624 N N . LYS B 1 130 ? 23.984 9.516 -0.571 1 74.69 130 LYS B N 1
ATOM 2625 C CA . LYS B 1 130 ? 24.5 9.445 0.791 1 74.69 130 LYS B CA 1
ATOM 2626 C C . LYS B 1 130 ? 23.969 8.219 1.523 1 74.69 130 LYS B C 1
ATOM 2628 O O . LYS B 1 130 ? 24.578 7.754 2.488 1 74.69 130 LYS B O 1
ATOM 2633 N N . TYR B 1 131 ? 22.906 7.629 0.96 1 83.25 131 TYR B N 1
ATOM 2634 C CA . TYR B 1 131 ? 22.344 6.508 1.698 1 83.25 131 TYR B CA 1
ATOM 2635 C C . TYR B 1 131 ? 22.609 5.188 0.983 1 83.25 131 TYR B C 1
ATOM 2637 O O . TYR B 1 131 ? 22.922 5.176 -0.212 1 83.25 131 TYR B O 1
ATOM 2645 N N . ASP B 1 132 ? 22.578 4.137 1.811 1 87.25 132 ASP B N 1
ATOM 2646 C CA . ASP B 1 132 ? 22.938 2.826 1.277 1 87.25 132 ASP B CA 1
ATOM 2647 C C . ASP B 1 132 ? 21.703 1.92 1.185 1 87.25 132 ASP B C 1
ATOM 2649 O O . ASP B 1 132 ? 20.594 2.348 1.475 1 87.25 132 ASP B O 1
ATOM 2653 N N . TRP B 1 133 ? 21.953 0.755 0.763 1 88.62 133 TRP B N 1
ATOM 2654 C CA . TRP B 1 133 ? 20.906 -0.247 0.548 1 88.62 133 TRP B CA 1
ATOM 2655 C C . TRP B 1 133 ? 20.172 -0.558 1.848 1 88.62 133 TRP B C 1
ATOM 2657 O O . TRP B 1 133 ? 18.953 -0.75 1.849 1 88.62 133 TRP B O 1
ATOM 2667 N N . HIS B 1 134 ? 20.891 -0.536 2.875 1 89.06 134 HIS B N 1
ATOM 2668 C CA . HIS B 1 134 ? 20.281 -0.858 4.16 1 89.06 134 HIS B CA 1
ATOM 2669 C C . HIS B 1 134 ? 19.203 0.158 4.535 1 89.06 134 HIS B C 1
ATOM 2671 O O . HIS B 1 134 ? 18.125 -0.216 5.008 1 89.06 134 HIS B O 1
ATOM 2677 N N . THR B 1 135 ? 19.547 1.389 4.273 1 91.12 135 THR B N 1
ATOM 2678 C CA . THR B 1 135 ? 18.562 2.443 4.512 1 91.12 135 THR B CA 1
ATOM 2679 C C . THR B 1 135 ? 17.344 2.258 3.611 1 91.12 135 THR B C 1
ATOM 2681 O O . THR B 1 135 ? 16.203 2.332 4.078 1 91.12 135 THR B O 1
ATOM 2684 N N . GLY B 1 136 ? 17.625 1.983 2.348 1 91.94 136 GLY B N 1
ATOM 2685 C CA . GLY B 1 136 ? 16.547 1.762 1.402 1 91.94 136 GLY B CA 1
ATOM 2686 C C . GLY B 1 136 ? 15.648 0.598 1.783 1 91.94 136 GLY B C 1
ATOM 2687 O O . GLY B 1 136 ? 14.422 0.729 1.792 1 91.94 136 GLY B O 1
ATOM 2688 N N . TYR B 1 137 ? 16.266 -0.47 2.156 1 92.94 137 TYR B N 1
ATOM 2689 C CA . TYR B 1 137 ? 15.508 -1.648 2.562 1 92.94 137 TYR B CA 1
ATOM 2690 C C . TYR B 1 137 ? 14.703 -1.37 3.828 1 92.94 137 TYR B C 1
ATOM 2692 O O . TYR B 1 137 ? 13.555 -1.812 3.951 1 92.94 137 TYR B O 1
ATOM 2700 N N . GLY B 1 138 ? 15.312 -0.673 4.738 1 94.25 138 GLY B N 1
ATOM 2701 C CA . GLY B 1 138 ? 14.602 -0.285 5.949 1 94.25 138 GLY B CA 1
ATOM 2702 C C . GLY B 1 138 ? 13.359 0.541 5.672 1 94.25 138 GLY B C 1
ATOM 2703 O O . GLY B 1 138 ? 12.328 0.347 6.312 1 94.25 138 GLY B O 1
ATOM 2704 N N . ILE B 1 139 ? 13.469 1.401 4.77 1 96.25 139 ILE B N 1
ATOM 2705 C CA . ILE B 1 139 ? 12.336 2.236 4.391 1 96.25 139 ILE B CA 1
ATOM 2706 C C . ILE B 1 139 ? 11.234 1.365 3.789 1 96.25 139 ILE B C 1
ATOM 2708 O O . ILE B 1 139 ? 10.062 1.508 4.141 1 96.25 139 ILE B O 1
ATOM 2712 N N . ILE B 1 140 ? 11.586 0.478 2.922 1 96.75 140 ILE B N 1
ATOM 2713 C CA . ILE B 1 140 ? 10.617 -0.418 2.297 1 96.75 140 ILE B CA 1
ATOM 2714 C C . ILE B 1 140 ? 9.898 -1.228 3.371 1 96.75 140 ILE B C 1
ATOM 2716 O O . ILE B 1 140 ? 8.664 -1.309 3.371 1 96.75 140 ILE B O 1
ATOM 2720 N N . LYS B 1 141 ? 10.609 -1.777 4.258 1 96.69 141 LYS B N 1
ATOM 2721 C CA . LYS B 1 141 ? 10.023 -2.566 5.34 1 96.69 141 LYS B CA 1
ATOM 2722 C C . LYS B 1 141 ? 9.062 -1.728 6.176 1 96.69 141 LYS B C 1
ATOM 2724 O O . LYS B 1 141 ? 7.977 -2.191 6.531 1 96.69 141 LYS B O 1
ATOM 2729 N N . GLY B 1 142 ? 9.492 -0.564 6.496 1 97.75 142 GLY B N 1
ATOM 2730 C CA . GLY B 1 142 ? 8.633 0.329 7.262 1 97.75 142 GLY B CA 1
ATOM 2731 C C . GLY B 1 142 ? 7.344 0.681 6.543 1 97.75 142 GLY B C 1
ATOM 2732 O O . GLY B 1 142 ? 6.277 0.738 7.16 1 97.75 142 GLY B O 1
ATOM 2733 N N . ILE B 1 143 ? 7.445 0.95 5.227 1 98 143 ILE B N 1
ATOM 2734 C CA . ILE B 1 143 ? 6.262 1.218 4.414 1 98 143 ILE B CA 1
ATOM 2735 C C . ILE B 1 143 ? 5.305 0.03 4.492 1 98 143 ILE B C 1
ATOM 2737 O O . ILE B 1 143 ? 4.109 0.203 4.734 1 98 143 ILE B O 1
ATOM 2741 N N . CYS B 1 144 ? 5.848 -1.138 4.348 1 97.5 144 CYS B N 1
ATOM 2742 C CA . CYS B 1 144 ? 5.035 -2.35 4.41 1 97.5 144 CYS B CA 1
ATOM 2743 C C . CYS B 1 144 ? 4.344 -2.471 5.766 1 97.5 144 CYS B C 1
ATOM 2745 O O . CYS B 1 144 ? 3.152 -2.773 5.832 1 97.5 144 CYS B O 1
ATOM 2747 N N . GLN B 1 145 ? 5.027 -2.205 6.789 1 97.81 145 GLN B N 1
ATOM 2748 C CA . GLN B 1 145 ? 4.484 -2.318 8.141 1 97.81 145 GLN B CA 1
ATOM 2749 C C . GLN B 1 145 ? 3.395 -1.28 8.383 1 97.81 145 GLN B C 1
ATOM 2751 O O . GLN B 1 145 ? 2.367 -1.584 8.992 1 97.81 145 GLN B O 1
ATOM 2756 N N . GLY B 1 146 ? 3.656 -0.123 7.93 1 97.88 146 GLY B N 1
ATOM 2757 C CA . GLY B 1 146 ? 2.643 0.912 8.047 1 97.88 146 GLY B CA 1
ATOM 2758 C C . GLY B 1 146 ? 1.356 0.575 7.32 1 97.88 146 GLY B C 1
ATOM 2759 O O . GLY B 1 146 ? 0.265 0.73 7.875 1 97.88 146 GLY B O 1
ATOM 2760 N N . LEU B 1 147 ? 1.511 0.099 6.137 1 96.81 147 LEU B N 1
ATOM 2761 C CA . LEU B 1 147 ? 0.343 -0.279 5.348 1 96.81 147 LEU B CA 1
ATOM 2762 C C . LEU B 1 147 ? -0.389 -1.454 5.988 1 96.81 147 LEU B C 1
ATOM 2764 O O . LEU B 1 147 ? -1.621 -1.483 6.016 1 96.81 147 LEU B O 1
ATOM 2768 N N . LYS B 1 148 ? 0.365 -2.398 6.426 1 95.12 148 LYS B N 1
ATOM 2769 C CA . LYS B 1 148 ? -0.245 -3.527 7.125 1 95.12 148 LYS B CA 1
ATOM 2770 C C . LYS B 1 148 ? -1.081 -3.057 8.312 1 95.12 148 LYS B C 1
ATOM 2772 O O . LYS B 1 148 ? -2.197 -3.535 8.516 1 95.12 148 LYS B O 1
ATOM 2777 N N . TYR B 1 149 ? -0.567 -2.162 9.07 1 96.44 149 TYR B N 1
ATOM 2778 C CA . TYR B 1 149 ? -1.279 -1.592 10.211 1 96.44 149 TYR B CA 1
ATOM 2779 C C . TYR B 1 149 ? -2.592 -0.956 9.773 1 96.44 149 TYR B C 1
ATOM 2781 O O . TYR B 1 149 ? -3.654 -1.272 10.312 1 96.44 149 TYR B O 1
ATOM 2789 N N . LEU B 1 150 ? -2.607 -0.127 8.742 1 94.56 150 LEU B N 1
ATOM 2790 C CA . LEU B 1 150 ? -3.779 0.6 8.266 1 94.56 150 LEU B CA 1
ATOM 2791 C C . LEU B 1 150 ? -4.809 -0.356 7.668 1 94.56 150 LEU B C 1
ATOM 2793 O O . LEU B 1 150 ? -6.012 -0.185 7.875 1 94.56 150 LEU B O 1
ATOM 2797 N N . HIS B 1 151 ? -4.305 -1.412 7.023 1 91.56 151 HIS B N 1
ATOM 2798 C CA . HIS B 1 151 ? -5.18 -2.221 6.18 1 91.56 151 HIS B CA 1
ATOM 2799 C C . HIS B 1 151 ? -5.719 -3.426 6.938 1 91.56 151 HIS B C 1
ATOM 2801 O O . HIS B 1 151 ? -6.785 -3.949 6.605 1 91.56 151 HIS B O 1
ATOM 2807 N N . THR B 1 152 ? -5.008 -3.838 7.984 1 88.62 152 THR B N 1
ATOM 2808 C CA . THR B 1 152 ? -5.398 -5.129 8.539 1 88.62 152 THR B CA 1
ATOM 2809 C C . THR B 1 152 ? -5.598 -5.027 10.055 1 88.62 152 THR B C 1
ATOM 2811 O O . THR B 1 152 ? -6.301 -5.848 10.648 1 88.62 152 THR B O 1
ATOM 2814 N N . LYS B 1 153 ? -5.027 -4.039 10.734 1 91.5 153 LYS B N 1
ATOM 2815 C CA . LYS B 1 153 ? -5.07 -4 12.195 1 91.5 153 LYS B CA 1
ATOM 2816 C C . LYS B 1 153 ? -6.172 -3.062 12.688 1 91.5 153 LYS B C 1
ATOM 2818 O O . LYS B 1 153 ? -6.551 -3.104 13.859 1 91.5 153 LYS B O 1
ATOM 2823 N N . LEU B 1 154 ? -6.621 -2.262 11.82 1 89.69 154 LEU B N 1
ATOM 2824 C CA . LEU B 1 154 ? -7.672 -1.318 12.188 1 89.69 154 LEU B CA 1
ATOM 2825 C C . LEU B 1 154 ? -9.047 -1.855 11.789 1 89.69 154 LEU B C 1
ATOM 2827 O O . LEU B 1 154 ? -9.164 -2.607 10.82 1 89.69 154 LEU B O 1
ATOM 2831 N N . GLU B 1 155 ? -10.07 -1.447 12.57 1 87.94 155 GLU B N 1
ATOM 2832 C CA . GLU B 1 155 ? -11.469 -1.771 12.297 1 87.94 155 GLU B CA 1
ATOM 2833 C C . GLU B 1 155 ? -12.352 -0.528 12.375 1 87.94 155 GLU B C 1
ATOM 2835 O O . GLU B 1 155 ? -12.562 0.022 13.461 1 87.94 155 GLU B O 1
ATOM 2840 N N . PRO B 1 156 ? -12.883 -0.106 11.32 1 87.62 156 PRO B N 1
ATOM 2841 C CA . PRO B 1 156 ? -12.68 -0.576 9.945 1 87.62 156 PRO B CA 1
ATOM 2842 C C . PRO B 1 156 ? -11.297 -0.208 9.398 1 87.62 156 PRO B C 1
ATOM 2844 O O . PRO B 1 156 ? -10.664 0.732 9.883 1 87.62 156 PRO B O 1
ATOM 2847 N N . PRO B 1 157 ? -10.836 -0.953 8.359 1 89.5 157 PRO B N 1
ATOM 2848 C CA . PRO B 1 157 ? -9.539 -0.625 7.762 1 89.5 157 PRO B CA 1
ATOM 2849 C C . PRO B 1 157 ? -9.531 0.747 7.094 1 89.5 157 PRO B C 1
ATOM 2851 O O . PRO B 1 157 ? -10.586 1.264 6.719 1 89.5 157 PRO B O 1
ATOM 2854 N N . ILE B 1 158 ? -8.375 1.329 7.031 1 91.31 158 ILE B N 1
ATOM 2855 C CA . ILE B 1 158 ? -8.148 2.562 6.285 1 91.31 158 ILE B CA 1
ATOM 2856 C C . ILE B 1 158 ? -7.23 2.289 5.098 1 91.31 158 ILE B C 1
ATOM 2858 O O . ILE B 1 158 ? -6.023 2.119 5.27 1 91.31 158 ILE B O 1
ATOM 2862 N N . TYR B 1 159 ? -7.77 2.275 3.928 1 89.19 159 TYR B N 1
ATOM 2863 C CA . TYR B 1 159 ? -6.98 2.012 2.729 1 89.19 159 TYR B CA 1
ATOM 2864 C C . TYR B 1 159 ? -6.305 3.281 2.23 1 89.19 159 TYR B C 1
ATOM 2866 O O . TYR B 1 159 ? -6.953 4.316 2.068 1 89.19 159 TYR B O 1
ATOM 2874 N N . HIS B 1 160 ? -5.055 3.242 2.141 1 90.81 160 HIS B N 1
ATOM 2875 C CA . HIS B 1 160 ? -4.34 4.359 1.534 1 90.81 160 HIS B CA 1
ATOM 2876 C C . HIS B 1 160 ? -4.422 4.305 0.013 1 90.81 160 HIS B C 1
ATOM 2878 O O . HIS B 1 160 ? -3.889 3.385 -0.61 1 90.81 160 HIS B O 1
ATOM 2884 N N . LEU B 1 161 ? -4.91 5.246 -0.64 1 87 161 LEU B N 1
ATOM 2885 C CA . LEU B 1 161 ? -5.199 5.168 -2.068 1 87 161 LEU B CA 1
ATOM 2886 C C . LEU B 1 161 ? -4.227 6.031 -2.867 1 87 161 LEU B C 1
ATOM 2888 O O . LEU B 1 161 ? -4.211 5.973 -4.098 1 87 161 LEU B O 1
ATOM 2892 N N . ASP B 1 162 ? -3.369 6.734 -2.08 1 87.81 162 ASP B N 1
ATOM 2893 C CA . ASP B 1 162 ? -2.447 7.633 -2.766 1 87.81 162 ASP B CA 1
ATOM 2894 C C . ASP B 1 162 ? -1.035 7.508 -2.199 1 87.81 162 ASP B C 1
ATOM 2896 O O . ASP B 1 162 ? -0.401 8.516 -1.872 1 87.81 162 ASP B O 1
ATOM 2900 N N . LEU B 1 163 ? -0.563 6.289 -2.072 1 93.94 163 LEU B N 1
ATOM 2901 C CA . LEU B 1 163 ? 0.813 6.105 -1.626 1 93.94 163 LEU B CA 1
ATOM 2902 C C . LEU B 1 163 ? 1.798 6.531 -2.709 1 93.94 163 LEU B C 1
ATOM 2904 O O . LEU B 1 163 ? 1.701 6.078 -3.854 1 93.94 163 LEU B O 1
ATOM 2908 N N . LYS B 1 164 ? 2.664 7.445 -2.424 1 94.81 164 LYS B N 1
ATOM 2909 C CA . LYS B 1 164 ? 3.738 7.965 -3.264 1 94.81 164 LYS B CA 1
ATOM 2910 C C . LYS B 1 164 ? 4.875 8.531 -2.418 1 94.81 164 LYS B C 1
ATOM 2912 O O . LYS B 1 164 ? 4.691 8.805 -1.229 1 94.81 164 LYS B O 1
ATOM 2917 N N . PRO B 1 165 ? 6.016 8.688 -2.986 1 95.31 165 PRO B N 1
ATOM 2918 C CA . PRO B 1 165 ? 7.164 9.164 -2.211 1 95.31 165 PRO B CA 1
ATOM 2919 C C . PRO B 1 165 ? 6.887 10.492 -1.504 1 95.31 165 PRO B C 1
ATOM 2921 O O . PRO B 1 165 ? 7.391 10.727 -0.404 1 95.31 165 PRO B O 1
ATOM 2924 N N . ALA B 1 166 ? 5.996 11.312 -2.062 1 94.25 166 ALA B N 1
ATOM 2925 C CA . ALA B 1 166 ? 5.664 12.602 -1.471 1 94.25 166 ALA B CA 1
ATOM 2926 C C . ALA B 1 166 ? 4.895 12.43 -0.166 1 94.25 166 ALA B C 1
ATOM 2928 O O . ALA B 1 166 ? 4.895 13.32 0.688 1 94.25 166 ALA B O 1
ATOM 2929 N N . ASN B 1 167 ? 4.223 11.273 -0.03 1 95.19 167 ASN B N 1
ATOM 2930 C CA . ASN B 1 167 ? 3.398 11.023 1.147 1 95.19 167 ASN B CA 1
ATOM 2931 C C . ASN B 1 167 ? 4.086 10.062 2.119 1 95.19 167 ASN B C 1
ATOM 2933 O O . ASN B 1 167 ? 3.457 9.562 3.049 1 95.19 167 ASN B O 1
ATOM 2937 N N . ILE B 1 168 ? 5.312 9.766 1.851 1 97.38 168 ILE B N 1
ATOM 2938 C CA . ILE B 1 168 ? 6.168 9.008 2.764 1 97.38 168 ILE B CA 1
ATOM 2939 C C . ILE B 1 168 ? 7.211 9.945 3.379 1 97.38 168 ILE B C 1
ATOM 2941 O O . ILE B 1 168 ? 8.164 10.344 2.709 1 97.38 168 ILE B O 1
ATOM 2945 N N . LEU B 1 169 ? 7.027 10.227 4.625 1 97.75 169 LEU B N 1
ATOM 2946 C CA . LEU B 1 169 ? 7.93 11.133 5.316 1 97.75 169 LEU B CA 1
ATOM 2947 C C . LEU B 1 169 ? 8.984 10.359 6.105 1 97.75 169 LEU B C 1
ATOM 2949 O O . LEU B 1 169 ? 8.773 9.195 6.457 1 97.75 169 LEU B O 1
ATOM 2953 N N . LEU B 1 170 ? 10.117 10.992 6.316 1 97.31 170 LEU B N 1
ATOM 2954 C CA . LEU B 1 170 ? 11.219 10.359 7.035 1 97.31 170 LEU B CA 1
ATOM 2955 C C . LEU B 1 170 ? 11.531 11.117 8.32 1 97.31 170 LEU B C 1
ATOM 2957 O O . LEU B 1 170 ? 11.672 12.344 8.305 1 97.31 170 LEU B O 1
ATOM 2961 N N . ASP B 1 171 ? 11.625 10.398 9.414 1 97.12 171 ASP B N 1
ATOM 2962 C CA . ASP B 1 171 ? 12.016 11.039 10.664 1 97.12 171 ASP B CA 1
ATOM 2963 C C . ASP B 1 171 ? 13.531 11.188 10.75 1 97.12 171 ASP B C 1
ATOM 2965 O O . ASP B 1 171 ? 14.242 10.984 9.758 1 97.12 171 ASP B O 1
ATOM 2969 N N . GLU B 1 172 ? 14.031 11.562 11.891 1 95.75 172 GLU B N 1
ATOM 2970 C CA . GLU B 1 172 ? 15.445 11.875 12.078 1 95.75 172 GLU B CA 1
ATOM 2971 C C . GLU B 1 172 ? 16.312 10.641 11.859 1 95.75 172 GLU B C 1
ATOM 2973 O O . GLU B 1 172 ? 17.484 10.766 11.508 1 95.75 172 GLU B O 1
ATOM 2978 N N . ASN B 1 173 ? 15.781 9.438 11.969 1 95.56 173 ASN B N 1
ATOM 2979 C CA . ASN B 1 173 ? 16.516 8.188 11.812 1 95.56 173 ASN B CA 1
ATOM 2980 C C . ASN B 1 173 ? 16.203 7.512 10.484 1 95.56 173 ASN B C 1
ATOM 2982 O O . ASN B 1 173 ? 16.484 6.32 10.305 1 95.56 173 ASN B O 1
ATOM 2986 N N . MET B 1 174 ? 15.516 8.148 9.625 1 94.81 174 MET B N 1
ATOM 2987 C CA . MET B 1 174 ? 15.188 7.688 8.281 1 94.81 174 MET B CA 1
ATOM 2988 C C . MET B 1 174 ? 14.125 6.59 8.328 1 94.81 174 MET B C 1
ATOM 2990 O O . MET B 1 174 ? 14.008 5.797 7.395 1 94.81 174 MET B O 1
ATOM 2994 N N . VAL B 1 175 ? 13.398 6.605 9.477 1 97.62 175 VAL B N 1
ATOM 2995 C CA . VAL B 1 175 ? 12.242 5.723 9.57 1 97.62 175 VAL B CA 1
ATOM 2996 C C . VAL B 1 175 ? 11.078 6.32 8.781 1 97.62 175 VAL B C 1
ATOM 2998 O O . VAL B 1 175 ? 10.703 7.477 8.992 1 97.62 175 VAL B O 1
ATOM 3001 N N . PRO B 1 176 ? 10.516 5.52 7.836 1 98.31 176 PRO B N 1
ATOM 3002 C CA . PRO B 1 176 ? 9.406 6.062 7.043 1 98.31 176 PRO B CA 1
ATOM 3003 C C . PRO B 1 176 ? 8.109 6.172 7.84 1 98.31 176 PRO B C 1
ATOM 3005 O O . PRO B 1 176 ? 7.77 5.262 8.602 1 98.31 176 PRO B O 1
ATOM 3008 N N . ARG B 1 177 ? 7.398 7.246 7.742 1 98.44 177 ARG B N 1
ATOM 3009 C CA . ARG B 1 177 ? 6.074 7.5 8.297 1 98.44 177 ARG B CA 1
ATOM 3010 C C . ARG B 1 177 ? 5.086 7.891 7.207 1 98.44 177 ARG B C 1
ATOM 3012 O O . ARG B 1 177 ? 5.309 8.859 6.477 1 98.44 177 ARG B O 1
ATOM 3019 N N . ILE B 1 178 ? 4.055 7.133 7.035 1 97.81 178 ILE B N 1
ATOM 3020 C CA . ILE B 1 178 ? 3.076 7.34 5.973 1 97.81 178 ILE B CA 1
ATOM 3021 C C . ILE B 1 178 ? 2.146 8.492 6.348 1 97.81 178 ILE B C 1
ATOM 3023 O O . ILE B 1 178 ? 1.624 8.539 7.465 1 97.81 178 ILE B O 1
ATOM 3027 N N . ALA B 1 179 ? 1.993 9.406 5.48 1 95.69 179 ALA B N 1
ATOM 3028 C CA . ALA B 1 179 ? 1.138 10.578 5.676 1 95.69 179 ALA B CA 1
ATOM 3029 C C . ALA B 1 179 ? -0.03 10.57 4.695 1 95.69 179 ALA B C 1
ATOM 3031 O O . ALA B 1 179 ? -0.105 9.711 3.812 1 95.69 179 ALA B O 1
ATOM 3032 N N . ASP B 1 180 ? -1.013 11.477 4.93 1 91.75 180 ASP B N 1
ATOM 3033 C CA . ASP B 1 180 ? -2.123 11.758 4.023 1 91.75 180 ASP B CA 1
ATOM 3034 C C . ASP B 1 180 ? -3.016 10.531 3.848 1 91.75 180 ASP B C 1
ATOM 3036 O O . ASP B 1 180 ? -3.393 10.195 2.725 1 91.75 180 ASP B O 1
ATOM 3040 N N . PHE B 1 181 ? -3.23 9.898 4.871 1 91.06 181 PHE B N 1
ATOM 3041 C CA . PHE B 1 181 ? -4.172 8.789 4.887 1 91.06 181 PHE B CA 1
ATOM 3042 C C . PHE B 1 181 ? -5.473 9.188 5.574 1 91.06 181 PHE B C 1
ATOM 3044 O O . PHE B 1 181 ? -5.488 10.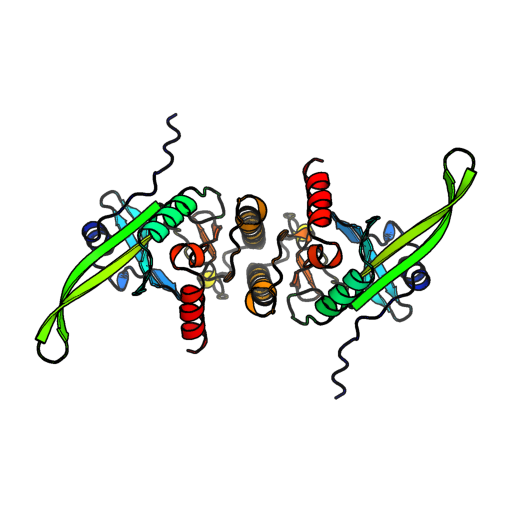109 6.391 1 91.06 181 PHE B O 1
ATOM 3051 N N . GLY B 1 182 ? -6.582 8.617 5.203 1 86.81 182 GLY B N 1
ATOM 3052 C CA . GLY B 1 182 ? -7.844 8.789 5.898 1 86.81 182 GLY B CA 1
ATOM 3053 C C . GLY B 1 182 ? -8.516 10.117 5.605 1 86.81 182 GLY B C 1
ATOM 3054 O O . GLY B 1 182 ? -9.477 10.492 6.277 1 86.81 182 GLY B O 1
ATOM 3055 N N . ILE B 1 183 ? -7.992 10.828 4.621 1 81.75 183 ILE B N 1
ATOM 3056 C CA . ILE B 1 183 ? -8.516 12.156 4.309 1 81.75 183 ILE B CA 1
ATOM 3057 C C . ILE B 1 183 ? -9.953 12.039 3.814 1 81.75 183 ILE B C 1
ATOM 3059 O O . ILE B 1 183 ? -10.797 12.883 4.137 1 81.75 183 ILE B O 1
ATOM 3063 N N . SER B 1 184 ? -10.188 10.953 3.084 1 79.5 184 SER B N 1
ATOM 3064 C CA . SER B 1 184 ? -11.539 10.734 2.588 1 79.5 184 SER B CA 1
ATOM 3065 C C . SER B 1 184 ? -12.523 10.531 3.734 1 79.5 184 SER B C 1
ATOM 3067 O O . SER B 1 184 ? -13.711 10.859 3.609 1 79.5 184 SER B O 1
ATOM 3069 N N . ARG B 1 185 ? -12.07 10.008 4.793 1 82.88 185 ARG B N 1
ATOM 3070 C CA . ARG B 1 185 ? -12.914 9.812 5.969 1 82.88 185 ARG B CA 1
ATOM 3071 C C . ARG B 1 185 ? -13.25 11.148 6.629 1 82.88 185 ARG B C 1
ATOM 3073 O O . ARG B 1 185 ? -14.336 11.32 7.176 1 82.88 185 ARG B O 1
ATOM 3080 N N . LEU B 1 186 ? -12.367 12.039 6.582 1 82.81 186 LEU B N 1
ATOM 3081 C CA . LEU B 1 186 ? -12.547 13.352 7.203 1 82.81 186 LEU B CA 1
ATOM 3082 C C . LEU B 1 186 ? -13.492 14.219 6.383 1 82.81 186 LEU B C 1
ATOM 3084 O O . LEU B 1 186 ? -14.352 14.906 6.941 1 82.81 186 LEU B O 1
ATOM 3088 N N . PHE B 1 187 ? -13.438 14.055 5.02 1 82.06 187 PHE B N 1
ATOM 3089 C CA . PHE B 1 187 ? -14.109 15.047 4.191 1 82.06 187 PHE B CA 1
ATOM 3090 C C . PHE B 1 187 ? -15.125 14.391 3.27 1 82.06 187 PHE B C 1
ATOM 3092 O O . PHE B 1 187 ? -15.859 15.078 2.553 1 82.06 187 PHE B O 1
ATOM 3099 N N . GLY B 1 188 ? -15.289 13.062 3.375 1 73.88 188 GLY B N 1
ATOM 3100 C CA . GLY B 1 188 ? -16.25 12.359 2.545 1 73.88 188 GLY B CA 1
ATOM 3101 C C . GLY B 1 188 ? -15.719 12 1.174 1 73.88 188 GLY B C 1
ATOM 3102 O O . GLY B 1 188 ? -14.844 12.688 0.643 1 73.88 188 GLY B O 1
ATOM 3103 N N . ASP B 1 189 ? -16.172 10.812 0.671 1 63.84 189 ASP B N 1
ATOM 3104 C CA . ASP B 1 189 ? -15.672 10.227 -0.566 1 63.84 189 ASP B CA 1
ATOM 3105 C C . ASP B 1 189 ? -15.898 11.164 -1.75 1 63.84 189 ASP B C 1
ATOM 3107 O O . ASP B 1 189 ? -15 11.367 -2.57 1 63.84 189 ASP B O 1
ATOM 3111 N N . GLU B 1 190 ? -17 11.625 -1.843 1 59 190 GLU B N 1
ATOM 3112 C CA . GLU B 1 190 ? -17.344 12.438 -3.006 1 59 190 GLU B CA 1
ATOM 3113 C C . GLU B 1 190 ? -16.453 13.672 -3.1 1 59 190 GLU B C 1
ATOM 3115 O O . GLU B 1 190 ? -16.016 14.047 -4.191 1 59 190 GLU B O 1
ATOM 3120 N N . ARG B 1 191 ? -16.094 14.117 -2.16 1 56.09 191 ARG B N 1
ATOM 3121 C CA . ARG B 1 191 ? -15.328 15.359 -2.125 1 56.09 191 ARG B CA 1
ATOM 3122 C C . ARG B 1 191 ? -13.844 15.086 -2.371 1 56.09 191 ARG B C 1
ATOM 3124 O O . ARG B 1 191 ? -13.18 15.844 -3.082 1 56.09 191 ARG B O 1
ATOM 3131 N N . THR B 1 192 ? -13.516 13.961 -1.785 1 61 192 THR B N 1
ATOM 3132 C CA . THR B 1 192 ? -12.117 13.57 -1.963 1 61 192 THR B CA 1
ATOM 3133 C C . THR B 1 192 ? -11.836 13.219 -3.42 1 61 192 THR B C 1
ATOM 3135 O O . THR B 1 192 ? -10.789 13.586 -3.963 1 61 192 THR B O 1
ATOM 3138 N N . ARG B 1 193 ? -12.812 12.594 -4.043 1 59.31 193 ARG B N 1
ATOM 3139 C CA . ARG B 1 193 ? -12.664 12.25 -5.453 1 59.31 193 ARG B CA 1
ATOM 3140 C C . ARG B 1 193 ? -12.641 13.5 -6.324 1 59.31 193 ARG B C 1
ATOM 3142 O O . ARG B 1 193 ? -11.844 13.594 -7.258 1 59.31 193 ARG B O 1
ATOM 3149 N N . ALA B 1 194 ? -13.414 14.391 -6.023 1 50.78 194 ALA B N 1
ATOM 3150 C CA . ALA B 1 194 ? -13.516 15.641 -6.773 1 50.78 194 ALA B CA 1
ATOM 3151 C C . ALA B 1 194 ? -12.219 16.438 -6.676 1 50.78 194 ALA B C 1
ATOM 3153 O O . ALA B 1 194 ? -11.758 17.016 -7.668 1 50.78 194 ALA B O 1
ATOM 3154 N N . THR B 1 195 ? -11.703 16.422 -5.582 1 47.31 195 THR B N 1
ATOM 3155 C CA . THR B 1 195 ? -10.492 17.188 -5.344 1 47.31 195 THR B CA 1
ATOM 3156 C C . THR B 1 195 ? -9.297 16.562 -6.047 1 47.31 195 THR B C 1
ATOM 3158 O O . THR B 1 195 ? -8.492 17.25 -6.668 1 47.31 195 THR B O 1
ATOM 3161 N N . LYS B 1 196 ? -9.266 15.258 -6.043 1 59.53 196 LYS B N 1
ATOM 3162 C CA . LYS B 1 196 ? -8.172 14.539 -6.695 1 59.53 196 LYS B CA 1
ATOM 3163 C C . LYS B 1 196 ? -8.25 14.672 -8.211 1 59.53 196 LYS B C 1
ATOM 3165 O O . LYS B 1 196 ? -7.23 14.812 -8.883 1 59.53 196 LYS B O 1
ATOM 3170 N N . SER B 1 197 ? -9.469 14.531 -8.812 1 49.88 197 SER B N 1
ATOM 3171 C CA . SER B 1 197 ? -9.68 14.672 -10.25 1 49.88 197 SER B CA 1
ATOM 3172 C C . SER B 1 197 ? -9.258 16.047 -10.742 1 49.88 197 SER B C 1
ATOM 3174 O O . SER B 1 197 ? -8.719 16.188 -11.844 1 49.88 197 SER B O 1
ATOM 3176 N N . THR B 1 198 ? -9.492 16.906 -9.977 1 45 198 THR B N 1
ATOM 3177 C CA . THR B 1 198 ? -9.156 18.281 -10.383 1 45 198 THR B CA 1
ATOM 3178 C C . THR B 1 198 ? -7.648 18.484 -10.391 1 45 198 THR B C 1
ATOM 3180 O O . THR B 1 198 ? -7.129 19.266 -11.195 1 45 198 THR B O 1
ATOM 3183 N N . LEU B 1 199 ? -6.977 17.812 -9.555 1 46.03 199 LEU B N 1
ATOM 3184 C CA . LEU B 1 199 ? -5.539 18.031 -9.445 1 46.03 199 LEU B CA 1
ATOM 3185 C C . LEU B 1 199 ? -4.785 17.172 -10.453 1 46.03 199 LEU B C 1
ATOM 3187 O O . LEU B 1 199 ? -3.691 17.531 -10.891 1 46.03 199 LEU B O 1
ATOM 3191 N N . GLY B 1 200 ? -5.258 15.953 -10.844 1 40.53 200 GLY B N 1
ATOM 3192 C CA . GLY B 1 200 ? -4.676 15.148 -11.906 1 40.53 200 GLY B CA 1
ATOM 3193 C C . GLY B 1 200 ? -4.75 15.82 -13.266 1 40.53 200 GLY B C 1
ATOM 3194 O O . GLY B 1 200 ? -4.152 15.344 -14.234 1 40.53 200 GLY B O 1
ATOM 3195 N N . THR B 1 201 ? -5.645 16.609 -13.523 1 31.55 201 THR B N 1
ATOM 3196 C CA . THR B 1 201 ? -5.809 17.312 -14.797 1 31.55 201 THR B CA 1
ATOM 3197 C C . THR B 1 201 ? -4.832 18.484 -14.891 1 31.55 201 THR B C 1
ATOM 3199 O O . THR B 1 201 ? -4.688 19.094 -15.953 1 31.55 201 THR B O 1
ATOM 3202 N N . GLN B 1 202 ? -4.227 18.859 -13.945 1 31.91 202 GLN B N 1
ATOM 3203 C CA . GLN B 1 202 ? -3.316 19.953 -14.281 1 31.91 202 GLN B CA 1
ATOM 3204 C C . GLN B 1 202 ? -1.937 19.422 -14.656 1 31.91 202 GLN B C 1
ATOM 3206 O O . GLN B 1 202 ? -1.472 18.422 -14.094 1 31.91 202 GLN B O 1
#

Sequence (404 aa):
MDDAGSESTAVPLDLLLQITDGFSEERKLGSGSFGEVYLGVHPDGQKIAVKKIYDMPGVDEEQFQNEFKNLARLQHRNIVRLVGYCHHIQEVPAMYEGKLVLAEKIHRALCLEYMSNGSLEKYISDECDKYDWHTGYGIIKGICQGLKYLHTKLEPPIYHLDLKPANILLDENMVPRIADFGISRLFGDERTRATKSTLGTQMDDAGSESTAVPLDLLLQITDGFSEERKLGSGSFGEVYLGVHPDGQKIAVKKIYDMPGVDEEQFQNEFKNLARLQHRNIVRLVGYCHHIQEVPAMYEGKLVLAEKIHRALCLEYMSNGSLEKYISDECDKYDWHTGYGIIKGICQGLKYLHTKLEPPIYHLDLKPANILLDENMVPRIADFGISRLFGDERTRATKSTLGTQ

Radius of gyration: 25.53 Å; Cα contacts (8 Å, |Δi|>4): 717; chains: 2; bounding box: 53×92×69 Å

pLDDT: mean 86.39, std 16.2, range [22.5, 98.5]